Protein AF-0000000085029827 (afdb_homodimer)

Sequence (530 aa):
MQKSWRNATLLAYSLAILAFLYLPLLILSLYSFNDSRINAVWTGFTLKWYVSLLQNDRVLEALENSLLIASITTAVTTVMGTLAALALHRYQYKCKILINSLLYLPILIPEIVMGLSLLVLFSQTGVPLGKTTLIIAHITFCISFVIITVGARLEGCRQDLEEAASDLYATPWQAFRYVTFPMILPGVVAGALMAFTLSIDDFVISFFVAGPNSTTLPLYIYAMVKRGISPQINALSTCMMLVTVSLVVISQLLQKKGYHSSRKDMQKSWRNATLLAYSLAILAFLYLPLLILSLYSFNDSRINAVWTGFTLKWYVSLLQNDRVLEALENSLLIASITTAVTTVMGTLAALALHRYQYKCKILINSLLYLPILIPEIVMGLSLLVLFSQTGVPLGKTTLIIAHITFCISFVIITVGARLEGCRQDLEEAASDLYATPWQAFRYVTFPMILPGVVAGALMAFTLSIDDFVISFFVAGPNSTTLPLYIYAMVKRGISPQINALSTCMMLVTVSLVVISQLLQKKGYHSSRKD

InterPro domains:
  IPR000515 ABC transporter type 1, transmembrane domain MetI-like [PF00528] (79-256)
  IPR000515 ABC transporter type 1, transmembrane domain MetI-like [PS50928] (63-251)
  IPR000515 ABC transporter type 1, transmembrane domain MetI-like [cd06261] (65-250)
  IPR035906 MetI-like superfamily [G3DSA:1.10.3720.10] (14-263)
  IPR035906 MetI-like superfamily [SSF161098] (2-261)
  IPR051789 Bacterial Polyamine Transport Permease [PTHR43848] (9-260)

Foldseek 3Di:
DVVVVVVVVVVVVVVVVVCVVCVVVVLLQVLLQAPDFASPDRDDGHCVLVVVCVVDPVNVLQAVLLQVLLVLLLVVLLVVLLVVLVVLLPDDDPCSVVVLVVLQCLQVDPLLVLLVVLLVVCVVVVNAFASVSLSVSLNVNLNSLLNVLLNVQCVLCVVVLVVLVPPPPDDPVRSCVPGVCVLSVLSSVLSSLSSSLCSLQDDNNCVRRHDPSNNHNNNVLVVVVVVPDGSSSSNSVSVNVVVSVVSNVVSVVSSVVSSVVVPPD/DVVVVVVVVVVVVVVVVVCVVCVVVVLLQVLLQAPDFASPDRDDGHCVLVVVCVVDPVNVLQAVLLQVLLVLLLVVLLVVLLVVLCVLLPDDDPCSVVVLVVLQCLQVDPLLVLLVVLLVVCVVVVNAFASVSLSVSLNVNLNSLLNVLLNVQCVLCVVVLVVLVPPPPDDPVRSCVPPVCVLSVLSSVLSSLSSSLCSLQDDNNCVRRHDPSNNHNNNVLVVVVVVPDGSSSSNSVSVNVVVSVVSNVVSVVSSVVSSVVVPPD

Organism: Acidaminococcus fermentans (strain ATCC 25085 / DSM 20731 / CCUG 9996 / CIP 106432 / VR4) (NCBI:txid591001)

Secondary structure (DSSP, 8-state):
-HHHHHHHHHHHHHHHHHHHHHHHHHHHHHHTTBS-SSTTS---B--HHHHHHHH-HHHHHHHHHHHHHHHHHHHHHHHHHHHHHHHHHH---TTHHHHHHHHHGGGGS-HHHHHHHHHHHHHHHTPPPSHHHHHHHHHHHHHHHHHHHHHHHHHHTHHHHHHHHT-TTS-HHHHIIIIIHHHHHHHHHHHHHHHHHHHHT--HHHHHH--TT---HHHHHHHHHHT---HHHHHHHHHHHHHHHHHHHHHHHHHHHHHHHHHH-/-HHHHHHHHHHHHHHHHHHHHHHHHHHHHHHTTBS-SSTTS---B--HHHHHHHH-HHHHHHHHHHHHHHHHHHHHHHHHHHHHHHHHHH---TTHHHHHHHHHGGGGS-HHHHHHHHHHHHHHHTPPPSHHHHHHHHHHHHHHHHHHHHHHHHHHTHHHHHHHHT-TTS-HHHHIIIIIHHHHHHHHHHHHHHHHHHHHT--HHHHHH--TT---HHHHHHHHHHT---HHHHHHHHHHHHHHHHHHHHHHHHHHHHHHHHHH-

Structure (mmCIF, N/CA/C/O backbone):
data_AF-0000000085029827-model_v1
#
loop_
_entity.id
_entity.type
_entity.pdbx_description
1 polymer 'Binding-protein-dependent transport systems inner membrane component'
#
loop_
_atom_site.group_PDB
_atom_site.id
_atom_site.type_symbol
_atom_site.label_atom_id
_atom_site.label_alt_id
_atom_site.label_comp_id
_atom_site.label_asym_id
_atom_site.label_entity_id
_atom_site.label_seq_id
_atom_site.pdbx_PDB_ins_code
_atom_site.Cartn_x
_atom_site.Cartn_y
_atom_site.Cartn_z
_atom_site.occupancy
_atom_site.B_iso_or_equiv
_atom_site.auth_seq_id
_atom_site.auth_comp_id
_atom_site.auth_asym_id
_atom_site.auth_atom_id
_atom_site.pdbx_PDB_model_num
ATOM 1 N N . MET A 1 1 ? 33.156 28.969 -3.199 1 40.72 1 MET A N 1
ATOM 2 C CA . MET A 1 1 ? 33.594 27.844 -4.027 1 40.72 1 MET A CA 1
ATOM 3 C C . MET A 1 1 ? 33.156 26.516 -3.422 1 40.72 1 MET A C 1
ATOM 5 O O . MET A 1 1 ? 32.938 25.531 -4.141 1 40.72 1 MET A O 1
ATOM 9 N N . GLN A 1 2 ? 33.219 26.344 -1.981 1 50 2 GLN A N 1
ATOM 10 C CA . GLN A 1 2 ? 32.969 25.188 -1.129 1 50 2 GLN A CA 1
ATOM 11 C C . GLN A 1 2 ? 31.5 24.797 -1.151 1 50 2 GLN A C 1
ATOM 13 O O . GLN A 1 2 ? 31.172 23.609 -1.123 1 50 2 GLN A O 1
ATOM 18 N N . LYS A 1 3 ? 30.734 25.875 -1.303 1 60.69 3 LYS A N 1
ATOM 19 C CA . LYS A 1 3 ? 29.281 25.734 -1.335 1 60.69 3 LYS A CA 1
ATOM 20 C C . LYS A 1 3 ? 28.828 25.047 -2.615 1 60.69 3 LYS A C 1
ATOM 22 O O . LYS A 1 3 ? 27.922 24.219 -2.588 1 60.69 3 LYS A O 1
ATOM 27 N N . SER A 1 4 ? 29.781 25.266 -3.621 1 64.31 4 SER A N 1
ATOM 28 C CA . SER A 1 4 ? 29.391 24.797 -4.945 1 64.31 4 SER A CA 1
ATOM 29 C C . SER A 1 4 ? 29.547 23.281 -5.066 1 64.31 4 SER A C 1
ATOM 31 O O . SER A 1 4 ? 28.672 22.594 -5.59 1 64.31 4 SER A O 1
ATOM 33 N N . TRP A 1 5 ? 30.703 22.797 -4.406 1 69.31 5 TRP A N 1
ATOM 34 C CA . TRP A 1 5 ? 30.953 21.359 -4.543 1 69.31 5 TRP A CA 1
ATOM 35 C C . TRP A 1 5 ? 29.953 20.562 -3.723 1 69.31 5 TRP A C 1
ATOM 37 O O . TRP A 1 5 ? 29.531 19.484 -4.145 1 69.31 5 TRP A O 1
ATOM 47 N N . ARG A 1 6 ? 29.641 21.125 -2.635 1 70.81 6 ARG A N 1
ATOM 48 C CA . ARG A 1 6 ? 28.672 20.469 -1.776 1 70.81 6 ARG A CA 1
ATOM 49 C C . ARG A 1 6 ? 27.312 20.375 -2.461 1 70.81 6 ARG A C 1
ATOM 51 O O . ARG A 1 6 ? 26.641 19.344 -2.387 1 70.81 6 ARG A O 1
ATOM 58 N N . ASN A 1 7 ? 27.078 21.422 -3.188 1 74.19 7 ASN A N 1
ATOM 59 C CA . ASN A 1 7 ? 25.812 21.438 -3.92 1 74.19 7 ASN A CA 1
ATOM 60 C C . ASN A 1 7 ? 25.828 20.438 -5.074 1 74.19 7 ASN A C 1
ATOM 62 O O . ASN A 1 7 ? 24.812 19.766 -5.332 1 74.19 7 ASN A O 1
ATOM 66 N N . ALA A 1 8 ? 27 20.375 -5.621 1 78.19 8 ALA A N 1
ATOM 67 C CA . ALA A 1 8 ? 27.109 19.438 -6.738 1 78.19 8 ALA A CA 1
ATOM 68 C C . ALA A 1 8 ? 27.016 17.984 -6.262 1 78.19 8 ALA A C 1
ATOM 70 O O . ALA A 1 8 ? 26.406 17.156 -6.918 1 78.19 8 ALA A O 1
ATOM 71 N N . THR A 1 9 ? 27.641 17.734 -5.164 1 80.75 9 THR A N 1
ATOM 72 C CA . THR A 1 9 ? 27.625 16.375 -4.617 1 80.75 9 THR A CA 1
ATOM 73 C C . THR A 1 9 ? 26.203 16 -4.176 1 80.75 9 THR A C 1
ATOM 75 O O . THR A 1 9 ? 25.781 14.859 -4.367 1 80.75 9 THR A O 1
ATOM 78 N N . LEU A 1 10 ? 25.547 16.922 -3.732 1 77.75 10 LEU A N 1
ATOM 79 C CA . LEU A 1 10 ? 24.188 16.672 -3.277 1 77.75 10 LEU A CA 1
ATOM 80 C C . LEU A 1 10 ? 23.25 16.453 -4.461 1 77.75 10 LEU A C 1
ATOM 82 O O . LEU A 1 10 ? 22.359 15.602 -4.402 1 77.75 10 LEU A O 1
ATOM 86 N N . LEU A 1 11 ? 23.5 17.281 -5.387 1 77.94 11 LEU A N 1
ATOM 87 C CA . LEU A 1 11 ? 22.719 17.078 -6.602 1 77.94 11 LEU A CA 1
ATOM 88 C C . LEU A 1 11 ? 22.984 15.719 -7.219 1 77.94 11 LEU A C 1
ATOM 90 O O . LEU A 1 11 ? 22.062 15.023 -7.641 1 77.94 11 LEU A O 1
ATOM 94 N N . ALA A 1 12 ? 24.203 15.383 -7.215 1 83.5 12 ALA A N 1
ATOM 95 C CA . ALA A 1 12 ? 24.578 14.086 -7.754 1 83.5 12 ALA A CA 1
ATOM 96 C C . ALA A 1 12 ? 23.969 12.953 -6.945 1 83.5 12 ALA A C 1
ATOM 98 O O . ALA A 1 12 ? 23.5 11.953 -7.508 1 83.5 12 ALA A O 1
ATOM 99 N N . TYR A 1 13 ? 23.922 13.18 -5.707 1 84.38 13 TYR A N 1
ATOM 100 C CA . TYR A 1 13 ? 23.328 12.195 -4.812 1 84.38 13 TYR A CA 1
ATOM 101 C C . TYR A 1 13 ? 21.828 12.039 -5.07 1 84.38 13 TYR A C 1
ATOM 103 O O . TYR A 1 13 ? 21.328 10.922 -5.203 1 84.38 13 TYR A O 1
ATOM 111 N N . SER A 1 14 ? 21.172 13.102 -5.168 1 82.06 14 SER A N 1
ATOM 112 C CA . SER A 1 14 ? 19.734 13.078 -5.414 1 82.06 14 SER A CA 1
ATOM 113 C C . SER A 1 14 ? 19.422 12.453 -6.77 1 82.06 14 SER A C 1
ATOM 115 O O . SER A 1 14 ? 18.469 11.68 -6.898 1 82.06 14 SER A O 1
ATOM 117 N N . LEU A 1 15 ? 20.25 12.781 -7.727 1 83.62 15 LEU A N 1
ATOM 118 C CA . LEU A 1 15 ? 20.047 12.227 -9.062 1 83.62 15 LEU A CA 1
ATOM 119 C C . LEU A 1 15 ? 20.312 10.719 -9.07 1 83.62 15 LEU A C 1
ATOM 121 O O . LEU A 1 15 ? 19.656 9.977 -9.797 1 83.62 15 LEU A O 1
ATOM 125 N N . ALA A 1 16 ? 21.219 10.32 -8.273 1 87.69 16 ALA A N 1
ATOM 126 C CA . ALA A 1 16 ? 21.516 8.891 -8.172 1 87.69 16 ALA A CA 1
ATOM 127 C C . ALA A 1 16 ? 20.344 8.125 -7.566 1 87.69 16 ALA A C 1
ATOM 129 O O . ALA A 1 16 ? 20 7.039 -8.031 1 87.69 16 ALA A O 1
ATOM 130 N N . ILE A 1 17 ? 19.734 8.742 -6.637 1 86.94 17 ILE A N 1
ATOM 131 C CA . ILE A 1 17 ? 18.594 8.117 -5.996 1 86.94 17 ILE A CA 1
ATOM 132 C C . ILE A 1 17 ? 17.422 8.039 -6.988 1 86.94 17 ILE A C 1
ATOM 134 O O . ILE A 1 17 ? 16.766 7.012 -7.09 1 86.94 17 ILE A O 1
ATOM 138 N N . LEU A 1 18 ? 17.266 9.117 -7.688 1 85.75 18 LEU A N 1
ATOM 139 C CA . LEU A 1 18 ? 16.203 9.156 -8.68 1 85.75 18 LEU A CA 1
ATOM 140 C C . LEU A 1 18 ? 16.438 8.117 -9.773 1 85.75 18 LEU A C 1
ATOM 142 O O . LEU A 1 18 ? 15.5 7.43 -10.188 1 85.75 18 LEU A O 1
ATOM 146 N N . ALA A 1 19 ? 17.656 8.07 -10.156 1 86.81 19 ALA A N 1
ATOM 147 C CA . ALA A 1 19 ? 18 7.066 -11.164 1 86.81 19 ALA A CA 1
ATOM 148 C C . ALA A 1 19 ? 17.719 5.656 -10.656 1 86.81 19 ALA A C 1
ATOM 150 O O . ALA A 1 19 ? 17.172 4.828 -11.383 1 86.81 19 ALA A O 1
ATOM 151 N N . PHE A 1 20 ? 18.062 5.48 -9.492 1 85.44 20 PHE A N 1
ATOM 152 C CA . PHE A 1 20 ? 17.844 4.18 -8.875 1 85.44 20 PHE A CA 1
ATOM 153 C C . PHE A 1 20 ? 16.359 3.863 -8.789 1 85.44 20 PHE A C 1
ATOM 155 O O . PHE A 1 20 ? 15.945 2.725 -9.023 1 85.44 20 PHE A O 1
ATOM 162 N N . LEU A 1 21 ? 15.547 4.84 -8.516 1 85.69 21 LEU A N 1
ATOM 163 C CA . LEU A 1 21 ? 14.109 4.672 -8.312 1 85.69 21 LEU A CA 1
ATOM 164 C C . LEU A 1 21 ? 13.398 4.461 -9.648 1 85.69 21 LEU A C 1
ATOM 166 O O . LEU A 1 21 ? 12.477 3.648 -9.742 1 85.69 21 LEU A O 1
ATOM 170 N N . TYR A 1 22 ? 13.867 5.164 -10.711 1 90.5 22 TYR A N 1
ATOM 171 C CA . TYR A 1 22 ? 13.086 5.195 -11.945 1 90.5 22 TYR A CA 1
ATOM 172 C C . TYR A 1 22 ? 13.727 4.328 -13.023 1 90.5 22 TYR A C 1
ATOM 174 O O . TYR A 1 22 ? 13.102 4.023 -14.039 1 90.5 22 TYR A O 1
ATOM 182 N N . LEU A 1 23 ? 14.906 3.859 -12.828 1 90.62 23 LEU A N 1
ATOM 183 C CA . LEU A 1 23 ? 15.617 3.059 -13.812 1 90.62 23 LEU A CA 1
ATOM 184 C C . LEU A 1 23 ? 14.82 1.812 -14.18 1 90.62 23 LEU A C 1
ATOM 186 O O . LEU A 1 23 ? 14.617 1.528 -15.367 1 90.62 23 LEU A O 1
ATOM 190 N N . PRO A 1 24 ? 14.352 1.084 -13.164 1 91 24 PRO A N 1
ATOM 191 C CA . PRO A 1 24 ? 13.578 -0.108 -13.523 1 91 24 PRO A CA 1
ATOM 192 C C . PRO A 1 24 ? 12.336 0.222 -14.344 1 91 24 PRO A C 1
ATOM 194 O O . PRO A 1 24 ? 12 -0.501 -15.281 1 91 24 PRO A O 1
ATOM 197 N N . LEU A 1 25 ? 11.719 1.243 -13.984 1 91.75 25 LEU A N 1
ATOM 198 C CA . LEU A 1 25 ? 10.492 1.644 -14.672 1 91.75 25 LEU A CA 1
ATOM 199 C C . LEU A 1 25 ? 10.797 2.092 -16.094 1 91.75 25 LEU A C 1
ATOM 201 O O . LEU A 1 25 ? 10.031 1.807 -17.016 1 91.75 25 LEU A O 1
ATOM 205 N N . LEU A 1 26 ? 11.891 2.793 -16.234 1 90.75 26 LEU A N 1
ATOM 206 C CA . LEU A 1 26 ? 12.305 3.25 -17.547 1 90.75 26 LEU A CA 1
ATOM 207 C C . LEU A 1 26 ? 12.664 2.068 -18.453 1 90.75 26 LEU A C 1
ATOM 209 O O . LEU A 1 26 ? 12.297 2.047 -19.625 1 90.75 26 LEU A O 1
ATOM 213 N N . ILE A 1 27 ? 13.312 1.138 -17.906 1 88.62 27 ILE A N 1
ATOM 214 C CA . ILE A 1 27 ? 13.695 -0.047 -18.672 1 88.62 27 ILE A CA 1
ATOM 215 C C . ILE A 1 27 ? 12.445 -0.814 -19.094 1 88.62 27 ILE A C 1
ATOM 217 O O . ILE A 1 27 ? 12.336 -1.241 -20.25 1 88.62 27 ILE A O 1
ATOM 221 N N . LEU A 1 28 ? 11.539 -0.947 -18.141 1 89.62 28 LEU A N 1
ATOM 222 C CA . LEU A 1 28 ? 10.281 -1.61 -18.453 1 89.62 28 LEU A CA 1
ATOM 223 C C . LEU A 1 28 ? 9.547 -0.883 -19.578 1 89.62 28 LEU A C 1
ATOM 225 O O . LEU A 1 28 ? 9.078 -1.513 -20.531 1 89.62 28 LEU A O 1
ATOM 229 N N . SER A 1 29 ? 9.508 0.411 -19.5 1 90.31 29 SER A N 1
ATOM 230 C CA . SER A 1 29 ? 8.828 1.227 -20.5 1 90.31 29 SER A CA 1
ATOM 231 C C . SER A 1 29 ? 9.539 1.169 -21.844 1 90.31 29 SER A C 1
ATOM 233 O O . SER A 1 29 ? 8.891 1.104 -22.891 1 90.31 29 SER A O 1
ATOM 235 N N . LEU A 1 30 ? 10.82 1.229 -21.828 1 87.44 30 LEU A N 1
ATOM 236 C CA . LEU A 1 30 ? 11.602 1.17 -23.047 1 87.44 30 LEU A CA 1
ATOM 237 C C . LEU A 1 30 ? 11.398 -0.164 -23.766 1 87.44 30 LEU A C 1
ATOM 239 O O . LEU A 1 30 ? 11.266 -0.204 -24.984 1 87.44 30 LEU A O 1
ATOM 243 N N . TYR A 1 31 ? 11.305 -1.203 -23.031 1 86.25 31 TYR A N 1
ATOM 244 C CA . TYR A 1 31 ? 11.164 -2.529 -23.625 1 86.25 31 TYR A CA 1
ATOM 245 C C . TYR A 1 31 ? 9.734 -2.771 -24.094 1 86.25 31 TYR A C 1
ATOM 247 O O . TYR A 1 31 ? 9.453 -3.76 -24.781 1 86.25 31 TYR A O 1
ATOM 255 N N . SER A 1 32 ? 8.859 -1.921 -23.672 1 87.62 32 SER A N 1
ATOM 256 C CA . SER A 1 32 ? 7.492 -2.006 -24.172 1 87.62 32 SER A CA 1
ATOM 257 C C . SER A 1 32 ? 7.418 -1.606 -25.641 1 87.62 32 SER A C 1
ATOM 259 O O . SER A 1 32 ? 6.434 -1.903 -26.312 1 87.62 32 SER A O 1
ATOM 261 N N . PHE A 1 33 ? 8.516 -0.974 -26.125 1 87.38 33 PHE A N 1
ATOM 262 C CA . PHE A 1 33 ? 8.562 -0.54 -27.516 1 87.38 33 PHE A CA 1
ATOM 263 C C . PHE A 1 33 ? 9.461 -1.451 -28.328 1 87.38 33 PHE A C 1
ATOM 265 O O . PHE A 1 33 ? 9.758 -1.158 -29.5 1 87.38 33 PHE A O 1
ATOM 272 N N . ASN A 1 34 ? 9.914 -2.479 -27.703 1 82.56 34 ASN A N 1
ATOM 273 C CA . ASN A 1 34 ? 10.852 -3.377 -28.359 1 82.56 34 ASN A CA 1
ATOM 274 C C . ASN A 1 34 ? 10.148 -4.293 -29.359 1 82.56 34 ASN A C 1
ATOM 276 O O . ASN A 1 34 ? 9.156 -4.945 -29.016 1 82.56 34 ASN A O 1
ATOM 280 N N . ASP A 1 35 ? 10.695 -4.27 -30.562 1 80.81 35 ASP A N 1
ATOM 281 C CA . ASP A 1 35 ? 10.117 -5.078 -31.641 1 80.81 35 ASP A CA 1
ATOM 282 C C . ASP A 1 35 ? 10.609 -6.52 -31.562 1 80.81 35 ASP A C 1
ATOM 284 O O . ASP A 1 35 ? 11.234 -7.012 -32.5 1 80.81 35 ASP A O 1
ATOM 288 N N . SER A 1 36 ? 10.797 -7.055 -30.391 1 75.62 36 SER A N 1
ATOM 289 C CA . SER A 1 36 ? 11.156 -8.453 -30.203 1 75.62 36 SER A CA 1
ATOM 290 C C . SER A 1 36 ? 10.242 -9.117 -29.172 1 75.62 36 SER A C 1
ATOM 292 O O . SER A 1 36 ? 9.82 -8.477 -28.203 1 75.62 36 SER A O 1
ATOM 294 N N . ARG A 1 37 ? 9.961 -10.266 -29.484 1 69.12 37 ARG A N 1
ATOM 295 C CA . ARG A 1 37 ? 9.109 -11.008 -28.562 1 69.12 37 ARG A CA 1
ATOM 296 C C . ARG A 1 37 ? 9.875 -11.398 -27.312 1 69.12 37 ARG A C 1
ATOM 298 O O . ARG A 1 37 ? 9.281 -11.625 -26.25 1 69.12 37 ARG A O 1
ATOM 305 N N . ILE A 1 38 ? 11.141 -11.445 -27.578 1 63.72 38 ILE A N 1
ATOM 306 C CA . ILE A 1 38 ? 11.977 -11.844 -26.453 1 63.72 38 ILE A CA 1
ATOM 307 C C . ILE A 1 38 ? 12.57 -10.602 -25.797 1 63.72 38 ILE A C 1
ATOM 309 O O . ILE A 1 38 ? 13.156 -9.75 -26.469 1 63.72 38 ILE A O 1
ATOM 313 N N . ASN A 1 39 ? 12.367 -10.297 -24.516 1 63.09 39 ASN A N 1
ATOM 314 C CA . ASN A 1 39 ? 12.758 -9.102 -23.781 1 63.09 39 ASN A CA 1
ATOM 315 C C . ASN A 1 39 ? 14.273 -9 -23.656 1 63.09 39 ASN A C 1
ATOM 317 O O . ASN A 1 39 ? 14.781 -8.125 -22.953 1 63.09 39 ASN A O 1
ATOM 321 N N . ALA A 1 40 ? 15.039 -9.688 -24.422 1 63.12 40 ALA A N 1
ATOM 322 C CA . ALA A 1 40 ? 16.469 -9.688 -24.141 1 63.12 40 ALA A CA 1
ATOM 323 C C . ALA A 1 40 ? 17.234 -8.992 -25.266 1 63.12 40 ALA A C 1
ATOM 325 O O . ALA A 1 40 ? 18.359 -8.531 -25.062 1 63.12 40 ALA A O 1
ATOM 326 N N . VAL A 1 41 ? 16.516 -8.953 -26.328 1 69 41 VAL A N 1
ATOM 327 C CA . VAL A 1 41 ? 17.281 -8.391 -27.438 1 69 41 VAL A CA 1
ATOM 328 C C . VAL A 1 41 ? 16.516 -7.234 -28.062 1 69 41 VAL A C 1
ATOM 330 O O . VAL A 1 41 ? 15.336 -7.371 -28.391 1 69 41 VAL A O 1
ATOM 333 N N . TRP A 1 42 ? 17.141 -6.121 -28.078 1 75 42 TRP A N 1
ATOM 334 C CA . TRP A 1 42 ? 16.547 -4.961 -28.734 1 75 42 TRP A CA 1
ATOM 335 C C . TRP A 1 42 ? 16.594 -5.102 -30.25 1 75 42 TRP A C 1
ATOM 337 O O . TRP A 1 42 ? 17.672 -5.238 -30.828 1 75 42 TRP A O 1
ATOM 347 N N . THR A 1 43 ? 15.5 -5.211 -30.859 1 76.81 43 THR A N 1
ATOM 348 C CA . THR A 1 43 ? 15.5 -5.402 -32.312 1 76.81 43 THR A CA 1
ATOM 349 C C . THR A 1 43 ? 14.992 -4.156 -33.031 1 76.81 43 THR A C 1
ATOM 351 O O . THR A 1 43 ? 15.297 -3.939 -34.188 1 76.81 43 THR A O 1
ATOM 354 N N . GLY A 1 44 ? 14.172 -3.258 -32.312 1 80.06 44 GLY A N 1
ATOM 355 C CA . GLY A 1 44 ? 13.625 -2.072 -32.969 1 80.06 44 GLY A CA 1
ATOM 356 C C . GLY A 1 44 ? 12.453 -1.475 -32.219 1 80.06 44 GLY A C 1
ATOM 357 O O . GLY A 1 44 ? 11.93 -2.086 -31.281 1 80.06 44 GLY A O 1
ATOM 358 N N . PHE A 1 45 ? 12.188 -0.303 -32.656 1 86.06 45 PHE A N 1
ATOM 359 C CA . PHE A 1 45 ? 11.078 0.43 -32.031 1 86.06 45 PHE A CA 1
ATOM 360 C C . PHE A 1 45 ? 9.75 0.033 -32.688 1 86.06 45 PHE A C 1
ATOM 362 O O . PHE A 1 45 ? 9.664 -0.108 -33.906 1 86.06 45 PHE A O 1
ATOM 369 N N . THR A 1 46 ? 8.742 -0.343 -31.891 1 85.62 46 THR A N 1
ATOM 370 C CA . THR A 1 46 ? 7.43 -0.698 -32.406 1 85.62 46 THR A CA 1
ATOM 371 C C . THR A 1 46 ? 6.328 -0.271 -31.438 1 85.62 46 THR A C 1
ATOM 373 O O . THR A 1 46 ? 6.578 -0.102 -30.234 1 85.62 46 THR A O 1
ATOM 376 N N . LEU A 1 47 ? 5.211 0.053 -31.969 1 88.5 47 LEU A N 1
ATOM 377 C CA . LEU A 1 47 ? 4.027 0.336 -31.172 1 88.5 47 LEU A CA 1
ATOM 378 C C . LEU A 1 47 ? 3.014 -0.799 -31.281 1 88.5 47 LEU A C 1
ATOM 380 O O . LEU A 1 47 ? 1.889 -0.682 -30.781 1 88.5 47 LEU A O 1
ATOM 384 N N . LYS A 1 48 ? 3.402 -1.873 -31.859 1 88.31 48 LYS A N 1
ATOM 385 C CA . LYS A 1 48 ? 2.498 -2.979 -32.156 1 88.31 48 LYS A CA 1
ATOM 386 C C . LYS A 1 48 ? 1.939 -3.592 -30.875 1 88.31 48 LYS A C 1
ATOM 388 O O . LYS A 1 48 ? 0.803 -4.07 -30.844 1 88.31 48 LYS A O 1
ATOM 393 N N . TRP A 1 49 ? 2.707 -3.547 -29.828 1 89.06 49 TRP A N 1
ATOM 394 C CA . TRP A 1 49 ? 2.275 -4.168 -28.578 1 89.06 49 TRP A CA 1
ATOM 395 C C . TRP A 1 49 ? 1.139 -3.379 -27.938 1 89.06 49 TRP A C 1
ATOM 397 O O . TRP A 1 49 ? 0.252 -3.957 -27.312 1 89.06 49 TRP A O 1
ATOM 407 N N . TYR A 1 50 ? 1.163 -2.135 -28.188 1 90.19 50 TYR A N 1
ATOM 408 C CA . TYR A 1 50 ? 0.085 -1.295 -27.672 1 90.19 50 TYR A CA 1
ATOM 409 C C . TYR A 1 50 ? -1.201 -1.521 -28.453 1 90.19 50 TYR A C 1
ATOM 411 O O . TYR A 1 50 ? -2.289 -1.561 -27.875 1 90.19 50 TYR A O 1
ATOM 419 N N . VAL A 1 51 ? -1.06 -1.717 -29.703 1 89.19 51 VAL A N 1
ATOM 420 C CA . VAL A 1 51 ? -2.211 -2 -30.547 1 89.19 51 VAL A CA 1
ATOM 421 C C . VAL A 1 51 ? -2.766 -3.385 -30.219 1 89.19 51 VAL A C 1
ATOM 423 O O . VAL A 1 51 ? -3.984 -3.576 -30.172 1 89.19 51 VAL A O 1
ATOM 426 N N . SER A 1 52 ? -1.896 -4.277 -30 1 89.31 52 SER A N 1
ATOM 427 C CA . SER A 1 52 ? -2.301 -5.648 -29.688 1 89.31 52 SER A CA 1
ATOM 428 C C . SER A 1 52 ? -3.078 -5.715 -28.375 1 89.31 52 SER A C 1
ATOM 430 O O . SER A 1 52 ? -3.932 -6.586 -28.203 1 89.31 52 SER A O 1
ATOM 432 N N . LEU A 1 53 ? -2.758 -4.855 -27.453 1 89 53 LEU A N 1
ATOM 433 C CA . LEU A 1 53 ? -3.469 -4.812 -26.188 1 89 53 LEU A CA 1
ATOM 434 C C . LEU A 1 53 ? -4.945 -4.5 -26.391 1 89 53 LEU A C 1
ATOM 436 O O . LEU A 1 53 ? -5.809 -5.07 -25.719 1 89 53 LEU A O 1
ATOM 440 N N . LEU A 1 54 ? -5.211 -3.625 -27.406 1 88.56 54 LEU A N 1
ATOM 441 C CA . LEU A 1 54 ? -6.574 -3.178 -27.656 1 88.56 54 LEU A CA 1
ATOM 442 C C . LEU A 1 54 ? -7.367 -4.25 -28.406 1 88.56 54 LEU A C 1
ATOM 444 O O . LEU A 1 54 ? -8.602 -4.211 -28.438 1 88.56 54 LEU A O 1
ATOM 448 N N . GLN A 1 55 ? -6.641 -5.211 -28.969 1 89.81 55 GLN A N 1
ATOM 449 C CA . GLN A 1 55 ? -7.285 -6.25 -29.75 1 89.81 55 GLN A CA 1
ATOM 450 C C . GLN A 1 55 ? -7.363 -7.562 -28.969 1 89.81 55 GLN A C 1
ATOM 452 O O . GLN A 1 55 ? -7.945 -8.539 -29.453 1 89.81 55 GLN A O 1
ATOM 457 N N . ASN A 1 56 ? -6.812 -7.559 -27.828 1 92 56 ASN A N 1
ATOM 458 C CA . ASN A 1 56 ? -6.812 -8.758 -27 1 92 56 ASN A CA 1
ATOM 459 C C . ASN A 1 56 ? -8.039 -8.812 -26.078 1 92 56 ASN A C 1
ATOM 461 O O . ASN A 1 56 ? -8.156 -8.023 -25.141 1 92 56 ASN A O 1
ATOM 465 N N . ASP A 1 57 ? -8.875 -9.781 -26.328 1 92.94 57 ASP A N 1
ATOM 466 C CA . ASP A 1 57 ? -10.141 -9.898 -25.609 1 92.94 57 ASP A CA 1
ATOM 467 C C . ASP A 1 57 ? -9.906 -10.117 -24.109 1 92.94 57 ASP A C 1
ATOM 469 O O . ASP A 1 57 ? -10.672 -9.633 -23.281 1 92.94 57 ASP A O 1
ATOM 473 N N . ARG A 1 58 ? -8.922 -10.82 -23.766 1 93 58 ARG A N 1
ATOM 474 C CA . ARG A 1 58 ? -8.641 -11.109 -22.359 1 93 58 ARG A CA 1
ATOM 475 C C . ARG A 1 58 ? -8.188 -9.852 -21.625 1 93 58 ARG A C 1
ATOM 477 O O . ARG A 1 58 ? -8.539 -9.648 -20.453 1 93 58 ARG A O 1
ATOM 484 N N . VAL A 1 59 ? -7.41 -9.055 -22.344 1 93.19 59 VAL A N 1
ATOM 485 C CA . VAL A 1 59 ? -6.957 -7.793 -21.75 1 93.19 59 VAL A CA 1
ATOM 486 C C . VAL A 1 59 ? -8.148 -6.863 -21.547 1 93.19 59 VAL A C 1
ATOM 488 O O . VAL A 1 59 ? -8.281 -6.246 -20.484 1 93.19 59 VAL A O 1
ATOM 491 N N . LEU A 1 60 ? -9.008 -6.812 -22.5 1 94.06 60 LEU A N 1
ATOM 492 C CA . LEU A 1 60 ? -10.172 -5.941 -22.422 1 94.06 60 LEU A CA 1
ATOM 493 C C . LEU A 1 60 ? -11.133 -6.414 -21.344 1 94.06 60 LEU A C 1
ATOM 495 O O . LEU A 1 60 ? -11.75 -5.598 -20.656 1 94.06 60 LEU A O 1
ATOM 499 N N . GLU A 1 61 ? -11.242 -7.688 -21.234 1 95.44 61 GLU A N 1
ATOM 500 C CA . GLU A 1 61 ? -12.078 -8.242 -20.172 1 95.44 61 GLU A CA 1
ATOM 501 C C . GLU A 1 61 ? -11.523 -7.887 -18.797 1 95.44 61 GLU A C 1
ATOM 503 O O . GLU A 1 61 ? -12.273 -7.52 -17.891 1 95.44 61 GLU A O 1
ATOM 508 N N . ALA A 1 62 ? -10.242 -8.039 -18.609 1 95.88 62 ALA A N 1
ATOM 509 C CA . ALA A 1 62 ? -9.594 -7.688 -17.344 1 95.88 62 ALA A CA 1
ATOM 510 C C . ALA A 1 62 ? -9.758 -6.199 -17.047 1 95.88 62 ALA A C 1
ATOM 512 O O . ALA A 1 62 ? -9.977 -5.82 -15.891 1 95.88 62 ALA A O 1
ATOM 513 N N . LEU A 1 63 ? -9.672 -5.391 -18.125 1 94.62 63 LEU A N 1
ATOM 514 C CA . LEU A 1 63 ? -9.875 -3.953 -17.984 1 94.62 63 LEU A CA 1
ATOM 515 C C . LEU A 1 63 ? -11.305 -3.646 -17.547 1 94.62 63 LEU A C 1
ATOM 517 O O . LEU A 1 63 ? -11.523 -2.834 -16.656 1 94.62 63 LEU A O 1
ATOM 521 N N . GLU A 1 64 ? -12.188 -4.219 -18.188 1 96.19 64 GLU A N 1
ATOM 522 C CA . GLU A 1 64 ? -13.602 -4.031 -17.844 1 96.19 64 GLU A CA 1
ATOM 523 C C . GLU A 1 64 ? -13.883 -4.441 -16.406 1 96.19 64 GLU A C 1
ATOM 525 O O . GLU A 1 64 ? -14.602 -3.744 -15.68 1 96.19 64 GLU A O 1
ATOM 530 N N . ASN A 1 65 ? -13.359 -5.59 -16 1 97.19 65 ASN A N 1
ATOM 531 C CA . ASN A 1 65 ? -13.523 -6.043 -14.625 1 97.19 65 ASN A CA 1
ATOM 532 C C . ASN A 1 65 ? -12.938 -5.043 -13.633 1 97.19 65 ASN A C 1
ATOM 534 O O . ASN A 1 65 ? -13.578 -4.695 -12.641 1 97.19 65 ASN A O 1
ATOM 538 N N . SER A 1 66 ? -11.695 -4.605 -13.914 1 96.88 66 SER A N 1
ATOM 539 C CA . SER A 1 66 ? -11.031 -3.637 -13.047 1 96.88 66 SER A CA 1
ATOM 540 C C . SER A 1 66 ? -11.852 -2.355 -12.922 1 96.88 66 SER A C 1
ATOM 542 O O . SER A 1 66 ? -12.055 -1.845 -11.82 1 96.88 66 SER A O 1
ATOM 544 N N . LEU A 1 67 ? -12.375 -1.867 -14.055 1 96.81 67 LEU A N 1
ATOM 545 C CA . LEU A 1 67 ? -13.125 -0.617 -14.078 1 96.81 67 LEU A CA 1
ATOM 546 C C . LEU A 1 67 ? -14.461 -0.777 -13.359 1 96.81 67 LEU A C 1
ATOM 548 O O . LEU A 1 67 ? -14.883 0.107 -12.609 1 96.81 67 LEU A O 1
ATOM 552 N N . LEU A 1 68 ? -15.086 -1.85 -13.594 1 97.81 68 LEU A N 1
ATOM 553 C CA . LEU A 1 68 ? -16.375 -2.111 -12.961 1 97.81 68 LEU A CA 1
ATOM 554 C C . LEU A 1 68 ? -16.219 -2.219 -11.445 1 97.81 68 LEU A C 1
ATOM 556 O O . LEU A 1 68 ? -16.938 -1.55 -10.695 1 97.81 68 LEU A O 1
ATOM 560 N N . ILE A 1 69 ? -15.336 -3.02 -11.008 1 97.81 69 ILE A N 1
ATOM 561 C CA . ILE A 1 69 ? -15.109 -3.25 -9.586 1 97.81 69 ILE A CA 1
ATOM 562 C C . ILE A 1 69 ? -14.68 -1.946 -8.914 1 97.81 69 ILE A C 1
ATOM 564 O O . ILE A 1 69 ? -15.195 -1.587 -7.855 1 97.81 69 ILE A O 1
ATOM 568 N N . ALA A 1 70 ? -13.75 -1.257 -9.578 1 97.81 70 ALA A N 1
ATOM 569 C CA . ALA A 1 70 ? -13.25 -0.006 -9.008 1 97.81 70 ALA A CA 1
ATOM 570 C C . ALA A 1 70 ? -14.359 1.041 -8.938 1 97.81 70 ALA A C 1
ATOM 572 O O . ALA A 1 70 ? -14.453 1.781 -7.953 1 97.81 70 ALA A O 1
ATOM 573 N N . SER A 1 71 ? -15.203 1.11 -9.969 1 98.19 71 SER A N 1
ATOM 574 C CA . SER A 1 71 ? -16.266 2.105 -10 1 98.19 71 SER A CA 1
ATOM 575 C C . SER A 1 71 ? -17.312 1.842 -8.914 1 98.19 71 SER A C 1
ATOM 577 O O . SER A 1 71 ? -17.703 2.758 -8.188 1 98.19 71 SER A O 1
ATOM 579 N N . ILE A 1 72 ? -17.719 0.643 -8.781 1 98.38 72 ILE A N 1
ATOM 580 C CA . ILE A 1 72 ? -18.719 0.288 -7.773 1 98.38 72 ILE A CA 1
ATOM 581 C C . ILE A 1 72 ? -18.125 0.481 -6.379 1 98.38 72 ILE A C 1
ATOM 583 O O . ILE A 1 72 ? -18.766 1.062 -5.5 1 98.38 72 ILE A O 1
ATOM 587 N N . THR A 1 73 ? -16.875 -0.013 -6.184 1 98.06 73 THR A N 1
ATOM 588 C CA . THR A 1 73 ? -16.188 0.142 -4.906 1 98.06 73 THR A CA 1
ATOM 589 C C . THR A 1 73 ? -16.094 1.615 -4.523 1 98.06 73 THR A C 1
ATOM 591 O O . THR A 1 73 ? -16.375 1.986 -3.383 1 98.06 73 THR A O 1
ATOM 594 N N . THR A 1 74 ? -15.703 2.398 -5.508 1 97.94 74 THR A N 1
ATOM 595 C CA . THR A 1 74 ? -15.531 3.826 -5.254 1 97.94 74 THR A CA 1
ATOM 596 C C . THR A 1 74 ? -16.859 4.473 -4.867 1 97.94 74 THR A C 1
ATOM 598 O O . THR A 1 74 ? -16.922 5.219 -3.889 1 97.94 74 THR A O 1
ATOM 601 N N . ALA A 1 75 ? -17.922 4.176 -5.578 1 98.12 75 ALA A N 1
ATOM 602 C CA . ALA A 1 75 ? -19.234 4.758 -5.312 1 98.12 75 ALA A CA 1
ATOM 603 C C . ALA A 1 75 ? -19.719 4.387 -3.914 1 98.12 75 ALA A C 1
ATOM 605 O O . ALA A 1 75 ? -20.125 5.254 -3.139 1 98.12 75 ALA A O 1
ATOM 606 N N . VAL A 1 76 ? -19.625 3.158 -3.57 1 97.5 76 VAL A N 1
ATOM 607 C CA . VAL A 1 76 ? -20.141 2.664 -2.299 1 97.5 76 VAL A CA 1
ATOM 608 C C . VAL A 1 76 ? -19.266 3.16 -1.153 1 97.5 76 VAL A C 1
ATOM 610 O O . VAL A 1 76 ? -19.766 3.672 -0.152 1 97.5 76 VAL A O 1
ATOM 613 N N . THR A 1 77 ? -17.938 3.059 -1.281 1 96.81 77 THR A N 1
ATOM 614 C CA . THR A 1 77 ? -17.016 3.443 -0.222 1 96.81 77 THR A CA 1
ATOM 615 C C . THR A 1 77 ? -17.062 4.949 0.024 1 96.81 77 THR A C 1
ATOM 617 O O . THR A 1 77 ? -16.938 5.402 1.164 1 96.81 77 THR A O 1
ATOM 620 N N . THR A 1 78 ? -17.203 5.684 -1.079 1 97.12 78 THR A N 1
ATOM 621 C CA . THR A 1 78 ? -17.266 7.133 -0.932 1 97.12 78 THR A CA 1
ATOM 622 C C . THR A 1 78 ? -18.5 7.547 -0.13 1 97.12 78 THR A C 1
ATOM 624 O O . THR A 1 78 ? -18.406 8.367 0.783 1 97.12 78 THR A O 1
ATOM 627 N N . VAL A 1 79 ? -19.609 6.98 -0.432 1 95.69 79 VAL A N 1
ATOM 628 C CA . VAL A 1 79 ? -20.844 7.301 0.276 1 95.69 79 VAL A CA 1
ATOM 629 C C . VAL A 1 79 ? -20.75 6.824 1.724 1 95.69 79 VAL A C 1
ATOM 631 O O . VAL A 1 79 ? -20.969 7.602 2.656 1 95.69 79 VAL A O 1
ATOM 634 N N . MET A 1 80 ? -20.359 5.578 1.916 1 94.69 80 MET A N 1
ATOM 635 C CA . MET A 1 80 ? -20.281 5 3.254 1 94.69 80 MET A CA 1
ATOM 636 C C . MET A 1 80 ? -19.203 5.684 4.086 1 94.69 80 MET A C 1
ATOM 638 O O . MET A 1 80 ? -19.422 5.988 5.262 1 94.69 80 MET A O 1
ATOM 642 N N . GLY A 1 81 ? -18.078 5.871 3.486 1 93.88 81 GLY A N 1
ATOM 643 C CA . GLY A 1 81 ? -16.969 6.5 4.191 1 93.88 81 GLY A CA 1
ATOM 644 C C . GLY A 1 81 ? -17.25 7.941 4.566 1 93.88 81 GLY A C 1
ATOM 645 O O . GLY A 1 81 ? -16.891 8.383 5.664 1 93.88 81 GLY A O 1
ATOM 646 N N . THR A 1 82 ? -17.859 8.688 3.674 1 93.06 82 THR A N 1
ATOM 647 C CA . THR A 1 82 ? -18.188 10.086 3.941 1 93.06 82 THR A CA 1
ATOM 648 C C . THR A 1 82 ? -19.203 10.188 5.078 1 93.06 82 THR A C 1
ATOM 650 O O . THR A 1 82 ? -19.047 11.016 5.98 1 93.06 82 THR A O 1
ATOM 653 N N . LEU A 1 83 ? -20.234 9.367 5.031 1 89.81 83 LEU A N 1
ATOM 654 C CA . LEU A 1 83 ? -21.234 9.359 6.098 1 89.81 83 LEU A CA 1
ATOM 655 C C . LEU A 1 83 ? -20.578 9.008 7.438 1 89.81 83 LEU A C 1
ATOM 657 O O . LEU A 1 83 ? -20.922 9.602 8.461 1 89.81 83 LEU A O 1
ATOM 661 N N . ALA A 1 84 ? -19.656 8.094 7.406 1 89.5 84 ALA A N 1
ATOM 662 C CA . ALA A 1 84 ? -18.969 7.707 8.633 1 89.5 84 ALA A CA 1
ATOM 663 C C . ALA A 1 84 ? -18.094 8.844 9.156 1 89.5 84 ALA A C 1
ATOM 665 O O . ALA A 1 84 ? -18.078 9.117 10.359 1 89.5 84 ALA A O 1
ATOM 666 N N . ALA A 1 85 ? -17.375 9.477 8.266 1 89.31 85 ALA A N 1
ATOM 667 C CA . ALA A 1 85 ? -16.531 10.602 8.648 1 89.31 85 ALA A CA 1
ATOM 668 C C . ALA A 1 85 ? -17.375 11.727 9.258 1 89.31 85 ALA A C 1
ATOM 670 O O . ALA A 1 85 ? -16.969 12.336 10.258 1 89.31 85 ALA A O 1
ATOM 671 N N . LEU A 1 86 ? -18.531 12 8.703 1 85.56 86 LEU A N 1
ATOM 672 C CA . LEU A 1 86 ? -19.438 13.031 9.211 1 85.56 86 LEU A CA 1
ATOM 673 C C . LEU A 1 86 ? -19.969 12.664 10.586 1 85.56 86 LEU A C 1
ATOM 675 O O . LEU A 1 86 ? -20.062 13.516 11.477 1 85.56 86 LEU A O 1
ATOM 679 N N . ALA A 1 87 ? -20.328 11.422 10.664 1 82.62 87 ALA A N 1
ATOM 680 C CA . ALA A 1 87 ? -20.844 10.938 11.945 1 82.62 87 ALA A CA 1
ATOM 681 C C . ALA A 1 87 ? -19.797 11.07 13.039 1 82.62 87 ALA A C 1
ATOM 683 O O . ALA A 1 87 ? -20.094 11.484 14.156 1 82.62 87 ALA A O 1
ATOM 684 N N . LEU A 1 88 ? -18.625 10.805 12.766 1 81.38 88 LEU A N 1
ATOM 685 C CA . LEU A 1 88 ? -17.531 10.836 13.742 1 81.38 88 LEU A CA 1
ATOM 686 C C . LEU A 1 88 ? -17.172 12.273 14.109 1 81.38 88 LEU A C 1
ATOM 688 O O . LEU A 1 88 ? -16.766 12.547 15.234 1 81.38 88 LEU A O 1
ATOM 692 N N . HIS A 1 89 ? -17.297 13.102 13.18 1 78.38 89 HIS A N 1
ATOM 693 C CA . HIS A 1 89 ? -16.938 14.492 13.406 1 78.38 89 HIS A CA 1
ATOM 694 C C . HIS A 1 89 ? -18.031 15.219 14.188 1 78.38 89 HIS A C 1
ATOM 696 O O . HIS A 1 89 ? -17.734 16.125 14.969 1 78.38 89 HIS A O 1
ATOM 702 N N . ARG A 1 90 ? -19.172 14.961 13.891 1 72.75 90 ARG A N 1
ATOM 703 C CA . ARG A 1 90 ? -20.297 15.711 14.453 1 72.75 90 ARG A CA 1
ATOM 704 C C . ARG A 1 90 ? -20.562 15.297 15.898 1 72.75 90 ARG A C 1
ATOM 706 O O . ARG A 1 90 ? -20.953 16.125 16.719 1 72.75 90 ARG A O 1
ATOM 713 N N . TYR A 1 91 ? -20.297 13.961 16.141 1 67.31 91 TYR A N 1
ATOM 714 C CA . TYR A 1 91 ? -20.828 13.539 17.438 1 67.31 91 TYR A CA 1
ATOM 715 C C . TYR A 1 91 ? -19.703 13.164 18.391 1 67.31 91 TYR A C 1
ATOM 717 O O . TYR A 1 91 ? -18.688 12.625 17.969 1 67.31 91 TYR A O 1
ATOM 725 N N . GLN A 1 92 ? -19.734 13.773 19.547 1 65.56 92 GLN A N 1
ATOM 726 C CA . GLN A 1 92 ? -18.797 13.492 20.641 1 65.56 92 GLN A CA 1
ATOM 727 C C . GLN A 1 92 ? -19.234 12.258 21.422 1 65.56 92 GLN A C 1
ATOM 729 O O . GLN A 1 92 ? -20.328 12.227 21.984 1 65.56 92 GLN A O 1
ATOM 734 N N . TYR A 1 93 ? -18.734 11.133 21 1 63.56 93 TYR A N 1
ATOM 735 C CA . TYR A 1 93 ? -19.031 9.938 21.781 1 63.56 93 TYR A CA 1
ATOM 736 C C . TYR A 1 93 ? -17.969 9.688 22.828 1 63.56 93 TYR A C 1
ATOM 738 O O . TYR A 1 93 ? -16.859 10.242 22.75 1 63.56 93 TYR A O 1
ATOM 746 N N . LYS A 1 94 ? -18.391 9.008 23.922 1 66.25 94 LYS A N 1
ATOM 747 C CA . LYS A 1 94 ? -17.469 8.656 25 1 66.25 94 LYS A CA 1
ATOM 748 C C . LYS A 1 94 ? -16.297 7.828 24.469 1 66.25 94 LYS A C 1
ATOM 750 O O . LYS A 1 94 ? -15.18 7.945 24.969 1 66.25 94 LYS A O 1
ATOM 755 N N . CYS A 1 95 ? -16.625 7.066 23.406 1 75.12 95 CYS A N 1
ATOM 756 C CA . CYS A 1 95 ? -15.578 6.188 22.906 1 75.12 95 CYS A CA 1
ATOM 757 C C . CYS A 1 95 ? -15.062 6.672 21.547 1 75.12 95 CYS A C 1
ATOM 759 O O . CYS A 1 95 ? -14.664 5.867 20.719 1 75.12 95 CYS A O 1
ATOM 761 N N . LYS A 1 96 ? -15.094 7.906 21.422 1 76.94 96 LYS A N 1
ATOM 762 C CA . LYS A 1 96 ? -14.727 8.508 20.141 1 76.94 96 LYS A CA 1
ATOM 763 C C . LYS A 1 96 ? -13.281 8.18 19.766 1 76.94 96 LYS A C 1
ATOM 765 O O . LYS A 1 96 ? -12.992 7.824 18.625 1 76.94 96 LYS A O 1
ATOM 770 N N . ILE A 1 97 ? -12.477 8.195 20.734 1 75.81 97 ILE A N 1
ATOM 771 C CA . ILE A 1 97 ? -11.062 7.965 20.5 1 75.81 97 ILE A CA 1
ATOM 772 C C . ILE A 1 97 ? -10.836 6.52 20.062 1 75.81 97 ILE A C 1
ATOM 774 O O . ILE A 1 97 ? -10.078 6.258 19.125 1 75.81 97 ILE A O 1
ATOM 778 N N . LEU A 1 98 ? -11.547 5.668 20.688 1 79 98 LEU A N 1
ATOM 779 C CA . LEU A 1 98 ? -11.406 4.25 20.375 1 79 98 LEU A CA 1
ATOM 780 C C . LEU A 1 98 ? -11.953 3.945 18.984 1 79 98 LEU A C 1
ATOM 782 O O . LEU A 1 98 ? -11.305 3.25 18.203 1 79 98 LEU A O 1
ATOM 786 N N . ILE A 1 99 ? -13.07 4.539 18.719 1 79.88 99 ILE A N 1
ATOM 787 C CA . ILE A 1 99 ? -13.719 4.273 17.438 1 79.88 99 ILE A CA 1
ATOM 788 C C . ILE A 1 99 ? -12.883 4.859 16.312 1 79.88 99 ILE A C 1
ATOM 790 O O . ILE A 1 99 ? -12.664 4.207 15.289 1 79.88 99 ILE A O 1
ATOM 794 N N . ASN A 1 100 ? -12.328 6.02 16.531 1 77.06 100 ASN A N 1
ATOM 795 C CA . ASN A 1 100 ? -11.477 6.66 15.539 1 77.06 100 ASN A CA 1
ATOM 796 C C . ASN A 1 100 ? -10.211 5.848 15.273 1 77.06 100 ASN A C 1
ATOM 798 O O . ASN A 1 100 ? -9.836 5.633 14.117 1 77.06 100 ASN A O 1
ATOM 802 N N . SER A 1 101 ? -9.695 5.367 16.344 1 79 101 SER A N 1
ATOM 803 C CA . SER A 1 101 ? -8.469 4.586 16.219 1 79 101 SER A CA 1
ATOM 804 C C . SER A 1 101 ? -8.734 3.27 15.492 1 79 101 SER A C 1
ATOM 806 O O . SER A 1 101 ? -7.926 2.84 14.664 1 79 101 SER A O 1
ATOM 808 N N . LEU A 1 102 ? -9.867 2.713 15.758 1 83.06 102 LEU A N 1
ATOM 809 C CA . LEU A 1 102 ? -10.203 1.425 15.156 1 83.06 102 LEU A CA 1
ATOM 810 C C . LEU A 1 102 ? -10.508 1.575 13.672 1 83.06 102 LEU A C 1
ATOM 812 O O . LEU A 1 102 ? -10.281 0.65 12.891 1 83.06 102 LEU A O 1
ATOM 816 N N . LEU A 1 103 ? -10.953 2.738 13.336 1 81.5 103 LEU A N 1
ATOM 817 C CA . LEU A 1 103 ? -11.289 2.963 11.938 1 81.5 103 LEU A CA 1
ATOM 818 C C . LEU A 1 103 ? -10.031 3.221 11.109 1 81.5 103 LEU A C 1
ATOM 820 O O . LEU A 1 103 ? -10.023 3.008 9.898 1 81.5 103 LEU A O 1
ATOM 824 N N . TYR A 1 104 ? -8.906 3.549 11.789 1 77.5 104 TYR A N 1
ATOM 825 C CA . TYR A 1 104 ? -7.652 3.854 11.109 1 77.5 104 TYR A CA 1
ATOM 826 C C . TYR A 1 104 ? -6.746 2.629 11.07 1 77.5 104 TYR A C 1
ATOM 828 O O . TYR A 1 104 ? -5.918 2.492 10.164 1 77.5 104 TYR A O 1
ATOM 836 N N . LEU A 1 105 ? -6.984 1.689 11.852 1 78.12 105 LEU A N 1
ATOM 837 C CA . LEU A 1 105 ? -6.086 0.561 12.078 1 78.12 105 LEU A CA 1
ATOM 838 C C . LEU A 1 105 ? -6.051 -0.357 10.859 1 78.12 105 LEU A C 1
ATOM 840 O O . LEU A 1 105 ? -5.008 -0.938 10.547 1 78.12 105 LEU A O 1
ATOM 844 N N . PRO A 1 106 ? -7.125 -0.469 10.141 1 78.19 106 PRO A N 1
ATOM 845 C CA . PRO A 1 106 ? -7.113 -1.391 9 1 78.19 106 PRO A CA 1
ATOM 846 C C . PRO A 1 106 ? -6.043 -1.04 7.969 1 78.19 106 PRO A C 1
ATOM 848 O O . PRO A 1 106 ? -5.574 -1.917 7.238 1 78.19 106 PRO A O 1
ATOM 851 N N . ILE A 1 107 ? -5.719 0.218 7.926 1 78.5 107 ILE A N 1
ATOM 852 C CA . ILE A 1 107 ? -4.711 0.635 6.957 1 78.5 107 ILE A CA 1
ATOM 853 C C . ILE A 1 107 ? -3.363 0.014 7.316 1 78.5 107 ILE A C 1
ATOM 855 O O . ILE A 1 107 ? -2.486 -0.124 6.457 1 78.5 107 ILE A O 1
ATOM 859 N N . LEU A 1 108 ? -3.275 -0.411 8.578 1 81.19 108 LEU A N 1
ATOM 860 C CA . LEU A 1 108 ? -2.004 -0.91 9.094 1 81.19 108 LEU A CA 1
ATOM 861 C C . LEU A 1 108 ? -1.923 -2.428 8.961 1 81.19 108 LEU A C 1
ATOM 863 O O . LEU A 1 108 ? -0.859 -3.016 9.172 1 81.19 108 LEU A O 1
ATOM 867 N N . ILE A 1 109 ? -3.01 -2.984 8.57 1 87.44 109 ILE A N 1
ATOM 868 C CA . ILE A 1 109 ? -3.051 -4.438 8.438 1 87.44 109 ILE A CA 1
ATOM 869 C C . ILE A 1 109 ? -2.311 -4.859 7.172 1 87.44 109 ILE A C 1
ATOM 871 O O . ILE A 1 109 ? -2.506 -4.273 6.102 1 87.44 109 ILE A O 1
ATOM 875 N N . PRO A 1 110 ? -1.459 -5.879 7.312 1 89.31 110 PRO A N 1
ATOM 876 C CA . PRO A 1 110 ? -0.847 -6.414 6.094 1 89.31 110 PRO A CA 1
ATOM 877 C C . PRO A 1 110 ? -1.879 -6.867 5.062 1 89.31 110 PRO A C 1
ATOM 879 O O . PRO A 1 110 ? -2.859 -7.527 5.418 1 89.31 110 PRO A O 1
ATOM 882 N N . GLU A 1 111 ? -1.621 -6.441 3.926 1 90.88 111 GLU A N 1
ATOM 883 C CA . GLU A 1 111 ? -2.604 -6.688 2.875 1 90.88 111 GLU A CA 1
ATOM 884 C C . GLU A 1 111 ? -2.822 -8.18 2.666 1 90.88 111 GLU A C 1
ATOM 886 O O . GLU A 1 111 ? -3.939 -8.617 2.379 1 90.88 111 GLU A O 1
ATOM 891 N N . ILE A 1 112 ? -1.774 -8.953 2.818 1 92.06 112 ILE A N 1
ATOM 892 C CA . ILE A 1 112 ? -1.881 -10.391 2.609 1 92.06 112 ILE A CA 1
ATOM 893 C C . ILE A 1 112 ? -2.793 -11 3.67 1 92.06 112 ILE A C 1
ATOM 895 O O . ILE A 1 112 ? -3.559 -11.922 3.385 1 92.06 112 ILE A O 1
ATOM 899 N N . VAL A 1 113 ? -2.674 -10.523 4.852 1 92.19 113 VAL A N 1
ATOM 900 C CA . VAL A 1 113 ? -3.512 -11.016 5.941 1 92.19 113 VAL A CA 1
ATOM 901 C C . VAL A 1 113 ? -4.969 -10.633 5.684 1 92.19 113 VAL A C 1
ATOM 903 O O . VAL A 1 113 ? -5.875 -11.43 5.918 1 92.19 113 VAL A O 1
ATOM 906 N N . MET A 1 114 ? -5.129 -9.43 5.203 1 92.19 114 MET A N 1
ATOM 907 C CA . MET A 1 114 ? -6.477 -8.984 4.859 1 92.19 114 MET A CA 1
ATOM 908 C C . MET A 1 114 ? -7.078 -9.859 3.77 1 92.19 114 MET A C 1
ATOM 910 O O . MET A 1 114 ? -8.219 -10.312 3.887 1 92.19 114 MET A O 1
ATOM 914 N N . GLY A 1 115 ? -6.352 -10.109 2.742 1 93.81 115 GLY A N 1
ATOM 915 C CA . GLY A 1 115 ? -6.812 -10.977 1.676 1 93.81 115 GLY A CA 1
ATOM 916 C C . GLY A 1 115 ? -7.16 -12.375 2.154 1 93.81 115 GLY A C 1
ATOM 917 O O . GLY A 1 115 ? -8.227 -12.906 1.824 1 93.81 115 GLY A O 1
ATOM 918 N N . LEU A 1 116 ? -6.312 -12.891 2.928 1 93.31 116 LEU A N 1
ATOM 919 C CA . LEU A 1 116 ? -6.523 -14.242 3.449 1 93.31 116 LEU A CA 1
ATOM 920 C C . LEU A 1 116 ? -7.727 -14.281 4.383 1 93.31 116 LEU A C 1
ATOM 922 O O . LEU A 1 116 ? -8.508 -15.234 4.355 1 93.31 116 LEU A O 1
ATOM 926 N N . SER A 1 117 ? -7.812 -13.312 5.207 1 93.5 117 SER A N 1
ATOM 927 C CA . SER A 1 117 ? -8.938 -13.266 6.141 1 93.5 117 SER A CA 1
ATOM 928 C C . SER A 1 117 ? -10.266 -13.234 5.402 1 93.5 117 SER A C 1
ATOM 930 O O . SER A 1 117 ? -11.234 -13.875 5.82 1 93.5 117 SER A O 1
ATOM 932 N N . LEU A 1 118 ? -10.344 -12.508 4.359 1 95.25 118 LEU A N 1
ATOM 933 C CA . LEU A 1 118 ? -11.562 -12.43 3.564 1 95.25 118 LEU A CA 1
ATOM 934 C C . LEU A 1 118 ? -11.828 -13.75 2.848 1 95.25 118 LEU A C 1
ATOM 936 O O . LEU A 1 118 ? -12.977 -14.188 2.738 1 95.25 118 LEU A O 1
ATOM 940 N N . LEU A 1 119 ? -10.742 -14.359 2.336 1 94.38 119 LEU A N 1
ATOM 941 C CA . LEU A 1 119 ? -10.883 -15.672 1.714 1 94.38 119 LEU A CA 1
ATOM 942 C C . LEU A 1 119 ? -11.477 -16.672 2.695 1 94.38 119 LEU A C 1
ATOM 944 O O . LEU A 1 119 ? -12.406 -17.406 2.35 1 94.38 119 LEU A O 1
ATOM 948 N N . VAL A 1 120 ? -10.93 -16.688 3.891 1 90.81 120 VAL A N 1
ATOM 949 C CA . VAL A 1 120 ? -11.406 -17.594 4.926 1 90.81 120 VAL A CA 1
ATOM 950 C C . VAL A 1 120 ? -12.867 -17.297 5.246 1 90.81 120 VAL A C 1
ATOM 952 O O . VAL A 1 120 ? -13.688 -18.219 5.371 1 90.81 120 VAL A O 1
ATOM 955 N N . LEU A 1 121 ? -13.188 -16.047 5.34 1 91.94 121 LEU A N 1
ATOM 956 C CA . LEU A 1 121 ? -14.562 -15.648 5.621 1 91.94 121 LEU A CA 1
ATOM 957 C C . LEU A 1 121 ? -15.508 -16.125 4.523 1 91.94 121 LEU A C 1
ATOM 959 O O . LEU A 1 121 ? -16.547 -16.719 4.812 1 91.94 121 LEU A O 1
ATOM 963 N N . PHE A 1 122 ? -15.164 -15.906 3.27 1 94.06 122 PHE A N 1
ATOM 964 C CA . PHE A 1 122 ? -16.031 -16.297 2.154 1 94.06 122 PHE A CA 1
ATOM 965 C C . PHE A 1 122 ? -16.125 -17.812 2.051 1 94.06 122 PHE A C 1
ATOM 967 O O . PHE A 1 122 ? -17.188 -18.344 1.709 1 94.06 122 PHE A O 1
ATOM 974 N N . SER A 1 123 ? -14.992 -18.438 2.281 1 89.56 123 SER A N 1
ATOM 975 C CA . SER A 1 123 ? -14.992 -19.891 2.27 1 89.56 123 SER A CA 1
ATOM 976 C C . SER A 1 123 ? -15.906 -20.453 3.352 1 89.56 123 SER A C 1
ATOM 978 O O . SER A 1 123 ? -16.703 -21.359 3.092 1 89.56 123 SER A O 1
ATOM 980 N N . GLN A 1 124 ? -15.891 -19.922 4.539 1 86.31 124 GLN A N 1
ATOM 981 C CA . GLN A 1 124 ? -16.672 -20.406 5.668 1 86.31 124 GLN A CA 1
ATOM 982 C C . GLN A 1 124 ? -18.156 -20.094 5.477 1 86.31 124 GLN A C 1
ATOM 984 O O . GLN A 1 124 ? -19.016 -20.844 5.941 1 86.31 124 GLN A O 1
ATOM 989 N N . THR A 1 125 ? -18.484 -19.047 4.812 1 91.19 125 THR A N 1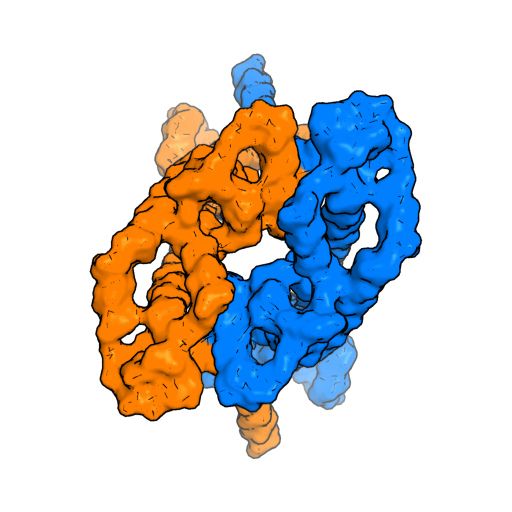
ATOM 990 C CA . THR A 1 125 ? -19.875 -18.656 4.613 1 91.19 125 THR A CA 1
ATOM 991 C C . THR A 1 125 ? -20.406 -19.234 3.309 1 91.19 125 THR A C 1
ATOM 993 O O . THR A 1 125 ? -21.578 -19.047 2.984 1 91.19 125 THR A O 1
ATOM 996 N N . GLY A 1 126 ? -19.562 -19.891 2.51 1 92.44 126 GLY A N 1
ATOM 997 C CA . GLY A 1 126 ? -19.969 -20.547 1.283 1 92.44 126 GLY A CA 1
ATOM 998 C C . GLY A 1 126 ? -20.25 -19.594 0.145 1 92.44 126 GLY A C 1
ATOM 999 O O . GLY A 1 126 ? -21.047 -19.875 -0.741 1 92.44 126 GLY A O 1
ATOM 1000 N N . VAL A 1 127 ? -19.703 -18.438 0.207 1 94.06 127 VAL A N 1
ATOM 1001 C CA . VAL A 1 127 ? -19.859 -17.469 -0.865 1 94.06 127 VAL A CA 1
ATOM 1002 C C . VAL A 1 127 ? -18.875 -17.75 -1.986 1 94.06 127 VAL A C 1
ATOM 1004 O O . VAL A 1 127 ? -17.656 -17.734 -1.766 1 94.06 127 VAL A O 1
ATOM 1007 N N . PRO A 1 128 ? -19.375 -18.031 -3.146 1 95.5 128 PRO A N 1
ATOM 1008 C CA . PRO A 1 128 ? -18.453 -18.312 -4.246 1 95.5 128 PRO A CA 1
ATOM 1009 C C . PRO A 1 128 ? -17.641 -17.078 -4.637 1 95.5 128 PRO A C 1
ATOM 1011 O O . PRO A 1 128 ? -18.156 -15.953 -4.629 1 95.5 128 PRO A O 1
ATOM 1014 N N . LEU A 1 129 ? -16.422 -17.328 -4.957 1 95.94 129 LEU A N 1
ATOM 1015 C CA . LEU A 1 129 ? -15.523 -16.25 -5.344 1 95.94 129 LEU A CA 1
ATOM 1016 C C . LEU A 1 129 ? -15.883 -15.703 -6.719 1 95.94 129 LEU A C 1
ATOM 1018 O O . LEU A 1 129 ? -16.266 -16.469 -7.613 1 95.94 129 LEU A O 1
ATOM 1022 N N . GLY A 1 130 ? -15.836 -14.375 -6.852 1 97.06 130 GLY A N 1
ATOM 1023 C CA . GLY A 1 130 ? -16.156 -13.688 -8.094 1 97.06 130 GLY A CA 1
ATOM 1024 C C . GLY A 1 130 ? -16.125 -12.172 -7.969 1 97.06 130 GLY A C 1
ATOM 1025 O O . GLY A 1 130 ? -15.375 -11.633 -7.152 1 97.06 130 GLY A O 1
ATOM 1026 N N . LYS A 1 131 ? -16.859 -11.531 -8.797 1 97.12 131 LYS A N 1
ATOM 1027 C CA . LYS A 1 131 ? -16.875 -10.07 -8.82 1 97.12 131 LYS A CA 1
ATOM 1028 C C . LYS A 1 131 ? -17.438 -9.508 -7.516 1 97.12 131 LYS A C 1
ATOM 1030 O O . LYS A 1 131 ? -16.953 -8.5 -7.008 1 97.12 131 LYS A O 1
ATOM 1035 N N . THR A 1 132 ? -18.375 -10.195 -6.992 1 96.88 132 THR A N 1
ATOM 1036 C CA . THR A 1 132 ? -19.031 -9.727 -5.773 1 96.88 132 THR A CA 1
ATOM 1037 C C . THR A 1 132 ? -18.047 -9.742 -4.598 1 96.88 132 THR A C 1
ATOM 1039 O O . THR A 1 132 ? -17.969 -8.773 -3.834 1 96.88 132 THR A O 1
ATOM 1042 N N . THR A 1 133 ? -17.312 -10.836 -4.422 1 97.31 133 THR A N 1
ATOM 1043 C CA . THR A 1 133 ? -16.359 -10.93 -3.326 1 97.31 133 THR A CA 1
ATOM 1044 C C . THR A 1 133 ? -15.234 -9.906 -3.504 1 97.31 133 THR A C 1
ATOM 1046 O O . THR A 1 133 ? -14.742 -9.344 -2.523 1 97.31 133 THR A O 1
ATOM 1049 N N . LEU A 1 134 ? -14.891 -9.641 -4.766 1 97.94 134 LEU A N 1
ATOM 1050 C CA . LEU A 1 134 ? -13.883 -8.625 -5.055 1 97.94 134 LEU A CA 1
ATOM 1051 C C . LEU A 1 134 ? -14.375 -7.242 -4.633 1 97.94 134 LEU A C 1
ATOM 1053 O O . LEU A 1 134 ? -13.633 -6.48 -4.008 1 97.94 134 LEU A O 1
ATOM 1057 N N . ILE A 1 135 ? -15.602 -6.969 -4.945 1 97.75 135 ILE A N 1
ATOM 1058 C CA . ILE A 1 135 ? -16.172 -5.668 -4.625 1 97.75 135 ILE A CA 1
ATOM 1059 C C . ILE A 1 135 ? -16.25 -5.496 -3.107 1 97.75 135 ILE A C 1
ATOM 1061 O O . ILE A 1 135 ? -15.836 -4.461 -2.574 1 97.75 135 ILE A O 1
ATOM 1065 N N . ILE A 1 136 ? -16.672 -6.48 -2.441 1 96.44 136 ILE A N 1
ATOM 1066 C CA . ILE A 1 136 ? -16.781 -6.438 -0.988 1 96.44 136 ILE A CA 1
ATOM 1067 C C . ILE A 1 136 ? -15.398 -6.246 -0.37 1 96.44 136 ILE A C 1
ATOM 1069 O O . ILE A 1 136 ? -15.234 -5.441 0.547 1 96.44 136 ILE A O 1
ATOM 1073 N N . ALA A 1 137 ? -14.477 -7.012 -0.859 1 96.31 137 ALA A N 1
ATOM 1074 C CA . ALA A 1 137 ? -13.109 -6.93 -0.343 1 96.31 137 ALA A CA 1
ATOM 1075 C C . ALA A 1 137 ? -12.531 -5.535 -0.553 1 96.31 137 ALA A C 1
ATOM 1077 O O . ALA A 1 137 ? -11.922 -4.965 0.356 1 96.31 137 ALA A O 1
ATOM 1078 N N . HIS A 1 138 ? -12.742 -4.988 -1.725 1 96.88 138 HIS A N 1
ATOM 1079 C CA . HIS A 1 138 ? -12.227 -3.66 -2.031 1 96.88 138 HIS A CA 1
ATOM 1080 C C . HIS A 1 138 ? -12.922 -2.59 -1.196 1 96.88 138 HIS A C 1
ATOM 1082 O O . HIS A 1 138 ? -12.289 -1.628 -0.758 1 96.88 138 HIS A O 1
ATOM 1088 N N . ILE A 1 139 ? -14.156 -2.764 -0.949 1 96.06 139 ILE A N 1
ATOM 1089 C CA . ILE A 1 139 ? -14.867 -1.832 -0.084 1 96.06 139 ILE A CA 1
ATOM 1090 C C . ILE A 1 139 ? -14.266 -1.863 1.318 1 96.06 139 ILE A C 1
ATOM 1092 O O . ILE A 1 139 ? -14.008 -0.815 1.916 1 96.06 139 ILE A O 1
ATOM 1096 N N . THR A 1 140 ? -14.023 -3.053 1.767 1 91.69 140 THR A N 1
ATOM 1097 C CA . THR A 1 140 ? -13.484 -3.246 3.107 1 91.69 140 THR A CA 1
ATOM 1098 C C . THR A 1 140 ? -12.141 -2.535 3.258 1 91.69 140 THR A C 1
ATOM 1100 O O . THR A 1 140 ? -11.898 -1.856 4.258 1 91.69 140 THR A O 1
ATOM 1103 N N . PHE A 1 141 ? -11.398 -2.639 2.303 1 89.25 141 PHE A N 1
ATOM 1104 C CA . PHE A 1 141 ? -10.055 -2.094 2.402 1 89.25 141 PHE A CA 1
ATOM 1105 C C . PHE A 1 141 ? -10.047 -0.6 2.098 1 89.25 141 PHE A C 1
ATOM 1107 O O . PHE A 1 141 ? -9.266 0.154 2.678 1 89.25 141 PHE A O 1
ATOM 1114 N N . CYS A 1 142 ? -10.891 -0.074 1.255 1 93.56 142 CYS A N 1
ATOM 1115 C CA . CYS A 1 142 ? -10.844 1.304 0.777 1 93.56 142 CYS A CA 1
ATOM 1116 C C . CYS A 1 142 ? -11.602 2.232 1.719 1 93.56 142 CYS A C 1
ATOM 1118 O O . CYS A 1 142 ? -11.344 3.436 1.752 1 93.56 142 CYS A O 1
ATOM 1120 N N . ILE A 1 143 ? -12.508 1.703 2.475 1 93.44 143 ILE A N 1
ATOM 1121 C CA . ILE A 1 143 ? -13.398 2.543 3.262 1 93.44 143 ILE A CA 1
ATOM 1122 C C . ILE A 1 143 ? -12.586 3.357 4.27 1 93.44 143 ILE A C 1
ATOM 1124 O O . ILE A 1 143 ? -12.867 4.539 4.488 1 93.44 143 ILE A O 1
ATOM 1128 N N . SER A 1 144 ? -11.633 2.766 4.906 1 90.25 144 SER A N 1
ATOM 1129 C CA . SER A 1 144 ? -10.82 3.465 5.895 1 90.25 144 SER A CA 1
ATOM 1130 C C . SER A 1 144 ? -10.102 4.656 5.27 1 90.25 144 SER A C 1
ATOM 1132 O O . SER A 1 144 ? -9.961 5.703 5.906 1 90.25 144 SER A O 1
ATOM 1134 N N . PHE A 1 145 ? -9.734 4.504 4.035 1 90.19 145 PHE A N 1
ATOM 1135 C CA . PHE A 1 145 ? -9.016 5.582 3.354 1 90.19 145 PHE A CA 1
ATOM 1136 C C . PHE A 1 145 ? -9.945 6.766 3.098 1 90.19 145 PHE A C 1
ATOM 1138 O O . PHE A 1 145 ? -9.539 7.918 3.252 1 90.19 145 PHE A O 1
ATOM 1145 N N . VAL A 1 146 ? -11.102 6.484 2.752 1 93.44 146 VAL A N 1
ATOM 1146 C CA . VAL A 1 146 ? -12.07 7.547 2.508 1 93.44 146 VAL A CA 1
ATOM 1147 C C . VAL A 1 146 ? -12.406 8.25 3.818 1 93.44 146 VAL A C 1
ATOM 1149 O O . VAL A 1 146 ? -12.469 9.484 3.869 1 93.44 146 VAL A O 1
ATOM 1152 N N . ILE A 1 147 ? -12.586 7.52 4.867 1 91.56 147 ILE A N 1
ATOM 1153 C CA . ILE A 1 147 ? -12.914 8.078 6.176 1 91.56 147 ILE A CA 1
ATOM 1154 C C . ILE A 1 147 ? -11.805 9.031 6.621 1 91.56 147 ILE A C 1
ATOM 1156 O O . ILE A 1 147 ? -12.086 10.148 7.062 1 91.56 147 ILE A O 1
ATOM 1160 N N . ILE A 1 148 ? -10.633 8.602 6.414 1 86.94 148 ILE A N 1
ATOM 1161 C CA . ILE A 1 148 ? -9.492 9.391 6.859 1 86.94 148 ILE A CA 1
ATOM 1162 C C . ILE A 1 148 ? -9.367 10.648 6 1 86.94 148 ILE A C 1
ATOM 1164 O O . ILE A 1 148 ? -9.148 11.742 6.52 1 86.94 148 ILE A O 1
ATOM 1168 N N . THR A 1 149 ? -9.492 10.508 4.738 1 88.19 149 THR A N 1
ATOM 1169 C CA . THR A 1 149 ? -9.32 11.625 3.816 1 88.19 149 THR A CA 1
ATOM 1170 C C . THR A 1 149 ? -10.414 12.672 4.027 1 88.19 149 THR A C 1
ATOM 1172 O O . THR A 1 149 ? -10.117 13.859 4.129 1 88.19 149 THR A O 1
ATOM 1175 N N . VAL A 1 150 ? -11.609 12.273 4.125 1 90.44 150 VAL A N 1
ATOM 1176 C CA . VAL A 1 150 ? -12.727 13.188 4.359 1 90.44 150 VAL A CA 1
ATOM 1177 C C . VAL A 1 150 ? -12.641 13.758 5.773 1 90.44 150 VAL A C 1
ATOM 1179 O O . VAL A 1 150 ? -12.906 14.938 5.988 1 90.44 150 VAL A O 1
ATOM 1182 N N . GLY A 1 151 ? -12.297 12.922 6.742 1 88.5 151 GLY A N 1
ATOM 1183 C CA . GLY A 1 151 ? -12.125 13.375 8.117 1 88.5 151 GLY A CA 1
ATOM 1184 C C . GLY A 1 151 ? -11.086 14.477 8.258 1 88.5 151 GLY A C 1
ATOM 1185 O O . GLY A 1 151 ? -11.273 15.422 9.023 1 88.5 151 GLY A O 1
ATOM 1186 N N . ALA A 1 152 ? -10.016 14.305 7.562 1 82.69 152 ALA A N 1
ATOM 1187 C CA . ALA A 1 152 ? -8.969 15.32 7.59 1 82.69 152 ALA A CA 1
ATOM 1188 C C . ALA A 1 152 ? -9.5 16.656 7.086 1 82.69 152 ALA A C 1
ATOM 1190 O O . ALA A 1 152 ? -9.156 17.719 7.633 1 82.69 152 ALA A O 1
ATOM 1191 N N . ARG A 1 153 ? -10.273 16.578 6.09 1 84.62 153 ARG A N 1
ATOM 1192 C CA . ARG A 1 153 ? -10.859 17.797 5.555 1 84.62 153 ARG A CA 1
ATOM 1193 C C . ARG A 1 153 ? -11.852 18.406 6.539 1 84.62 153 ARG A C 1
ATOM 1195 O O . ARG A 1 153 ? -11.922 19.625 6.688 1 84.62 153 ARG A O 1
ATOM 1202 N N . LEU A 1 154 ? -12.617 17.641 7.16 1 86.25 154 LEU A N 1
ATOM 1203 C CA . LEU A 1 154 ? -13.586 18.094 8.148 1 86.25 154 LEU A CA 1
ATOM 1204 C C . LEU A 1 154 ? -12.891 18.766 9.32 1 86.25 154 LEU A C 1
ATOM 1206 O O . LEU A 1 154 ? -13.375 19.781 9.836 1 86.25 154 LEU A O 1
ATOM 1210 N N . GLU A 1 155 ? -11.789 18.188 9.688 1 82.94 155 GLU A N 1
ATOM 1211 C CA . GLU A 1 155 ? -11.031 18.766 10.781 1 82.94 155 GLU A CA 1
ATOM 1212 C C . GLU A 1 155 ? -10.469 20.125 10.406 1 82.94 155 GLU A C 1
ATOM 1214 O O . GLU A 1 155 ? -10.398 21.031 11.242 1 82.94 155 GLU A O 1
ATOM 1219 N N . GLY A 1 156 ? -10.117 20.25 9.219 1 79.5 156 GLY A N 1
ATOM 1220 C CA . GLY A 1 156 ? -9.602 21.516 8.75 1 79.5 156 GLY A CA 1
ATOM 1221 C C . GLY A 1 156 ? -10.664 22.609 8.648 1 79.5 156 GLY A C 1
ATOM 1222 O O . GLY A 1 156 ? -10.344 23.797 8.695 1 79.5 156 GLY A O 1
ATOM 1223 N N . CYS A 1 157 ? -11.906 22.156 8.562 1 77.12 157 CYS A N 1
ATOM 1224 C CA . CYS A 1 157 ? -13.008 23.094 8.398 1 77.12 157 CYS A CA 1
ATOM 1225 C C . CYS A 1 157 ? -13.82 23.203 9.68 1 77.12 157 CYS A C 1
ATOM 1227 O O . CYS A 1 157 ? -14.977 23.656 9.656 1 77.12 157 CYS A O 1
ATOM 1229 N N . ARG A 1 158 ? -13.328 22.75 10.711 1 72.62 158 ARG A N 1
ATOM 1230 C CA . ARG A 1 158 ? -14.094 22.625 11.945 1 72.62 158 ARG A CA 1
ATOM 1231 C C . ARG A 1 158 ? -14.719 23.969 12.328 1 72.62 158 ARG A C 1
ATOM 1233 O O . ARG A 1 158 ? -15.898 24.016 12.688 1 72.62 158 ARG A O 1
ATOM 1240 N N . GLN A 1 159 ? -13.992 24.922 12.258 1 69.25 159 GLN A N 1
ATOM 1241 C CA . GLN A 1 159 ? -14.477 26.234 12.672 1 69.25 159 GLN A CA 1
ATOM 1242 C C . GLN A 1 159 ? -15.609 26.719 11.758 1 69.25 159 GLN A C 1
ATOM 1244 O O . GLN A 1 159 ? -16.625 27.219 12.234 1 69.25 159 GLN A O 1
ATOM 1249 N N . ASP A 1 160 ? -15.453 26.5 10.492 1 68.81 160 ASP A N 1
ATOM 1250 C CA . ASP A 1 160 ? -16.438 26.953 9.516 1 68.81 160 ASP A CA 1
ATOM 1251 C C . ASP A 1 160 ? -17.75 26.172 9.664 1 68.81 160 ASP A C 1
ATOM 1253 O O . ASP A 1 160 ? -18.828 26.75 9.516 1 68.81 160 ASP A O 1
ATOM 1257 N N . LEU A 1 161 ? -17.625 25 9.969 1 67.88 161 LEU A N 1
ATOM 1258 C CA . LEU A 1 161 ? -18.797 24.156 10.102 1 67.88 161 LEU A CA 1
ATOM 1259 C C . LEU A 1 161 ? -19.578 24.5 11.367 1 67.88 161 LEU A C 1
ATOM 1261 O O . LEU A 1 161 ? -20.812 24.5 11.359 1 67.88 161 LEU A O 1
ATOM 1265 N N . GLU A 1 162 ? -18.875 24.766 12.344 1 65.94 162 GLU A N 1
ATOM 1266 C CA . GLU A 1 162 ? -19.516 25.188 13.586 1 65.94 162 GLU A CA 1
ATOM 1267 C C . GLU A 1 162 ? -20.25 26.516 13.422 1 65.94 162 GLU A C 1
ATOM 1269 O O . GLU A 1 162 ? -21.344 26.703 13.953 1 65.94 162 GLU A O 1
ATOM 1274 N N . GLU A 1 163 ? -19.609 27.328 12.75 1 65.62 163 GLU A N 1
ATOM 1275 C CA . GLU A 1 163 ? -20.219 28.641 12.516 1 65.62 163 GLU A CA 1
ATOM 1276 C C . GLU A 1 163 ? -21.469 28.516 11.664 1 65.62 163 GLU A C 1
ATOM 1278 O O . GLU A 1 163 ? -22.469 29.219 11.914 1 65.62 163 GLU A O 1
ATOM 1283 N N . ALA A 1 164 ? -21.375 27.688 10.727 1 64.69 164 ALA A N 1
ATOM 1284 C CA . ALA A 1 164 ? -22.516 27.469 9.852 1 64.69 164 ALA A CA 1
ATOM 1285 C C . ALA A 1 164 ? -23.672 26.828 10.609 1 64.69 164 ALA A C 1
ATOM 1287 O O . ALA A 1 164 ? -24.844 27.156 10.383 1 64.69 164 ALA A O 1
ATOM 1288 N N . ALA A 1 165 ? -23.328 25.953 11.469 1 63.41 165 ALA A N 1
ATOM 1289 C CA . ALA A 1 165 ? -24.344 25.2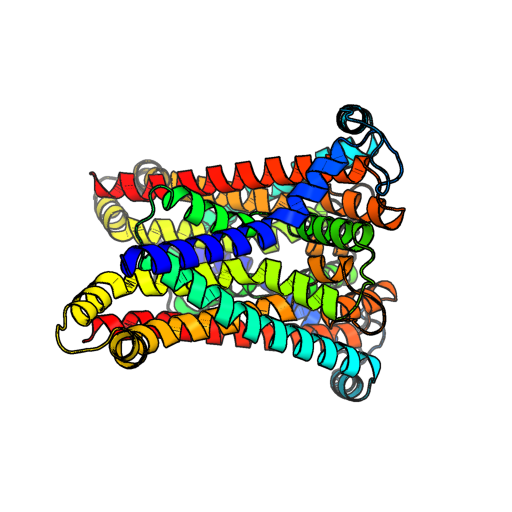66 12.281 1 63.41 165 ALA A CA 1
ATOM 1290 C C . ALA A 1 165 ? -25.016 26.25 13.234 1 63.41 165 ALA A C 1
ATOM 1292 O O . ALA A 1 165 ? -26.188 26.062 13.594 1 63.41 165 ALA A O 1
ATOM 1293 N N . SER A 1 166 ? -24.172 27.125 13.617 1 62.09 166 SER A N 1
ATOM 1294 C CA . SER A 1 166 ? -24.719 28.109 14.555 1 62.09 166 SER A CA 1
ATOM 1295 C C . SER A 1 166 ? -25.641 29.094 13.852 1 62.09 166 SER A C 1
ATOM 1297 O O . SER A 1 166 ? -26.375 29.844 14.508 1 62.09 166 SER A O 1
ATOM 1299 N N . ASP A 1 167 ? -25.516 28.969 12.531 1 60.03 167 ASP A N 1
ATOM 1300 C CA . ASP A 1 167 ? -26.438 29.875 11.844 1 60.03 167 ASP A CA 1
ATOM 1301 C C . ASP A 1 167 ? -27.875 29.391 11.961 1 60.03 167 ASP A C 1
ATOM 1303 O O . ASP A 1 167 ? -28.203 28.281 11.516 1 60.03 167 ASP A O 1
ATOM 1307 N N . LEU A 1 168 ? -28.609 29.875 13.039 1 57.09 168 LEU A N 1
ATOM 1308 C CA . LEU A 1 168 ? -29.891 29.609 13.68 1 57.09 168 LEU A CA 1
ATOM 1309 C C . LEU A 1 168 ? -30.969 29.328 12.633 1 57.09 168 LEU A C 1
ATOM 1311 O O . LEU A 1 168 ? -31.922 28.594 12.898 1 57.09 168 LEU A O 1
ATOM 1315 N N . TYR A 1 169 ? -31 29.828 11.414 1 66.94 169 TYR A N 1
ATOM 1316 C CA . TYR A 1 169 ? -32.219 29.75 10.609 1 66.94 169 TYR A CA 1
ATOM 1317 C C . TYR A 1 169 ? -32.156 28.578 9.648 1 66.94 169 TYR A C 1
ATOM 1319 O O . TYR A 1 169 ? -33.156 28.266 8.984 1 66.94 169 TYR A O 1
ATOM 1327 N N . ALA A 1 170 ? -31.047 27.859 9.617 1 66.94 170 ALA A N 1
ATOM 1328 C CA . ALA A 1 170 ? -30.969 26.812 8.602 1 66.94 170 ALA A CA 1
ATOM 1329 C C . ALA A 1 170 ? -31.25 25.438 9.203 1 66.94 170 ALA A C 1
ATOM 1331 O O . ALA A 1 170 ? -30.906 25.188 10.367 1 66.94 170 ALA A O 1
ATOM 1332 N N . THR A 1 171 ? -32.156 24.641 8.5 1 77.19 171 THR A N 1
ATOM 1333 C CA . THR A 1 171 ? -32.375 23.25 8.898 1 77.19 171 THR A CA 1
ATOM 1334 C C . THR A 1 171 ? -31.094 22.438 8.766 1 77.19 171 THR A C 1
ATOM 1336 O O . THR A 1 171 ? -30.188 22.828 8.008 1 77.19 171 THR A O 1
ATOM 1339 N N . PRO A 1 172 ? -31 21.453 9.523 1 74.12 172 PRO A N 1
ATOM 1340 C CA . PRO A 1 172 ? -29.797 20.625 9.461 1 74.12 172 PRO A CA 1
ATOM 1341 C C . PRO A 1 172 ? -29.5 20.125 8.047 1 74.12 172 PRO A C 1
ATOM 1343 O O . PRO A 1 172 ? -28.328 20.078 7.641 1 74.12 172 PRO A O 1
ATOM 1346 N N . TRP A 1 173 ? -30.516 19.812 7.344 1 80.06 173 TRP A N 1
ATOM 1347 C CA . TRP A 1 173 ? -30.312 19.328 5.98 1 80.06 173 TRP A CA 1
ATOM 1348 C C . TRP A 1 173 ? -29.844 20.453 5.07 1 80.06 173 TRP A C 1
ATOM 1350 O O . TRP A 1 173 ? -29 20.25 4.203 1 80.06 173 TRP A O 1
ATOM 1360 N N . GLN A 1 174 ? -30.359 21.625 5.305 1 78.75 174 GLN A N 1
ATOM 1361 C CA . GLN A 1 174 ? -29.953 22.781 4.523 1 78.75 174 GLN A CA 1
ATOM 1362 C C . GLN A 1 174 ? -28.5 23.156 4.828 1 78.75 174 GLN A C 1
ATOM 1364 O O . GLN A 1 174 ? -27.734 23.469 3.92 1 78.75 174 GLN A O 1
ATOM 1369 N N . ALA A 1 175 ? -28.219 23.078 6.09 1 76.31 175 ALA A N 1
ATOM 1370 C CA . ALA A 1 175 ? -26.859 23.375 6.5 1 76.31 175 ALA A CA 1
ATOM 1371 C C . ALA A 1 175 ? -25.859 22.375 5.91 1 76.31 175 ALA A C 1
ATOM 1373 O O . ALA A 1 175 ? -24.781 22.75 5.469 1 76.31 175 ALA A O 1
ATOM 1374 N N . PHE A 1 176 ? -26.328 21.156 5.824 1 79.5 176 PHE A N 1
ATOM 1375 C CA . PHE A 1 176 ? -25.484 20.109 5.262 1 79.5 176 PHE A CA 1
ATOM 1376 C C . PHE A 1 176 ? -25.297 20.312 3.764 1 79.5 176 PHE A C 1
ATOM 1378 O O . PHE A 1 176 ? -24.156 20.312 3.268 1 79.5 176 PHE A O 1
ATOM 1385 N N . ARG A 1 177 ? -26.281 20.516 3.109 1 82.75 177 ARG A N 1
ATOM 1386 C CA . ARG A 1 177 ? -26.281 20.562 1.651 1 82.75 177 ARG A CA 1
AT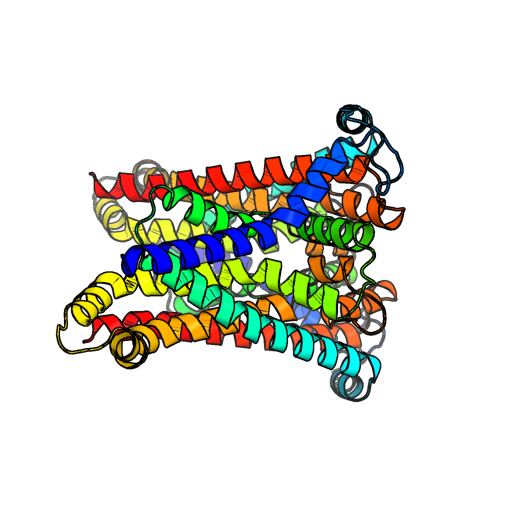OM 1387 C C . ARG A 1 177 ? -25.594 21.828 1.146 1 82.75 177 ARG A C 1
ATOM 1389 O O . ARG A 1 177 ? -24.875 21.797 0.138 1 82.75 177 ARG A O 1
ATOM 1396 N N . TYR A 1 178 ? -25.734 22.969 1.933 1 81.5 178 TYR A N 1
ATOM 1397 C CA . TYR A 1 178 ? -25.281 24.234 1.376 1 81.5 178 TYR A CA 1
ATOM 1398 C C . TYR A 1 178 ? -23.969 24.672 2.008 1 81.5 178 TYR A C 1
ATOM 1400 O O . TYR A 1 178 ? -23.266 25.516 1.456 1 81.5 178 TYR A O 1
ATOM 1408 N N . VAL A 1 179 ? -23.656 24.094 3.072 1 80.31 179 VAL A N 1
ATOM 1409 C CA . VAL A 1 179 ? -22.453 24.578 3.74 1 80.31 179 VAL A CA 1
ATOM 1410 C C . VAL A 1 179 ? -21.453 23.438 3.924 1 80.31 179 VAL A C 1
ATOM 1412 O O . VAL A 1 179 ? -20.391 23.438 3.309 1 80.31 179 VAL A O 1
ATOM 1415 N N . THR A 1 180 ? -21.922 22.422 4.621 1 81.19 180 THR A N 1
ATOM 1416 C CA . THR A 1 180 ? -21.016 21.344 5.008 1 81.19 180 THR A CA 1
ATOM 1417 C C . THR A 1 180 ? -20.547 20.562 3.777 1 81.19 180 THR A C 1
ATOM 1419 O O . THR A 1 180 ? -19.344 20.375 3.576 1 81.19 180 THR A O 1
ATOM 1422 N N . PHE A 1 181 ? -21.484 20.25 2.943 1 86.12 181 PHE A N 1
ATOM 1423 C CA . PHE A 1 181 ? -21.188 19.375 1.816 1 86.12 181 PHE A CA 1
ATOM 1424 C C . PHE A 1 181 ? -20.25 20.078 0.83 1 86.12 181 PHE A C 1
ATOM 1426 O O . PHE A 1 181 ? -19.234 19.5 0.432 1 86.12 181 PHE A O 1
ATOM 1433 N N . PRO A 1 182 ? -20.578 21.297 0.482 1 86.38 182 PRO A N 1
ATOM 1434 C CA . PRO A 1 182 ? -19.656 22 -0.421 1 86.38 182 PRO A CA 1
ATOM 1435 C C . PRO A 1 182 ? -18.266 22.172 0.18 1 86.38 182 PRO A C 1
ATOM 1437 O O . PRO A 1 182 ? -17.266 22.156 -0.546 1 86.38 182 PRO A O 1
ATOM 1440 N N . MET A 1 183 ? -18.203 22.312 1.41 1 83.62 183 MET A N 1
ATOM 1441 C CA . MET A 1 183 ? -16.922 22.531 2.084 1 83.62 183 MET A CA 1
ATOM 1442 C C . MET A 1 183 ? -16.094 21.25 2.105 1 83.62 183 MET A C 1
ATOM 1444 O O . MET A 1 183 ? -14.867 21.312 2.021 1 83.62 183 MET A O 1
ATOM 1448 N N . ILE A 1 184 ? -16.75 20.141 2.129 1 88.38 184 ILE A N 1
ATOM 1449 C CA . ILE A 1 184 ? -15.992 18.891 2.26 1 88.38 184 ILE A CA 1
ATOM 1450 C C . ILE A 1 184 ? -15.867 18.219 0.898 1 88.38 184 ILE A C 1
ATOM 1452 O O . ILE A 1 184 ? -15.164 17.219 0.757 1 88.38 184 ILE A O 1
ATOM 1456 N N . LEU A 1 185 ? -16.5 18.781 -0.135 1 91 185 LEU A N 1
ATOM 1457 C CA . LEU A 1 185 ? -16.578 18.172 -1.461 1 91 185 LEU A CA 1
ATOM 1458 C C . LEU A 1 185 ? -15.172 17.891 -2.004 1 91 185 LEU A C 1
ATOM 1460 O O . LEU A 1 185 ? -14.93 16.797 -2.541 1 91 185 LEU A O 1
ATOM 1464 N N . PRO A 1 186 ? -14.219 18.797 -1.896 1 88.81 186 PRO A N 1
ATOM 1465 C CA . PRO A 1 186 ? -12.875 18.453 -2.377 1 88.81 186 PRO A CA 1
ATOM 1466 C C . PRO A 1 186 ? -12.289 17.234 -1.688 1 88.81 186 PRO A C 1
ATOM 1468 O O . PRO A 1 186 ? -11.609 16.422 -2.328 1 88.81 186 PRO A O 1
ATOM 1471 N N . GLY A 1 187 ? -12.562 17.188 -0.382 1 90.12 187 GLY A N 1
ATOM 1472 C CA . GLY A 1 187 ? -12.125 16 0.349 1 90.12 187 GLY A CA 1
ATOM 1473 C C . GLY A 1 187 ? -12.82 14.734 -0.096 1 90.12 187 GLY A C 1
ATOM 1474 O O . GLY A 1 187 ? -12.195 13.68 -0.193 1 90.12 187 GLY A O 1
ATOM 1475 N N . VAL A 1 188 ? -14.086 14.844 -0.419 1 94.38 188 VAL A N 1
ATOM 1476 C CA . VAL A 1 188 ? -14.875 13.703 -0.867 1 94.38 188 VAL A CA 1
ATOM 1477 C C . VAL A 1 188 ? -14.375 13.227 -2.23 1 94.38 188 VAL A C 1
ATOM 1479 O O . VAL A 1 188 ? -14.188 12.031 -2.451 1 94.38 188 VAL A O 1
ATOM 1482 N N . VAL A 1 189 ? -14.125 14.18 -3.102 1 94.38 189 VAL A N 1
ATOM 1483 C CA . VAL A 1 189 ? -13.641 13.852 -4.438 1 94.38 189 VAL A CA 1
ATOM 1484 C C . VAL A 1 189 ? -12.25 13.227 -4.34 1 94.38 189 VAL A C 1
ATOM 1486 O O . VAL A 1 189 ? -11.961 12.234 -5.016 1 94.38 189 VAL A O 1
ATOM 1489 N N . ALA A 1 190 ? -11.438 13.781 -3.484 1 91 190 ALA A N 1
ATOM 1490 C CA . ALA A 1 190 ? -10.102 13.219 -3.279 1 91 190 ALA A CA 1
ATOM 1491 C C . ALA A 1 190 ? -10.18 11.805 -2.727 1 91 190 ALA A C 1
ATOM 1493 O O . ALA A 1 190 ? -9.445 10.914 -3.17 1 91 190 ALA A O 1
ATOM 1494 N N . GLY A 1 191 ? -11.07 11.656 -1.732 1 92.75 191 GLY A N 1
ATOM 1495 C CA . GLY A 1 191 ? -11.273 10.328 -1.178 1 92.75 191 GLY A CA 1
ATOM 1496 C C . GLY A 1 191 ? -11.781 9.328 -2.195 1 92.75 191 GLY A C 1
ATOM 1497 O O . GLY A 1 191 ? -11.344 8.172 -2.217 1 92.75 191 GLY A O 1
ATOM 1498 N N . ALA A 1 192 ? -12.633 9.789 -3.07 1 96.19 192 ALA A N 1
ATOM 1499 C CA . ALA A 1 192 ? -13.18 8.938 -4.125 1 96.19 192 ALA A CA 1
ATOM 1500 C C . ALA A 1 192 ? -12.094 8.523 -5.113 1 96.19 192 ALA A C 1
ATOM 1502 O O . ALA A 1 192 ? -12.023 7.355 -5.512 1 96.19 192 ALA A O 1
ATOM 1503 N N . LEU A 1 193 ? -11.32 9.438 -5.508 1 93.44 193 LEU A N 1
ATOM 1504 C CA . LEU A 1 193 ? -10.242 9.156 -6.457 1 93.44 193 LEU A CA 1
ATOM 1505 C C . LEU A 1 193 ? -9.227 8.203 -5.852 1 93.44 193 LEU A C 1
ATOM 1507 O O . LEU A 1 193 ? -8.703 7.324 -6.547 1 93.44 193 LEU A O 1
ATOM 1511 N N . MET A 1 194 ? -8.977 8.398 -4.574 1 89.81 194 MET A N 1
ATOM 1512 C CA . MET A 1 194 ? -8.047 7.504 -3.893 1 89.81 194 MET A CA 1
ATOM 1513 C C . MET A 1 194 ? -8.602 6.082 -3.846 1 89.81 194 MET A C 1
ATOM 1515 O O . MET A 1 194 ? -7.867 5.121 -4.098 1 89.81 194 MET A O 1
ATOM 1519 N N . ALA A 1 195 ? -9.859 5.984 -3.523 1 95.19 195 ALA A N 1
ATOM 1520 C CA . ALA A 1 195 ? -10.492 4.672 -3.488 1 95.19 195 ALA A CA 1
ATOM 1521 C C . ALA A 1 195 ? -10.453 4.004 -4.859 1 95.19 195 ALA A C 1
ATOM 1523 O O . ALA A 1 195 ? -10.172 2.807 -4.965 1 95.19 195 ALA A O 1
ATOM 1524 N N . PHE A 1 196 ? -10.688 4.777 -5.879 1 96.06 196 PHE A N 1
ATOM 1525 C CA . PHE A 1 196 ? -10.648 4.27 -7.246 1 96.06 196 PHE A CA 1
ATOM 1526 C C . PHE A 1 196 ? -9.258 3.76 -7.594 1 96.06 196 PHE A C 1
ATOM 1528 O O . PHE A 1 196 ? -9.109 2.66 -8.133 1 96.06 196 PHE A O 1
ATOM 1535 N N . THR A 1 197 ? -8.273 4.488 -7.27 1 92.19 197 THR A N 1
ATOM 1536 C CA . THR A 1 197 ? -6.895 4.145 -7.586 1 92.19 197 THR A CA 1
ATOM 1537 C C . THR A 1 197 ? -6.461 2.898 -6.82 1 92.19 197 THR A C 1
ATOM 1539 O O . THR A 1 197 ? -5.809 2.014 -7.379 1 92.19 197 THR A O 1
ATOM 1542 N N . LEU A 1 198 ? -6.848 2.834 -5.566 1 91.62 198 LEU A N 1
ATOM 1543 C CA . LEU A 1 198 ? -6.477 1.694 -4.738 1 91.62 198 LEU A CA 1
ATOM 1544 C C . LEU A 1 198 ? -7.129 0.414 -5.246 1 91.62 198 LEU A C 1
ATOM 1546 O O . LEU A 1 198 ? -6.516 -0.655 -5.215 1 91.62 198 LEU A O 1
ATOM 1550 N N . SER A 1 199 ? -8.297 0.575 -5.688 1 95.94 199 SER A N 1
ATOM 1551 C CA . SER A 1 199 ? -9.023 -0.583 -6.199 1 95.94 199 SER A CA 1
ATOM 1552 C C . SER A 1 199 ? -8.461 -1.041 -7.539 1 95.94 199 SER A C 1
ATOM 1554 O O . SER A 1 199 ? -8.25 -2.236 -7.754 1 95.94 199 SER A O 1
ATOM 1556 N N . ILE A 1 200 ? -8.188 -0.129 -8.406 1 93.81 200 ILE A N 1
ATOM 1557 C CA . ILE A 1 200 ? -7.734 -0.472 -9.75 1 93.81 200 ILE A CA 1
ATOM 1558 C C . ILE A 1 200 ? -6.367 -1.146 -9.672 1 93.81 200 ILE A C 1
ATOM 1560 O O . ILE A 1 200 ? -6.062 -2.039 -10.469 1 93.81 200 ILE A O 1
ATOM 1564 N N . ASP A 1 201 ? -5.578 -0.782 -8.781 1 92.06 201 ASP A N 1
ATOM 1565 C CA . ASP A 1 201 ? -4.203 -1.264 -8.797 1 92.06 201 ASP A CA 1
ATOM 1566 C C . ASP A 1 201 ? -3.994 -2.373 -7.77 1 92.06 201 ASP A C 1
ATOM 1568 O O . ASP A 1 201 ? -2.883 -2.883 -7.613 1 92.06 201 ASP A O 1
ATOM 1572 N N . ASP A 1 202 ? -5.02 -2.754 -7.098 1 94.94 202 ASP A N 1
ATOM 1573 C CA . ASP A 1 202 ? -4.863 -3.773 -6.066 1 94.94 202 ASP A CA 1
ATOM 1574 C C . ASP A 1 202 ? -4.551 -5.137 -6.684 1 94.94 202 ASP A C 1
ATOM 1576 O O . ASP A 1 202 ? -5.23 -5.57 -7.617 1 94.94 202 ASP A O 1
ATOM 1580 N N . PHE A 1 203 ? -3.602 -5.777 -6.168 1 95.44 203 PHE A N 1
ATOM 1581 C CA . PHE A 1 203 ? -3.207 -7.113 -6.602 1 95.44 203 PHE A CA 1
ATOM 1582 C C . PHE A 1 203 ? -3.391 -8.125 -5.473 1 95.44 203 PHE A C 1
ATOM 1584 O O . PHE A 1 203 ? -4.004 -9.172 -5.668 1 95.44 203 PHE A O 1
ATOM 1591 N N . VAL A 1 204 ? -2.998 -7.793 -4.273 1 94.44 204 VAL A N 1
ATOM 1592 C CA . VAL A 1 204 ? -2.855 -8.75 -3.184 1 94.44 204 VAL A CA 1
ATOM 1593 C C . VAL A 1 204 ? -4.23 -9.258 -2.758 1 94.44 204 VAL A C 1
ATOM 1595 O O . VAL A 1 204 ? -4.5 -10.461 -2.801 1 94.44 204 VAL A O 1
ATOM 1598 N N . ILE A 1 205 ? -5.09 -8.344 -2.447 1 94.81 205 ILE A N 1
ATOM 1599 C CA . ILE A 1 205 ? -6.41 -8.742 -1.978 1 94.81 205 ILE A CA 1
ATOM 1600 C C . ILE A 1 205 ? -7.18 -9.414 -3.111 1 94.81 205 ILE A C 1
ATOM 1602 O O . ILE A 1 205 ? -7.809 -10.461 -2.908 1 94.81 205 ILE A O 1
ATOM 1606 N N . SER A 1 206 ? -7.055 -8.859 -4.289 1 96.38 206 SER A N 1
ATOM 1607 C CA . SER A 1 206 ? -7.727 -9.414 -5.461 1 96.38 206 SER A CA 1
ATOM 1608 C C . SER A 1 206 ? -7.27 -10.844 -5.73 1 96.38 206 SER A C 1
ATOM 1610 O O . SER A 1 206 ? -8.07 -11.688 -6.145 1 96.38 206 SER A O 1
ATOM 1612 N N . PHE A 1 207 ? -6.094 -11.078 -5.508 1 94.25 207 PHE A N 1
ATOM 1613 C CA . PHE A 1 207 ? -5.52 -12.391 -5.785 1 94.25 207 PHE A CA 1
ATOM 1614 C C . PHE A 1 207 ? -6.195 -13.461 -4.941 1 94.25 207 PHE A C 1
ATOM 1616 O O . PHE A 1 207 ? -6.371 -14.594 -5.398 1 94.25 207 PHE A O 1
ATOM 1623 N N . PHE A 1 208 ? -6.578 -13.141 -3.775 1 93.75 208 PHE A N 1
ATOM 1624 C CA . PHE A 1 208 ? -7.125 -14.125 -2.85 1 93.75 208 PHE A CA 1
ATOM 1625 C C . PHE A 1 208 ? -8.625 -14.297 -3.066 1 93.75 208 PHE A C 1
ATOM 1627 O O . PHE A 1 208 ? -9.172 -15.367 -2.811 1 93.75 208 PHE A O 1
ATOM 1634 N N . VAL A 1 209 ? -9.25 -13.289 -3.547 1 95.88 209 VAL A N 1
ATOM 1635 C CA . VAL A 1 209 ? -10.711 -13.344 -3.475 1 95.88 209 VAL A CA 1
ATOM 1636 C C . VAL A 1 209 ? -11.297 -13.289 -4.883 1 95.88 209 VAL A C 1
ATOM 1638 O O . VAL A 1 209 ? -12.516 -13.25 -5.047 1 95.88 209 VAL A O 1
ATOM 1641 N N . ALA A 1 210 ? -10.406 -13.289 -5.867 1 95.94 210 ALA A N 1
ATOM 1642 C CA . ALA A 1 210 ? -10.898 -13.328 -7.242 1 95.94 210 ALA A CA 1
ATOM 1643 C C . ALA A 1 210 ? -11.398 -14.719 -7.609 1 95.94 210 ALA A C 1
ATOM 1645 O O . ALA A 1 210 ? -10.953 -15.719 -7.035 1 95.94 210 ALA A O 1
ATOM 1646 N N . GLY A 1 211 ? -12.375 -14.844 -8.453 1 94.19 211 GLY A N 1
ATOM 1647 C CA . GLY A 1 211 ? -12.922 -16.078 -8.977 1 94.19 211 GLY A CA 1
ATOM 1648 C C . GLY A 1 211 ? -13.086 -16.078 -10.484 1 94.19 211 GLY A C 1
ATOM 1649 O O . GLY A 1 211 ? -12.406 -15.32 -11.18 1 94.19 211 GLY A O 1
ATOM 1650 N N . PRO A 1 212 ? -13.867 -17 -10.938 1 92.38 212 PRO A N 1
ATOM 1651 C CA . PRO A 1 212 ? -14.086 -17.078 -12.383 1 92.38 212 PRO A CA 1
ATOM 1652 C C . PRO A 1 212 ? -14.625 -15.781 -12.969 1 92.38 212 PRO A C 1
ATOM 1654 O O . PRO A 1 212 ? -15.469 -15.125 -12.344 1 92.38 212 PRO A O 1
ATOM 1657 N N . ASN A 1 213 ? -14.156 -15.336 -14.023 1 91.12 213 ASN A N 1
ATOM 1658 C CA . ASN A 1 213 ? -14.609 -14.188 -14.805 1 91.12 213 ASN A CA 1
ATOM 1659 C C . ASN A 1 213 ? -14.438 -12.883 -14.031 1 91.12 213 ASN A C 1
ATOM 1661 O O . ASN A 1 213 ? -15.227 -11.953 -14.195 1 91.12 213 ASN A O 1
ATOM 1665 N N . SER A 1 214 ? -13.539 -12.875 -13.102 1 95.56 214 SER A N 1
ATOM 1666 C CA . SER A 1 214 ? -13.352 -11.664 -12.305 1 95.56 214 SER A CA 1
ATOM 1667 C C . SER A 1 214 ? -11.875 -11.266 -12.258 1 95.56 214 SER A C 1
ATOM 1669 O O . SER A 1 214 ? -11.43 -10.648 -11.289 1 95.56 214 SER A O 1
ATOM 1671 N N . THR A 1 215 ? -11.18 -11.617 -13.305 1 96.44 215 THR A N 1
ATOM 1672 C CA . THR A 1 215 ? -9.758 -11.297 -13.375 1 96.44 215 THR A CA 1
ATOM 1673 C C . THR A 1 215 ? -9.547 -9.805 -13.609 1 96.44 215 THR A C 1
ATOM 1675 O O . THR A 1 215 ? -10.039 -9.258 -14.594 1 96.44 215 THR A O 1
ATOM 1678 N N . THR A 1 216 ? -8.812 -9.148 -12.664 1 96.94 216 THR A N 1
ATOM 1679 C CA . THR A 1 216 ? -8.492 -7.73 -12.812 1 96.94 216 THR A CA 1
ATOM 1680 C C . THR A 1 216 ? -7.195 -7.547 -13.586 1 96.94 216 THR A C 1
ATOM 1682 O O . THR A 1 216 ? -6.48 -8.516 -13.852 1 96.94 216 THR A O 1
ATOM 1685 N N . LEU A 1 217 ? -6.926 -6.348 -13.953 1 95.44 217 LEU A N 1
ATOM 1686 C CA . LEU A 1 217 ? -5.746 -6.043 -14.758 1 95.44 217 LEU A CA 1
ATOM 1687 C C . LEU A 1 217 ? -4.473 -6.492 -14.047 1 95.44 217 LEU A C 1
ATOM 1689 O O . LEU A 1 217 ? -3.631 -7.168 -14.641 1 95.44 217 LEU A O 1
ATOM 1693 N N . PRO A 1 218 ? -4.316 -6.191 -12.719 1 95.81 218 PRO A N 1
ATOM 1694 C CA . PRO A 1 218 ? -3.107 -6.652 -12.031 1 95.81 218 PRO A CA 1
ATOM 1695 C C . PRO A 1 218 ? -2.99 -8.172 -12 1 95.81 218 PRO A C 1
ATOM 1697 O O . PRO A 1 218 ? -1.895 -8.711 -12.172 1 95.81 218 PRO A O 1
ATOM 1700 N N . LEU A 1 219 ? -4.102 -8.852 -11.844 1 95.56 219 LEU A N 1
ATOM 1701 C CA . LEU A 1 219 ? -4.09 -10.312 -11.852 1 95.56 219 LEU A CA 1
ATOM 1702 C C . LEU A 1 219 ? -3.736 -10.852 -13.234 1 95.56 219 LEU A C 1
ATOM 1704 O O . LEU A 1 219 ? -3.061 -11.875 -13.352 1 95.56 219 LEU A O 1
ATOM 1708 N N . TYR A 1 220 ? -4.25 -10.164 -14.234 1 95.12 220 TYR A N 1
ATOM 1709 C CA . TYR A 1 220 ? -3.936 -10.555 -15.602 1 95.12 220 TYR A CA 1
ATOM 1710 C C . TYR A 1 220 ? -2.447 -10.398 -15.891 1 95.12 220 TYR A C 1
ATOM 1712 O O . TYR A 1 220 ? -1.827 -11.281 -16.484 1 95.12 220 TYR A O 1
ATOM 1720 N N . ILE A 1 221 ? -1.875 -9.305 -15.477 1 92.56 221 ILE A N 1
ATOM 1721 C CA . ILE A 1 221 ? -0.442 -9.07 -15.625 1 92.56 221 ILE A CA 1
ATOM 1722 C C . ILE A 1 221 ? 0.337 -10.18 -14.93 1 92.56 221 ILE A C 1
ATOM 1724 O O . ILE A 1 221 ? 1.284 -10.734 -15.492 1 92.56 221 ILE A O 1
ATOM 1728 N N . TYR A 1 222 ? -0.127 -10.523 -13.789 1 91.31 222 TYR A N 1
ATOM 1729 C CA . TYR A 1 222 ? 0.496 -11.594 -13.016 1 91.31 222 TYR A CA 1
ATOM 1730 C C . TYR A 1 222 ? 0.438 -12.914 -13.781 1 91.31 222 TYR A C 1
ATOM 1732 O O . TYR A 1 222 ? 1.44 -13.625 -13.875 1 91.31 222 TYR A O 1
ATOM 1740 N N . ALA A 1 223 ? -0.685 -13.242 -14.289 1 91.25 223 ALA A N 1
ATOM 1741 C CA . ALA A 1 223 ? -0.875 -14.5 -15.016 1 91.25 223 ALA A CA 1
ATOM 1742 C C . ALA A 1 223 ? 0.014 -14.547 -16.25 1 91.25 223 ALA A C 1
ATOM 1744 O O . ALA A 1 223 ? 0.549 -15.609 -16.594 1 91.25 223 ALA A O 1
ATOM 1745 N N . MET A 1 224 ? 0.225 -13.445 -16.891 1 89.62 224 MET A N 1
ATOM 1746 C CA . MET A 1 224 ? 1.042 -13.383 -18.109 1 89.62 224 MET A CA 1
ATOM 1747 C C . MET A 1 224 ? 2.521 -13.539 -17.766 1 89.62 224 MET A C 1
ATOM 1749 O O . MET A 1 224 ? 3.264 -14.18 -18.516 1 89.62 224 MET A O 1
ATOM 1753 N N . VAL A 1 225 ? 2.906 -12.984 -16.688 1 87.38 225 VAL A N 1
ATOM 1754 C CA . VAL A 1 225 ? 4.309 -13.055 -16.297 1 87.38 225 VAL A CA 1
ATOM 1755 C C . VAL A 1 225 ? 4.684 -14.5 -15.969 1 87.38 225 VAL A C 1
ATOM 1757 O O . VAL A 1 225 ? 5.812 -14.93 -16.234 1 87.38 225 VAL A O 1
ATOM 1760 N N . LYS A 1 226 ? 3.803 -15.211 -15.352 1 86.06 226 LYS A N 1
ATOM 1761 C CA . LYS A 1 226 ? 4.043 -16.609 -15.023 1 86.06 226 LYS A CA 1
ATOM 1762 C C . LYS A 1 226 ? 4.309 -17.438 -16.281 1 86.06 226 LYS A C 1
ATOM 1764 O O . LYS A 1 226 ? 4.969 -18.469 -16.219 1 86.06 226 LYS A O 1
ATOM 1769 N N . ARG A 1 227 ? 3.836 -16.906 -17.391 1 86.44 227 ARG A N 1
ATOM 1770 C CA . ARG A 1 227 ? 4.051 -17.594 -18.672 1 86.44 227 ARG A CA 1
ATOM 1771 C C . ARG A 1 227 ? 5.312 -17.078 -19.359 1 86.44 227 ARG A C 1
ATOM 1773 O O . ARG A 1 227 ? 5.73 -17.625 -20.375 1 86.44 227 ARG A O 1
ATOM 1780 N N . GLY A 1 228 ? 5.84 -16.062 -18.875 1 84.69 228 GLY A N 1
ATOM 1781 C CA . GLY A 1 228 ? 7.047 -15.477 -19.422 1 84.69 228 GLY A CA 1
ATOM 1782 C C . GLY A 1 228 ? 6.926 -13.984 -19.641 1 84.69 228 GLY A C 1
ATOM 1783 O O . GLY A 1 228 ? 5.828 -13.469 -19.891 1 84.69 228 GLY A O 1
ATOM 1784 N N . ILE A 1 229 ? 8.023 -13.391 -19.578 1 81 229 ILE A N 1
ATOM 1785 C CA . ILE A 1 229 ? 8.055 -11.945 -19.766 1 81 229 ILE A CA 1
ATOM 1786 C C . ILE A 1 229 ? 7.996 -11.609 -21.25 1 81 229 ILE A C 1
ATOM 1788 O O . ILE A 1 229 ? 8.789 -12.133 -22.047 1 81 229 ILE A O 1
ATOM 1792 N N . SER A 1 230 ? 6.957 -10.859 -21.672 1 85.5 230 SER A N 1
ATOM 1793 C CA . SER A 1 230 ? 6.785 -10.438 -23.047 1 85.5 230 SER A CA 1
ATOM 1794 C C . SER A 1 230 ? 6.66 -8.914 -23.156 1 85.5 230 SER A C 1
ATOM 1796 O O . SER A 1 230 ? 6.32 -8.25 -22.172 1 85.5 230 SER A O 1
ATOM 1798 N N . PRO A 1 231 ? 6.918 -8.383 -24.297 1 86.69 231 PRO A N 1
ATOM 1799 C CA . PRO A 1 231 ? 6.766 -6.934 -24.469 1 86.69 231 PRO A CA 1
ATOM 1800 C C . PRO A 1 231 ? 5.324 -6.469 -24.297 1 86.69 231 PRO A C 1
ATOM 1802 O O . PRO A 1 231 ? 5.086 -5.316 -23.938 1 86.69 231 PRO A O 1
ATOM 1805 N N . GLN A 1 232 ? 4.434 -7.359 -24.531 1 87.56 232 GLN A N 1
ATOM 1806 C CA . GLN A 1 232 ? 3.031 -7.023 -24.328 1 87.56 232 GLN A CA 1
ATOM 1807 C C . GLN A 1 232 ? 2.748 -6.727 -22.859 1 87.56 232 GLN A C 1
ATOM 1809 O O . GLN A 1 232 ? 1.996 -5.801 -22.547 1 87.56 232 GLN A O 1
ATOM 1814 N N . ILE A 1 233 ? 3.375 -7.465 -22.031 1 88.81 233 ILE A N 1
ATOM 1815 C CA . ILE A 1 233 ? 3.234 -7.254 -20.594 1 88.81 233 ILE A CA 1
ATOM 1816 C C . ILE A 1 233 ? 3.85 -5.914 -20.203 1 88.81 233 ILE A C 1
ATOM 1818 O O . ILE A 1 233 ? 3.287 -5.176 -19.391 1 88.81 233 ILE A O 1
ATOM 1822 N N . ASN A 1 234 ? 4.98 -5.637 -20.891 1 89.94 234 ASN A N 1
ATOM 1823 C CA . ASN A 1 234 ? 5.637 -4.359 -20.625 1 89.94 234 ASN A CA 1
ATOM 1824 C C . ASN A 1 234 ? 4.77 -3.184 -21.062 1 89.94 234 ASN A C 1
ATOM 1826 O O . ASN A 1 234 ? 4.676 -2.178 -20.359 1 89.94 234 ASN A O 1
ATOM 1830 N N . ALA A 1 235 ? 4.172 -3.365 -22.156 1 91.25 235 ALA A N 1
ATOM 1831 C CA . ALA A 1 235 ? 3.287 -2.322 -22.672 1 91.25 235 ALA A CA 1
ATOM 1832 C C . ALA A 1 235 ? 2.084 -2.123 -21.75 1 91.25 235 ALA A C 1
ATOM 1834 O O . ALA A 1 235 ? 1.731 -0.988 -21.422 1 91.25 235 ALA A O 1
ATOM 1835 N N . LEU A 1 236 ? 1.48 -3.199 -21.375 1 92.06 236 LEU A N 1
ATOM 1836 C CA . LEU A 1 236 ? 0.323 -3.148 -20.484 1 92.06 236 LEU A CA 1
ATOM 1837 C C . LEU A 1 236 ? 0.69 -2.506 -19.156 1 92.06 236 LEU A C 1
ATOM 1839 O O . LEU A 1 236 ? -0.052 -1.668 -18.641 1 92.06 236 LEU A O 1
ATOM 1843 N N . SER A 1 237 ? 1.791 -2.867 -18.578 1 92.81 237 SER A N 1
ATOM 1844 C CA . SER A 1 237 ? 2.264 -2.324 -17.312 1 92.81 237 SER A CA 1
ATOM 1845 C C . SER A 1 237 ? 2.553 -0.831 -17.422 1 92.81 237 SER A C 1
ATOM 1847 O O . SER A 1 237 ? 2.246 -0.064 -16.516 1 92.81 237 SER A O 1
ATOM 1849 N N . THR A 1 238 ? 3.133 -0.462 -18.547 1 92.38 238 THR A N 1
ATOM 1850 C CA . THR A 1 238 ? 3.42 0.95 -18.766 1 92.38 238 THR A CA 1
ATOM 1851 C C . THR A 1 238 ? 2.129 1.762 -18.828 1 92.38 238 THR A C 1
ATOM 1853 O O . THR A 1 238 ? 2.029 2.826 -18.219 1 92.38 238 THR A O 1
ATOM 1856 N N . CYS A 1 239 ? 1.185 1.218 -19.5 1 92.19 239 CYS A N 1
ATOM 1857 C CA . CYS A 1 239 ? -0.113 1.879 -19.578 1 92.19 239 CYS A CA 1
ATOM 1858 C C . CYS A 1 239 ? -0.751 1.999 -18.203 1 92.19 239 CYS A C 1
ATOM 1860 O O . CYS A 1 239 ? -1.251 3.064 -17.828 1 92.19 239 CYS A O 1
ATOM 1862 N N . MET A 1 240 ? -0.71 0.921 -17.484 1 90.38 240 MET A N 1
ATOM 1863 C CA . MET A 1 240 ? -1.288 0.906 -16.141 1 90.38 240 MET A CA 1
ATOM 1864 C C . MET A 1 240 ? -0.587 1.914 -15.242 1 90.38 240 MET A C 1
ATOM 1866 O O . MET A 1 240 ? -1.238 2.613 -14.461 1 90.38 240 MET A O 1
ATOM 1870 N N . MET A 1 241 ? 0.682 1.962 -15.281 1 91.06 241 MET A N 1
ATOM 1871 C CA . MET A 1 241 ? 1.471 2.896 -14.484 1 91.06 241 MET A CA 1
ATOM 1872 C C . MET A 1 241 ? 1.094 4.34 -14.805 1 91.06 241 MET A C 1
ATOM 1874 O O . MET A 1 241 ? 0.841 5.137 -13.898 1 91.06 241 MET A O 1
ATOM 1878 N N . LEU A 1 242 ? 1.016 4.691 -16.078 1 90.81 242 LEU A N 1
ATOM 1879 C CA . LEU A 1 242 ? 0.717 6.055 -16.5 1 90.81 242 LEU A CA 1
ATOM 1880 C C . LEU A 1 242 ? -0.683 6.465 -16.047 1 90.81 242 LEU A C 1
ATOM 1882 O O . LEU A 1 242 ? -0.881 7.578 -15.555 1 90.81 242 LEU A O 1
ATOM 1886 N N . VAL A 1 243 ? -1.575 5.547 -16.172 1 88.69 243 VAL A N 1
ATOM 1887 C CA . VAL A 1 243 ? -2.953 5.836 -15.789 1 88.69 243 VAL A CA 1
ATOM 1888 C C . VAL A 1 243 ? -3.049 6.02 -14.273 1 88.69 243 VAL A C 1
ATOM 1890 O O . VAL A 1 243 ? -3.635 6.992 -13.797 1 88.69 243 VAL A O 1
ATOM 1893 N N . THR A 1 244 ? -2.469 5.152 -13.562 1 88.31 244 THR A N 1
ATOM 1894 C CA . THR A 1 244 ? -2.57 5.195 -12.109 1 88.31 244 THR A CA 1
ATOM 1895 C C . THR A 1 244 ? -1.857 6.426 -11.555 1 88.31 244 THR A C 1
ATOM 1897 O O . THR A 1 244 ? -2.398 7.133 -10.703 1 88.31 244 THR A O 1
ATOM 1900 N N . VAL A 1 245 ? -0.657 6.684 -12.047 1 87.69 245 VAL A N 1
ATOM 1901 C CA . VAL A 1 245 ? 0.107 7.84 -11.586 1 87.69 245 VAL A CA 1
ATOM 1902 C C . VAL A 1 245 ? -0.665 9.125 -11.883 1 87.69 245 VAL A C 1
ATOM 1904 O O . VAL A 1 245 ? -0.741 10.016 -11.047 1 87.69 245 VAL A O 1
ATOM 1907 N N . SER A 1 246 ? -1.25 9.25 -13.039 1 89.5 246 SER A N 1
ATOM 1908 C CA . SER A 1 246 ? -2.029 10.422 -13.414 1 89.5 246 SER A CA 1
ATOM 1909 C C . SER A 1 246 ? -3.223 10.617 -12.484 1 89.5 246 SER A C 1
ATOM 1911 O O . SER A 1 246 ? -3.49 11.727 -12.031 1 89.5 246 SER A O 1
ATOM 1913 N N . LEU A 1 247 ? -3.887 9.555 -12.164 1 85.12 247 LEU A N 1
ATOM 1914 C CA . LEU A 1 247 ? -5.059 9.617 -11.297 1 85.12 247 LEU A CA 1
ATOM 1915 C C . LEU A 1 247 ? -4.668 10.062 -9.891 1 85.12 247 LEU A C 1
ATOM 1917 O O . LEU A 1 247 ? -5.363 10.883 -9.281 1 85.12 247 LEU A O 1
ATOM 1921 N N . VAL A 1 248 ? -3.615 9.562 -9.406 1 82.62 248 VAL A N 1
ATOM 1922 C CA . VAL A 1 248 ? -3.188 9.898 -8.055 1 82.62 248 VAL A CA 1
ATOM 1923 C C . VAL A 1 248 ? -2.73 11.352 -8 1 82.62 248 VAL A C 1
ATOM 1925 O O . VAL A 1 248 ? -3.043 12.078 -7.051 1 82.62 248 VAL A O 1
ATOM 1928 N N . VAL A 1 249 ? -2.014 11.828 -9.031 1 84.19 249 VAL A N 1
ATOM 1929 C CA . VAL A 1 249 ? -1.543 13.211 -9.086 1 84.19 249 VAL A CA 1
ATOM 1930 C C . VAL A 1 249 ? -2.736 14.156 -9.125 1 84.19 249 VAL A C 1
ATOM 1932 O O . VAL A 1 249 ? -2.754 15.172 -8.422 1 84.19 249 VAL A O 1
ATOM 1935 N N . ILE A 1 250 ? -3.693 13.797 -9.883 1 84.94 250 ILE A N 1
ATOM 1936 C CA . ILE A 1 250 ? -4.898 14.609 -9.969 1 84.94 250 ILE A CA 1
ATOM 1937 C C . ILE A 1 250 ? -5.594 14.648 -8.609 1 84.94 250 ILE A C 1
ATOM 1939 O O . ILE A 1 250 ? -6.023 15.711 -8.156 1 84.94 250 ILE A O 1
ATOM 1943 N N . SER A 1 251 ? -5.664 13.523 -7.941 1 80.31 251 SER A N 1
ATOM 1944 C CA . SER A 1 251 ? -6.285 13.43 -6.625 1 80.31 251 SER A CA 1
ATOM 1945 C C . SER A 1 251 ? -5.547 14.297 -5.609 1 80.31 251 SER A C 1
ATOM 1947 O O . SER A 1 251 ? -6.176 15 -4.816 1 80.31 251 SER A O 1
ATOM 1949 N N . GLN A 1 252 ? -4.27 14.328 -5.641 1 76.62 252 GLN A N 1
ATOM 1950 C CA . GLN A 1 252 ? -3.461 15.102 -4.703 1 76.62 252 GLN A CA 1
ATOM 1951 C C . GLN A 1 252 ? -3.6 16.594 -4.965 1 76.62 252 GLN A C 1
ATOM 1953 O O . GLN A 1 252 ? -3.607 17.391 -4.023 1 76.62 252 GLN A O 1
ATOM 1958 N N . LEU A 1 253 ? -3.672 16.984 -6.23 1 80.19 253 LEU A N 1
ATOM 1959 C CA . LEU A 1 253 ? -3.824 18.391 -6.582 1 80.19 253 LEU A CA 1
ATOM 1960 C C . LEU A 1 253 ? -5.176 18.922 -6.121 1 80.19 253 LEU A C 1
ATOM 1962 O O . LEU A 1 253 ? -5.281 20.062 -5.68 1 80.19 253 LEU A O 1
ATOM 1966 N N . LEU A 1 254 ? -6.094 18.078 -6.172 1 77.25 254 LEU A N 1
ATOM 1967 C CA . LEU A 1 254 ? -7.43 18.469 -5.742 1 77.25 254 LEU A CA 1
ATOM 1968 C C . LEU A 1 254 ? -7.492 18.625 -4.223 1 77.25 254 LEU A C 1
ATOM 1970 O O . LEU A 1 254 ? -8.203 19.484 -3.709 1 77.25 254 LEU A O 1
ATOM 1974 N N . GLN A 1 255 ? -6.785 17.766 -3.576 1 73.19 255 GLN A N 1
ATOM 1975 C CA . GLN A 1 255 ? -6.742 17.844 -2.121 1 73.19 255 GLN A CA 1
ATOM 1976 C C . GLN A 1 255 ? -6.039 19.125 -1.658 1 73.19 255 GLN A C 1
ATOM 1978 O O . GLN A 1 255 ? -6.449 19.734 -0.674 1 73.19 255 GLN A O 1
ATOM 1983 N N . LYS A 1 256 ? -4.988 19.516 -2.299 1 69.62 256 LYS A N 1
ATOM 1984 C CA . LYS A 1 256 ? -4.223 20.719 -1.943 1 69.62 256 LYS A CA 1
ATOM 1985 C C . LYS A 1 256 ? -5.023 21.984 -2.229 1 69.62 256 LYS A C 1
ATOM 1987 O O . LYS A 1 256 ? -4.957 22.953 -1.467 1 69.62 256 LYS A O 1
ATOM 1992 N N . LYS A 1 257 ? -5.672 22 -3.344 1 62.62 257 LYS A N 1
ATOM 1993 C CA . LYS A 1 257 ? -6.453 23.172 -3.701 1 62.62 257 LYS A CA 1
ATOM 1994 C C . LYS A 1 257 ? -7.57 23.422 -2.691 1 62.62 257 LYS A C 1
ATOM 1996 O O . LYS A 1 257 ? -7.906 24.578 -2.4 1 62.62 257 LYS A O 1
ATOM 2001 N N . GLY A 1 258 ? -8.086 22.391 -2.211 1 57.53 258 GLY A N 1
ATOM 2002 C CA . GLY A 1 258 ? -9.141 22.562 -1.221 1 57.53 258 GLY A CA 1
ATOM 2003 C C . GLY A 1 258 ? -8.648 23.203 0.063 1 57.53 258 GLY A C 1
ATOM 2004 O O . GLY A 1 258 ? -9.383 23.953 0.71 1 57.53 258 GLY A O 1
ATOM 2005 N N . TYR A 1 259 ? -7.395 22.938 0.347 1 54.59 259 TYR A N 1
ATOM 2006 C CA . TYR A 1 259 ? -6.844 23.547 1.555 1 54.59 259 TYR A CA 1
ATOM 2007 C C . TYR A 1 259 ? -6.621 25.031 1.363 1 54.59 259 TYR A C 1
ATOM 2009 O O . TYR A 1 259 ? -6.816 25.828 2.293 1 54.59 259 TYR A O 1
ATOM 2017 N N . HIS A 1 260 ? -6.199 25.453 0.178 1 51.38 260 HIS A N 1
ATOM 2018 C CA . HIS A 1 260 ? -5.898 26.859 -0.057 1 51.38 260 HIS A CA 1
ATOM 2019 C C . HIS A 1 260 ? -7.176 27.672 -0.221 1 51.38 260 HIS A C 1
ATOM 2021 O O . HIS A 1 260 ? -7.211 28.859 0.126 1 51.38 260 HIS A O 1
ATOM 2027 N N . SER A 1 261 ? -8.086 27.062 -0.791 1 49 261 SER A N 1
ATOM 2028 C CA . SER A 1 261 ? -9.289 27.875 -0.99 1 49 261 SER A CA 1
ATOM 2029 C C . SER A 1 261 ? -9.961 28.203 0.339 1 49 261 SER A C 1
ATOM 2031 O O . SER A 1 261 ? -10.711 29.172 0.433 1 49 261 SER A O 1
ATOM 2033 N N . SER A 1 262 ? -9.758 27.391 1.325 1 47.09 262 SER A N 1
ATOM 2034 C CA . SER A 1 262 ? -10.391 27.703 2.602 1 47.09 262 SER A CA 1
ATOM 2035 C C . SER A 1 262 ? -9.656 28.828 3.32 1 47.09 262 SER A C 1
ATOM 2037 O O . SER A 1 262 ? -10.172 29.375 4.297 1 47.09 262 SER A O 1
ATOM 2039 N N . ARG A 1 263 ? -8.336 29.094 3.115 1 44.91 263 ARG A N 1
ATOM 2040 C CA . ARG A 1 263 ? -7.629 30.188 3.775 1 44.91 263 ARG A CA 1
ATOM 2041 C C . ARG A 1 263 ? -7.973 31.531 3.141 1 44.91 263 ARG A C 1
ATOM 2043 O O . ARG A 1 263 ? -7.73 32.594 3.732 1 44.91 263 ARG A O 1
ATOM 2050 N N . LYS A 1 264 ? -8.195 31.719 1.896 1 44.16 264 LYS A N 1
ATOM 2051 C CA . LYS A 1 264 ? -8.375 33.062 1.334 1 44.16 264 LYS A CA 1
ATOM 2052 C C . LYS A 1 264 ? -9.734 33.625 1.72 1 44.16 264 LYS A C 1
ATOM 2054 O O . LYS A 1 264 ? -9.969 34.812 1.546 1 44.16 264 LYS A O 1
ATOM 2059 N N . ASP A 1 265 ? -10.633 32.875 2.027 1 36.38 265 ASP A N 1
ATOM 2060 C CA . ASP A 1 265 ? -11.773 33.688 2.418 1 36.38 265 ASP A CA 1
ATOM 2061 C C . ASP A 1 265 ? -11.781 33.938 3.926 1 36.38 265 ASP A C 1
ATOM 2063 O O . ASP A 1 265 ? -11.477 33.031 4.711 1 36.38 265 ASP A O 1
ATOM 2067 N N . MET B 1 1 ? -34.469 14.414 22.969 1 41.09 1 MET B N 1
ATOM 2068 C CA . MET B 1 1 ? -34.812 13.031 22.672 1 41.09 1 MET B CA 1
ATOM 2069 C C . MET B 1 1 ? -34.312 12.641 21.281 1 41.09 1 MET B C 1
ATOM 2071 O O . MET B 1 1 ? -34.031 11.461 21.031 1 41.09 1 MET B O 1
ATOM 2075 N N . GLN B 1 2 ? -34.375 13.617 20.188 1 50.06 2 GLN B N 1
ATOM 2076 C CA . GLN B 1 2 ? -34.094 13.516 18.766 1 50.06 2 GLN B CA 1
ATOM 2077 C C . GLN B 1 2 ? -32.594 13.32 18.516 1 50.06 2 GLN B C 1
ATOM 2079 O O . GLN B 1 2 ? -32.188 12.586 17.609 1 50.06 2 GLN B O 1
ATOM 2084 N N . LYS B 1 3 ? -31.922 13.945 19.453 1 60.31 3 LYS B N 1
ATOM 2085 C CA . LYS B 1 3 ? -30.453 13.914 19.406 1 60.31 3 LYS B CA 1
ATOM 2086 C C . LYS B 1 3 ? -29.938 12.516 19.734 1 60.31 3 LYS B C 1
ATOM 2088 O O . LYS B 1 3 ? -28.984 12.047 19.125 1 60.31 3 LYS B O 1
ATOM 2093 N N . SER B 1 4 ? -30.859 11.852 20.547 1 64.75 4 SER B N 1
ATOM 2094 C CA . SER B 1 4 ? -30.406 10.57 21.078 1 64.75 4 SER B CA 1
ATOM 2095 C C . SER B 1 4 ? -30.469 9.477 20.016 1 64.75 4 SER B C 1
ATOM 2097 O O . SER B 1 4 ? -29.531 8.688 19.875 1 64.75 4 SER B O 1
ATOM 2099 N N . TRP B 1 5 ? -31.609 9.586 19.172 1 68.88 5 TRP B N 1
ATOM 2100 C CA . TRP B 1 5 ? -31.766 8.539 18.172 1 68.88 5 TRP B CA 1
ATOM 2101 C C . TRP B 1 5 ? -30.734 8.688 17.062 1 68.88 5 TRP B C 1
ATOM 2103 O O . TRP B 1 5 ? -30.219 7.699 16.547 1 68.88 5 TRP B O 1
ATOM 2113 N N . ARG B 1 6 ? -30.5 9.891 16.781 1 70.5 6 ARG B N 1
ATOM 2114 C CA . ARG B 1 6 ? -29.5 10.172 15.75 1 70.5 6 ARG B CA 1
ATOM 2115 C C . ARG B 1 6 ? -28.125 9.688 16.172 1 70.5 6 ARG B C 1
ATOM 2117 O O . ARG B 1 6 ? -27.375 9.117 15.367 1 70.5 6 ARG B O 1
ATOM 2124 N N . ASN B 1 7 ? -27.938 9.836 17.453 1 74 7 ASN B N 1
ATOM 2125 C CA . ASN B 1 7 ? -26.656 9.375 18 1 74 7 ASN B CA 1
ATOM 2126 C C . ASN B 1 7 ? -26.562 7.852 18 1 74 7 ASN B C 1
ATOM 2128 O O . ASN B 1 7 ? -25.516 7.289 17.703 1 74 7 ASN B O 1
ATOM 2132 N N . ALA B 1 8 ? -27.719 7.324 18.266 1 78.06 8 ALA B N 1
ATOM 2133 C CA . ALA B 1 8 ? -27.75 5.867 18.297 1 78.06 8 ALA B CA 1
ATOM 2134 C C . ALA B 1 8 ? -27.562 5.285 16.891 1 78.06 8 ALA B C 1
ATOM 2136 O O . ALA B 1 8 ? -26.875 4.277 16.719 1 78.06 8 ALA B O 1
ATOM 2137 N N . THR B 1 9 ? -28.203 5.895 15.961 1 80.69 9 THR B N 1
ATOM 2138 C CA . THR B 1 9 ? -28.094 5.426 14.578 1 80.69 9 THR B CA 1
ATOM 2139 C C . THR B 1 9 ? -26.688 5.598 14.047 1 80.69 9 THR B C 1
ATOM 2141 O O . THR B 1 9 ? -26.172 4.734 13.328 1 80.69 9 THR B O 1
ATOM 2144 N N . LEU B 1 10 ? -26.094 6.574 14.477 1 77.69 10 LEU B N 1
ATOM 2145 C CA . LEU B 1 10 ? -24.734 6.844 14.039 1 77.69 10 LEU B CA 1
ATOM 2146 C C . LEU B 1 10 ? -23.75 5.863 14.68 1 77.69 10 LEU B C 1
ATOM 2148 O O . LEU B 1 10 ? -22.812 5.406 14.031 1 77.69 10 LEU B O 1
ATOM 2152 N N . LEU B 1 11 ? -24.031 5.695 15.891 1 77.81 11 LEU B N 1
ATOM 2153 C CA . LEU B 1 11 ? -23.203 4.711 16.578 1 77.81 11 LEU B CA 1
ATOM 2154 C C . LEU B 1 11 ? -23.359 3.332 15.945 1 77.81 11 LEU B C 1
ATOM 2156 O O . LEU B 1 11 ? -22.375 2.621 15.734 1 77.81 11 LEU B O 1
ATOM 2160 N N . ALA B 1 12 ? -24.547 3.037 15.648 1 83.5 12 ALA B N 1
ATOM 2161 C CA . ALA B 1 12 ? -24.828 1.752 15.008 1 83.5 12 ALA B CA 1
ATOM 2162 C C . ALA B 1 12 ? -24.156 1.659 13.648 1 83.5 12 ALA B C 1
ATOM 2164 O O . ALA B 1 12 ? -23.625 0.61 13.281 1 83.5 12 ALA B O 1
ATOM 2165 N N . TYR B 1 13 ? -24.156 2.748 13.008 1 84.19 13 TYR B N 1
ATOM 2166 C CA . TYR B 1 13 ? -23.531 2.811 11.695 1 84.19 13 TYR B CA 1
ATOM 2167 C C . TYR B 1 13 ? -22.016 2.617 11.805 1 84.19 13 TYR B C 1
ATOM 2169 O O . TYR B 1 13 ? -21.438 1.817 11.062 1 84.19 13 TYR B O 1
ATOM 2177 N N . SER B 1 14 ? -21.438 3.283 12.703 1 81.88 14 SER B N 1
ATOM 2178 C CA . SER B 1 14 ? -19.984 3.178 12.898 1 81.88 14 SER B CA 1
ATOM 2179 C C . SER B 1 14 ? -19.594 1.77 13.328 1 81.88 14 SER B C 1
ATOM 2181 O O . SER B 1 14 ? -18.594 1.233 12.859 1 81.88 14 SER B O 1
ATOM 2183 N N . LEU B 1 15 ? -20.422 1.204 14.164 1 83.5 15 LEU B N 1
ATOM 2184 C CA . LEU B 1 15 ? -20.141 -0.15 14.633 1 83.5 15 LEU B CA 1
ATOM 2185 C C . LEU B 1 15 ? -20.297 -1.158 13.5 1 83.5 15 LEU B C 1
ATOM 2187 O O . LEU B 1 15 ? -19.562 -2.146 13.438 1 83.5 15 LEU B O 1
ATOM 2191 N N . ALA B 1 16 ? -21.203 -0.882 12.648 1 87.5 16 ALA B N 1
ATOM 2192 C CA . ALA B 1 16 ? -21.406 -1.755 11.5 1 87.5 16 ALA B CA 1
ATOM 2193 C C . ALA B 1 16 ? -20.203 -1.724 10.562 1 87.5 16 ALA B C 1
ATOM 2195 O O . ALA B 1 16 ? -19.766 -2.764 10.062 1 87.5 16 ALA B O 1
ATOM 2196 N N . ILE B 1 17 ? -19.656 -0.576 10.422 1 86.75 17 ILE B N 1
ATOM 2197 C CA . ILE B 1 17 ? -18.484 -0.431 9.562 1 86.75 17 ILE B CA 1
ATOM 2198 C C . ILE B 1 17 ? -17.297 -1.144 10.203 1 86.75 17 ILE B C 1
ATOM 2200 O O . ILE B 1 17 ? -16.562 -1.85 9.516 1 86.75 17 ILE B O 1
ATOM 2204 N N . LEU B 1 18 ? -17.188 -0.963 11.477 1 85.69 18 LEU B N 1
ATOM 2205 C CA . LEU B 1 18 ? -16.094 -1.609 12.195 1 85.69 18 LEU B CA 1
ATOM 2206 C C . LEU B 1 18 ? -16.219 -3.127 12.125 1 85.69 18 LEU B C 1
ATOM 2208 O O . LEU B 1 18 ? -15.234 -3.83 11.922 1 85.69 18 LEU B O 1
ATOM 2212 N N . ALA B 1 19 ? -17.438 -3.531 12.305 1 86.62 19 ALA B N 1
ATOM 2213 C CA . ALA B 1 19 ? -17.688 -4.969 12.203 1 86.62 19 ALA B CA 1
ATOM 2214 C C . ALA B 1 19 ? -17.312 -5.492 10.82 1 86.62 19 ALA B C 1
ATOM 2216 O O . ALA B 1 19 ? -16.688 -6.551 10.695 1 86.62 19 ALA B O 1
ATOM 2217 N N . PHE B 1 20 ? -17.688 -4.758 9.906 1 85.19 20 PHE B N 1
ATOM 2218 C CA . PHE B 1 20 ? -17.391 -5.133 8.531 1 85.19 20 PHE B CA 1
ATOM 2219 C C . PHE B 1 20 ? -15.883 -5.172 8.289 1 85.19 20 PHE B C 1
ATOM 2221 O O . PHE B 1 20 ? -15.391 -6.062 7.594 1 85.19 20 PHE B O 1
ATOM 2228 N N . LEU B 1 21 ? -15.141 -4.277 8.867 1 85.62 21 LEU B N 1
ATOM 2229 C CA . LEU B 1 21 ? -13.703 -4.141 8.656 1 85.62 21 LEU B CA 1
ATOM 2230 C C . LEU B 1 21 ? -12.938 -5.227 9.406 1 85.62 21 LEU B C 1
ATOM 2232 O O . LEU B 1 21 ? -11.961 -5.77 8.891 1 85.62 21 LEU B O 1
ATOM 2236 N N . TYR B 1 22 ? -13.438 -5.594 10.617 1 90.44 22 TYR B N 1
ATOM 2237 C CA . TYR B 1 22 ? -12.625 -6.441 11.484 1 90.44 22 TYR B CA 1
ATOM 2238 C C . TYR B 1 22 ? -13.172 -7.863 11.523 1 90.44 22 TYR B C 1
ATOM 2240 O O . TYR B 1 22 ? -12.492 -8.781 11.992 1 90.44 22 TYR B O 1
ATOM 2248 N N . LEU B 1 23 ? -14.32 -8.102 11.023 1 90.62 23 LEU B N 1
ATOM 2249 C CA . LEU B 1 23 ? -14.945 -9.414 11.055 1 90.62 23 LEU B CA 1
ATOM 2250 C C . LEU B 1 23 ? -14.062 -10.461 10.391 1 90.62 23 LEU B C 1
ATOM 2252 O O . LEU B 1 23 ? -13.797 -11.523 10.961 1 90.62 23 LEU B O 1
ATOM 2256 N N . PRO B 1 24 ? -13.578 -10.141 9.18 1 90.94 24 PRO B N 1
ATOM 2257 C CA . PRO B 1 24 ? -12.719 -11.148 8.547 1 90.94 24 PRO B CA 1
ATOM 2258 C C . PRO B 1 24 ? -11.477 -11.461 9.375 1 90.94 24 PRO B C 1
ATOM 2260 O O . PRO B 1 24 ? -11.062 -12.617 9.469 1 90.94 24 PRO B O 1
ATOM 2263 N N . LEU B 1 25 ? -10.938 -10.469 9.922 1 91.75 25 LEU B N 1
ATOM 2264 C CA . LEU B 1 25 ? -9.727 -10.641 10.719 1 91.75 25 LEU B CA 1
ATOM 2265 C C . LEU B 1 25 ? -10.016 -11.43 11.984 1 91.75 25 LEU B C 1
ATOM 2267 O O . LEU B 1 25 ? -9.203 -12.258 12.406 1 91.75 25 LEU B O 1
ATOM 2271 N N . LEU B 1 26 ? -11.148 -11.148 12.562 1 90.69 26 LEU B N 1
ATOM 2272 C CA . LEU B 1 26 ? -11.555 -11.867 13.766 1 90.69 26 LEU B CA 1
ATOM 2273 C C . LEU B 1 26 ? -11.797 -13.344 13.469 1 90.69 26 LEU B C 1
ATOM 2275 O O . LEU B 1 26 ? -11.398 -14.211 14.242 1 90.69 26 LEU B O 1
ATOM 2279 N N . ILE B 1 27 ? -12.391 -13.586 12.398 1 88.44 27 ILE B N 1
ATOM 2280 C CA . ILE B 1 27 ? -12.672 -14.961 12 1 88.44 27 ILE B CA 1
ATOM 2281 C C . ILE B 1 27 ? -11.367 -15.703 11.75 1 88.44 27 ILE B C 1
ATOM 2283 O O . ILE B 1 27 ? -11.188 -16.844 12.195 1 88.44 27 ILE B O 1
ATOM 2287 N N . LEU B 1 28 ? -10.484 -15.023 11.047 1 89.44 28 LEU B N 1
ATOM 2288 C CA . LEU B 1 28 ? -9.172 -15.609 10.797 1 89.44 28 LEU B CA 1
ATOM 2289 C C . LEU B 1 28 ? -8.461 -15.922 12.102 1 89.44 28 LEU B C 1
ATOM 2291 O O . LEU B 1 28 ? -7.922 -17.016 12.281 1 89.44 28 LEU B O 1
ATOM 2295 N N . SER B 1 29 ? -8.508 -15.008 13.016 1 90.12 29 SER B N 1
ATOM 2296 C CA . SER B 1 29 ? -7.844 -15.172 14.312 1 90.12 29 SER B CA 1
ATOM 2297 C C . SER B 1 29 ? -8.508 -16.266 15.133 1 90.12 29 SER B C 1
ATOM 2299 O O . SER B 1 29 ? -7.828 -17.062 15.797 1 90.12 29 SER B O 1
ATOM 2301 N N . LEU B 1 30 ? -9.797 -16.297 15.117 1 87.06 30 LEU B N 1
ATOM 2302 C CA . LEU B 1 30 ? -10.539 -17.312 15.867 1 87.06 30 LEU B CA 1
ATOM 2303 C C . LEU B 1 30 ? -10.219 -18.719 15.344 1 87.06 30 LEU B C 1
ATOM 2305 O O . LEU B 1 30 ? -10.039 -19.641 16.125 1 87.06 30 LEU B O 1
ATOM 2309 N N . TYR B 1 31 ? -10.078 -18.844 14.086 1 85.81 31 TYR B N 1
ATOM 2310 C CA . TYR B 1 31 ? -9.828 -20.156 13.492 1 85.81 31 TYR B CA 1
ATOM 2311 C C . TYR B 1 31 ? -8.375 -20.562 13.656 1 85.81 31 TYR B C 1
ATOM 2313 O O . TYR B 1 31 ? -8.008 -21.719 13.383 1 85.81 31 TYR B O 1
ATOM 2321 N N . SER B 1 32 ? -7.578 -19.625 14.039 1 87.38 32 SER B N 1
ATOM 2322 C CA . SER B 1 32 ? -6.191 -19.969 14.352 1 87.38 32 SER B CA 1
ATOM 2323 C C . SER B 1 32 ? -6.098 -20.797 15.625 1 87.38 32 SER B C 1
ATOM 2325 O O . SER B 1 32 ? -5.074 -21.438 15.883 1 87.38 32 SER B O 1
ATOM 2327 N N . PHE B 1 33 ? -7.219 -20.812 16.391 1 87.06 33 PHE B N 1
ATOM 2328 C CA . PHE B 1 33 ? -7.25 -21.562 17.625 1 87.06 33 PHE B CA 1
ATOM 2329 C C . PHE B 1 33 ? -8.062 -22.844 17.469 1 87.06 33 PHE B C 1
ATOM 2331 O O . PHE B 1 33 ? -8.336 -23.547 18.438 1 87.06 33 PHE B O 1
ATOM 2338 N N . ASN B 1 34 ? -8.453 -23.078 16.266 1 82 34 ASN B N 1
ATOM 2339 C CA . ASN B 1 34 ? -9.305 -24.234 16 1 82 34 ASN B CA 1
ATOM 2340 C C . ASN B 1 34 ? -8.508 -25.531 15.992 1 82 34 ASN B C 1
ATOM 2342 O O . ASN B 1 34 ? -7.492 -25.641 15.305 1 82 34 ASN B O 1
ATOM 2346 N N . ASP B 1 35 ? -9.016 -26.484 16.781 1 80.38 35 ASP B N 1
ATOM 2347 C CA . ASP B 1 35 ? -8.344 -27.766 16.906 1 80.38 35 ASP B CA 1
ATOM 2348 C C . ASP B 1 35 ? -8.727 -28.703 15.758 1 80.38 35 ASP B C 1
ATOM 2350 O O . ASP B 1 35 ? -9.25 -29.797 15.984 1 80.38 35 ASP B O 1
ATOM 2354 N N . SER B 1 36 ? -8.977 -28.172 14.609 1 75.25 36 SER B N 1
ATOM 2355 C CA . SER B 1 36 ? -9.242 -28.969 13.414 1 75.25 36 SER B CA 1
ATOM 2356 C C . SER B 1 36 ? -8.32 -28.562 12.273 1 75.25 36 SER B C 1
ATOM 2358 O O . SER B 1 36 ? -7.973 -27.391 12.125 1 75.25 36 SER B O 1
ATOM 2360 N N . ARG B 1 37 ? -7.957 -29.547 11.633 1 69.12 37 ARG B N 1
ATOM 2361 C CA . ARG B 1 37 ? -7.086 -29.297 10.492 1 69.12 37 ARG B CA 1
ATOM 2362 C C . ARG B 1 37 ? -7.871 -28.656 9.344 1 69.12 37 ARG B C 1
ATOM 2364 O O . ARG B 1 37 ? -7.293 -27.984 8.484 1 69.12 37 ARG B O 1
ATOM 2371 N N . ILE B 1 38 ? -9.109 -28.984 9.453 1 63.72 38 ILE B N 1
ATOM 2372 C CA . ILE B 1 38 ? -9.953 -28.453 8.391 1 63.72 38 ILE B CA 1
ATOM 2373 C C . ILE B 1 38 ? -10.648 -27.172 8.867 1 63.72 38 ILE B C 1
ATOM 2375 O O . ILE B 1 38 ? -11.258 -27.156 9.938 1 63.72 38 ILE B O 1
ATOM 2379 N N . ASN B 1 39 ? -10.492 -26.016 8.25 1 63 39 ASN B N 1
ATOM 2380 C CA . ASN B 1 39 ? -10.977 -24.703 8.641 1 63 39 ASN B CA 1
ATOM 2381 C C . ASN B 1 39 ? -12.5 -24.625 8.594 1 63 39 ASN B C 1
ATOM 2383 O O . ASN B 1 39 ? -13.078 -23.547 8.727 1 63 39 ASN B O 1
ATOM 2387 N N . ALA B 1 40 ? -13.211 -25.703 8.578 1 62.75 40 ALA B N 1
ATOM 2388 C CA . ALA B 1 40 ? -14.656 -25.594 8.367 1 62.75 40 ALA B CA 1
ATOM 2389 C C . ALA B 1 40 ? -15.43 -26.031 9.609 1 62.75 40 ALA B C 1
ATOM 2391 O O . ALA B 1 40 ? -16.578 -25.641 9.797 1 62.75 40 ALA B O 1
ATOM 2392 N N . VAL B 1 41 ? -14.672 -26.781 10.336 1 69 41 VAL B N 1
ATOM 2393 C CA . VAL B 1 41 ? -15.438 -27.281 11.469 1 69 41 VAL B CA 1
ATOM 2394 C C . VAL B 1 41 ? -14.727 -26.953 12.773 1 69 41 VAL B C 1
ATOM 2396 O O . VAL B 1 41 ? -13.523 -27.203 12.922 1 69 41 VAL B O 1
ATOM 2399 N N . TRP B 1 42 ? -15.422 -26.25 13.609 1 74.56 42 TRP B N 1
ATOM 2400 C CA . TRP B 1 42 ? -14.875 -25.938 14.922 1 74.56 42 TRP B CA 1
ATOM 2401 C C . TRP B 1 42 ? -14.859 -27.172 15.82 1 74.56 42 TRP B C 1
ATOM 2403 O O . TRP B 1 42 ? -15.906 -27.766 16.078 1 74.56 42 TRP B O 1
ATOM 2413 N N . THR B 1 43 ? -13.742 -27.625 16.156 1 76.06 43 THR B N 1
ATOM 2414 C CA . THR B 1 43 ? -13.688 -28.844 16.969 1 76.06 43 THR B CA 1
ATOM 2415 C C . THR B 1 43 ? -13.227 -28.516 18.391 1 76.06 43 THR B C 1
ATOM 2417 O O . THR B 1 43 ? -13.484 -29.281 19.328 1 76.06 43 THR B O 1
ATOM 2420 N N . GLY B 1 44 ? -12.508 -27.328 18.641 1 79.25 44 GLY B N 1
ATOM 2421 C CA . GLY B 1 44 ? -12.023 -26.984 19.969 1 79.25 44 GLY B CA 1
ATOM 2422 C C . GLY B 1 44 ? -10.914 -25.953 19.953 1 79.25 44 GLY B C 1
ATOM 2423 O O . GLY B 1 44 ? -10.375 -25.625 18.891 1 79.25 44 GLY B O 1
ATOM 2424 N N . PHE B 1 45 ? -10.703 -25.5 21.125 1 85.56 45 PHE B N 1
ATOM 2425 C CA . PHE B 1 45 ? -9.672 -24.484 21.297 1 85.56 45 PHE B CA 1
ATOM 2426 C C . PHE B 1 45 ? -8.305 -25.125 21.453 1 85.56 45 PHE B C 1
ATOM 2428 O O . PHE B 1 45 ? -8.164 -26.141 22.156 1 85.56 45 PHE B O 1
ATOM 2435 N N . THR B 1 46 ? -7.305 -24.734 20.672 1 85 46 THR B N 1
ATOM 2436 C CA . THR B 1 46 ? -5.953 -25.266 20.781 1 85 46 THR B CA 1
ATOM 2437 C C . THR B 1 46 ? -4.918 -24.188 20.484 1 85 46 THR B C 1
ATOM 2439 O O . THR B 1 46 ? -5.215 -23.203 19.812 1 85 46 THR B O 1
ATOM 2442 N N . LEU B 1 47 ? -3.809 -24.297 21.125 1 88.12 47 LEU B N 1
ATOM 2443 C CA . LEU B 1 47 ? -2.672 -23.422 20.828 1 88.12 47 LEU B CA 1
ATOM 2444 C C . LEU B 1 47 ? -1.584 -24.188 20.078 1 88.12 47 LEU B C 1
ATOM 2446 O O . LEU B 1 47 ? -0.487 -23.656 19.875 1 88.12 47 LEU B O 1
ATOM 2450 N N . LYS B 1 48 ? -1.886 -25.344 19.656 1 87.94 48 LYS B N 1
ATOM 2451 C CA . LYS B 1 48 ? -0.9 -26.234 19.047 1 87.94 48 LYS B CA 1
ATOM 2452 C C . LYS B 1 48 ? -0.342 -25.641 17.75 1 87.94 48 LYS B C 1
ATOM 2454 O O . LYS B 1 48 ? 0.823 -25.875 17.422 1 87.94 48 LYS B O 1
ATOM 2459 N N . TRP B 1 49 ? -1.139 -24.891 17.078 1 88.75 49 TRP B N 1
ATOM 2460 C CA . TRP B 1 49 ? -0.706 -24.344 15.797 1 88.75 49 TRP B CA 1
ATOM 2461 C C . TRP B 1 49 ? 0.355 -23.266 15.992 1 88.75 49 TRP B C 1
ATOM 2463 O O . TRP B 1 49 ? 1.257 -23.109 15.172 1 88.75 49 TRP B O 1
ATOM 2473 N N . TYR B 1 50 ? 0.254 -22.625 17.094 1 89.94 50 TYR B N 1
ATOM 2474 C CA . TYR B 1 50 ? 1.255 -21.625 17.422 1 89.94 50 TYR B CA 1
ATOM 2475 C C . TYR B 1 50 ? 2.578 -22.266 17.812 1 89.94 50 TYR B C 1
ATOM 2477 O O . TYR B 1 50 ? 3.648 -21.781 17.438 1 89.94 50 TYR B O 1
ATOM 2485 N N . VAL B 1 51 ? 2.486 -23.344 18.469 1 88.75 51 VAL B N 1
ATOM 2486 C CA . VAL B 1 51 ? 3.68 -24.078 18.844 1 88.75 51 VAL B CA 1
ATOM 2487 C C . VAL B 1 51 ? 4.316 -24.719 17.609 1 88.75 51 VAL B C 1
ATOM 2489 O O . VAL B 1 51 ? 5.539 -24.719 17.469 1 88.75 51 VAL B O 1
ATOM 2492 N N . SER B 1 52 ? 3.508 -25.188 16.781 1 89.06 52 SER B N 1
ATOM 2493 C CA . SER B 1 52 ? 3.988 -25.844 15.562 1 89.06 52 SER B CA 1
ATOM 2494 C C . SER B 1 52 ? 4.73 -24.859 14.664 1 89.06 52 SER B C 1
ATOM 2496 O O . SER B 1 52 ? 5.633 -25.234 13.922 1 89.06 52 SER B O 1
ATOM 2498 N N . LEU B 1 53 ? 4.328 -23.609 14.695 1 88.81 53 LEU B N 1
ATOM 2499 C CA . LEU B 1 53 ? 4.992 -22.594 13.906 1 88.81 53 LEU B CA 1
ATOM 2500 C C . LEU B 1 53 ? 6.453 -22.438 14.32 1 88.81 53 LEU B C 1
ATOM 2502 O O . LEU B 1 53 ? 7.328 -22.25 13.477 1 88.81 53 LEU B O 1
ATOM 2506 N N . LEU B 1 54 ? 6.691 -22.594 15.641 1 88.38 54 LEU B N 1
ATOM 2507 C CA . LEU B 1 54 ? 8.031 -22.406 16.188 1 88.38 54 LEU B CA 1
ATOM 2508 C C . LEU B 1 54 ? 8.914 -23.625 15.906 1 88.38 54 LEU B C 1
ATOM 2510 O O . LEU B 1 54 ? 10.141 -23.531 15.984 1 88.38 54 LEU B O 1
ATOM 2514 N N . GLN B 1 55 ? 8.266 -24.719 15.539 1 89.62 55 GLN B N 1
ATOM 2515 C CA . GLN B 1 55 ? 9 -25.953 15.297 1 89.62 55 GLN B CA 1
ATOM 2516 C C . GLN B 1 55 ? 9.141 -26.2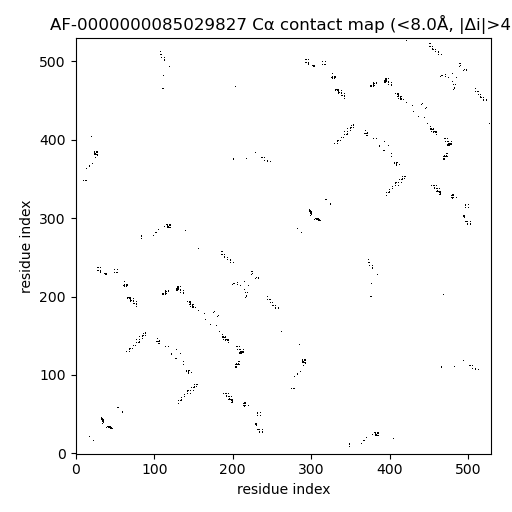34 13.805 1 89.62 55 GLN B C 1
ATOM 2518 O O . GLN B 1 55 ? 9.805 -27.188 13.398 1 89.62 55 GLN B O 1
ATOM 2523 N N . ASN B 1 56 ? 8.57 -25.406 13.023 1 91.94 56 ASN B N 1
ATOM 2524 C CA . ASN B 1 56 ? 8.625 -25.578 11.578 1 91.94 56 ASN B CA 1
ATOM 2525 C C . ASN B 1 56 ? 9.82 -24.844 10.977 1 91.94 56 ASN B C 1
ATOM 2527 O O . ASN B 1 56 ? 9.852 -23.609 10.953 1 91.94 56 ASN B O 1
ATOM 2531 N N . ASP B 1 57 ? 10.727 -25.594 10.43 1 92.94 57 ASP B N 1
ATOM 2532 C CA . ASP B 1 57 ? 11.969 -25.047 9.906 1 92.94 57 ASP B CA 1
ATOM 2533 C C . ASP B 1 57 ? 11.703 -24.094 8.75 1 92.94 57 ASP B C 1
ATOM 2535 O O . ASP B 1 57 ? 12.414 -23.094 8.586 1 92.94 57 ASP B O 1
ATOM 2539 N N . ARG B 1 58 ? 10.758 -24.359 7.973 1 92.94 58 ARG B N 1
ATOM 2540 C CA . ARG B 1 58 ? 10.453 -23.516 6.82 1 92.94 58 ARG B CA 1
ATOM 2541 C C . ARG B 1 58 ? 9.898 -22.156 7.262 1 92.94 58 ARG B C 1
ATOM 2543 O O . ARG B 1 58 ? 10.195 -21.125 6.652 1 92.94 58 ARG B O 1
ATOM 2550 N N . VAL B 1 59 ? 9.094 -22.234 8.32 1 93.06 59 VAL B N 1
ATOM 2551 C CA . VAL B 1 59 ? 8.531 -21 8.867 1 93.06 59 VAL B CA 1
ATOM 2552 C C . VAL B 1 59 ? 9.656 -20.141 9.461 1 93.06 59 VAL B C 1
ATOM 2554 O O . VAL B 1 59 ? 9.711 -18.938 9.227 1 93.06 59 VAL B O 1
ATOM 2557 N N . LEU B 1 60 ? 10.539 -20.766 10.148 1 94.06 60 LEU B N 1
ATOM 2558 C CA . LEU B 1 60 ? 11.641 -20.062 10.789 1 94.06 60 LEU B CA 1
ATOM 2559 C C . LEU B 1 60 ? 12.602 -19.484 9.75 1 94.06 60 LEU B C 1
ATOM 2561 O O . LEU B 1 60 ? 13.141 -18.391 9.922 1 94.06 60 LEU B O 1
ATOM 2565 N N . GLU B 1 61 ? 12.789 -20.234 8.719 1 95.44 61 GLU B N 1
ATOM 2566 C CA . GLU B 1 61 ? 13.625 -19.75 7.625 1 95.44 61 GLU B CA 1
ATOM 2567 C C . GLU B 1 61 ? 13.008 -18.516 6.961 1 95.44 61 GLU B C 1
ATOM 2569 O O . GLU B 1 61 ? 13.703 -17.547 6.656 1 95.44 61 GLU B O 1
ATOM 2574 N N . ALA B 1 62 ? 11.719 -18.578 6.691 1 95.88 62 ALA B N 1
ATOM 2575 C CA . ALA B 1 62 ? 11.016 -17.438 6.105 1 95.88 62 ALA B CA 1
ATOM 2576 C C . ALA B 1 62 ? 11.07 -16.219 7.02 1 95.88 62 ALA B C 1
ATOM 2578 O O . ALA B 1 62 ? 11.227 -15.094 6.547 1 95.88 62 ALA B O 1
ATOM 2579 N N . LEU B 1 63 ? 10.961 -16.5 8.344 1 94.62 63 LEU B N 1
ATOM 2580 C CA . LEU B 1 63 ? 11.062 -15.438 9.328 1 94.62 63 LEU B CA 1
ATOM 2581 C C . LEU B 1 63 ? 12.461 -14.82 9.32 1 94.62 63 LEU B C 1
ATOM 2583 O O . LEU B 1 63 ? 12.594 -13.594 9.344 1 94.62 63 LEU B O 1
ATOM 2587 N N . GLU B 1 64 ? 13.406 -15.609 9.328 1 96.19 64 GLU B N 1
ATOM 2588 C CA . GLU B 1 64 ? 14.789 -15.133 9.289 1 96.19 64 GLU B CA 1
ATOM 2589 C C . GLU B 1 64 ? 15.055 -14.305 8.039 1 96.19 64 GLU B C 1
ATOM 2591 O O . GLU B 1 64 ? 15.703 -13.258 8.109 1 96.19 64 GLU B O 1
ATOM 2596 N N . ASN B 1 65 ? 14.586 -14.789 6.898 1 97.19 65 ASN B N 1
ATOM 2597 C CA . ASN B 1 65 ? 14.734 -14.047 5.652 1 97.19 65 ASN B CA 1
ATOM 2598 C C . ASN B 1 65 ? 14.055 -12.688 5.727 1 97.19 65 ASN B C 1
ATOM 2600 O O . ASN B 1 65 ? 14.641 -11.672 5.355 1 97.19 65 ASN B O 1
ATOM 2604 N N . SER B 1 66 ? 12.797 -12.695 6.211 1 96.88 66 SER B N 1
ATOM 2605 C CA . SER B 1 66 ? 12.047 -11.453 6.34 1 96.88 66 SER B CA 1
ATOM 2606 C C . SER B 1 66 ? 12.773 -10.461 7.246 1 96.88 66 SER B C 1
ATOM 2608 O O . SER B 1 66 ? 12.914 -9.281 6.902 1 96.88 66 SER B O 1
ATOM 2610 N N . LEU B 1 67 ? 13.297 -10.953 8.375 1 96.88 67 LEU B N 1
ATOM 2611 C CA . LEU B 1 67 ? 13.969 -10.094 9.344 1 96.88 67 LEU B CA 1
ATOM 2612 C C . LEU B 1 67 ? 15.289 -9.57 8.797 1 96.88 67 LEU B C 1
ATOM 2614 O O . LEU B 1 67 ? 15.617 -8.398 8.969 1 96.88 67 LEU B O 1
ATOM 2618 N N . LEU B 1 68 ? 15.984 -10.414 8.156 1 97.88 68 LEU B N 1
ATOM 2619 C CA . LEU B 1 68 ? 17.266 -10.023 7.582 1 97.88 68 LEU B CA 1
ATOM 2620 C C . LEU B 1 68 ? 17.078 -8.969 6.496 1 97.88 68 LEU B C 1
ATOM 2622 O O . LEU B 1 68 ? 17.719 -7.918 6.523 1 97.88 68 LEU B O 1
ATOM 2626 N N . ILE B 1 69 ? 16.234 -9.227 5.582 1 97.88 69 ILE B N 1
ATOM 2627 C CA . ILE B 1 69 ? 15.977 -8.328 4.461 1 97.88 69 ILE B CA 1
ATOM 2628 C C . ILE B 1 69 ? 15.438 -6.996 4.98 1 97.88 69 ILE B C 1
ATOM 2630 O O . ILE B 1 69 ? 15.898 -5.93 4.562 1 97.88 69 ILE B O 1
ATOM 2634 N N . ALA B 1 70 ? 14.492 -7.102 5.906 1 97.81 70 ALA B N 1
ATOM 2635 C CA . ALA B 1 70 ? 13.891 -5.887 6.457 1 97.81 70 ALA B CA 1
ATOM 2636 C C . ALA B 1 70 ? 14.93 -5.062 7.223 1 97.81 70 ALA B C 1
ATOM 2638 O O . ALA B 1 70 ? 14.938 -3.834 7.129 1 97.81 70 ALA B O 1
ATOM 2639 N N . SER B 1 71 ? 15.789 -5.738 7.977 1 98.19 71 SER B N 1
ATOM 2640 C CA . SER B 1 71 ? 16.781 -5.039 8.781 1 98.19 71 SER B CA 1
ATOM 2641 C C . SER B 1 71 ? 17.812 -4.328 7.895 1 98.19 71 SER B C 1
ATOM 2643 O O . SER B 1 71 ? 18.109 -3.154 8.109 1 98.19 71 SER B O 1
ATOM 2645 N N . ILE B 1 72 ? 18.312 -4.984 6.922 1 98.38 72 ILE B N 1
ATOM 2646 C CA . ILE B 1 72 ? 19.281 -4.398 6.02 1 98.38 72 ILE B CA 1
ATOM 2647 C C . ILE B 1 72 ? 18.641 -3.268 5.219 1 98.38 72 ILE B C 1
ATOM 2649 O O . ILE B 1 72 ? 19.219 -2.184 5.09 1 98.38 72 ILE B O 1
ATOM 2653 N N . THR B 1 73 ? 17.422 -3.529 4.691 1 98.06 73 THR B N 1
ATOM 2654 C CA . THR B 1 73 ? 16.688 -2.518 3.941 1 98.06 73 THR B CA 1
ATOM 2655 C C . THR B 1 73 ? 16.484 -1.265 4.785 1 98.06 73 THR B C 1
ATOM 2657 O O . THR B 1 73 ? 16.719 -0.148 4.316 1 98.06 73 THR B O 1
ATOM 2660 N N . THR B 1 74 ? 16.078 -1.515 6.012 1 98 74 THR B N 1
ATOM 2661 C CA . THR B 1 74 ? 15.797 -0.398 6.906 1 98 74 THR B CA 1
ATOM 2662 C C . THR B 1 74 ? 17.062 0.408 7.176 1 98 74 THR B C 1
ATOM 2664 O O . THR B 1 74 ? 17.062 1.638 7.09 1 98 74 THR B O 1
ATOM 2667 N N . ALA B 1 75 ? 18.172 -0.245 7.461 1 98.12 75 ALA B N 1
ATOM 2668 C CA . ALA B 1 75 ? 19.422 0.427 7.762 1 98.12 75 ALA B CA 1
ATOM 2669 C C . ALA B 1 75 ? 19.891 1.261 6.57 1 98.12 75 ALA B C 1
ATOM 2671 O O . ALA B 1 75 ? 20.219 2.441 6.723 1 98.12 75 ALA B O 1
ATOM 2672 N N . VAL B 1 76 ? 19.875 0.694 5.43 1 97.5 76 VAL B N 1
ATOM 2673 C CA . VAL B 1 76 ? 20.391 1.354 4.23 1 97.5 76 VAL B CA 1
ATOM 2674 C C . VAL B 1 76 ? 19.438 2.48 3.818 1 97.5 76 VAL B C 1
ATOM 2676 O O . VAL B 1 76 ? 19.875 3.602 3.555 1 97.5 76 VAL B O 1
ATOM 2679 N N . THR B 1 77 ? 18.125 2.23 3.793 1 96.81 77 THR B N 1
ATOM 2680 C CA . THR B 1 77 ? 17.141 3.217 3.354 1 96.81 77 THR B CA 1
ATOM 2681 C C . THR B 1 77 ? 17.094 4.398 4.32 1 96.81 77 THR B C 1
ATOM 2683 O O . THR B 1 77 ? 16.906 5.539 3.9 1 96.81 77 THR B O 1
ATOM 2686 N N . THR B 1 78 ? 17.219 4.066 5.598 1 97.12 78 THR B N 1
ATOM 2687 C CA . THR B 1 78 ? 17.188 5.137 6.59 1 97.12 78 THR B CA 1
ATOM 2688 C C . THR B 1 78 ? 18.359 6.09 6.406 1 97.12 78 THR B C 1
ATOM 2690 O O . THR B 1 78 ? 18.188 7.309 6.418 1 97.12 78 THR B O 1
ATOM 2693 N N . VAL B 1 79 ? 19.516 5.562 6.223 1 95.75 79 VAL B N 1
ATOM 2694 C CA . VAL B 1 79 ? 20.703 6.387 6.031 1 95.75 79 VAL B CA 1
ATOM 2695 C C . VAL B 1 79 ? 20.609 7.152 4.715 1 95.75 79 VAL B C 1
ATOM 2697 O O . VAL B 1 79 ? 20.75 8.375 4.688 1 95.75 79 VAL B O 1
ATOM 2700 N N . MET B 1 80 ? 20.281 6.449 3.643 1 94.69 80 MET B N 1
ATOM 2701 C CA . MET B 1 80 ? 20.203 7.07 2.324 1 94.69 80 MET B CA 1
ATOM 2702 C C . MET B 1 80 ? 19.062 8.07 2.254 1 94.69 80 MET B C 1
ATOM 2704 O O . MET B 1 80 ? 19.219 9.172 1.715 1 94.69 80 MET B O 1
ATOM 2708 N N . GLY B 1 81 ? 17.938 7.664 2.758 1 93.94 81 GLY B N 1
ATOM 2709 C CA . GLY B 1 81 ? 16.766 8.531 2.729 1 93.94 81 GLY B CA 1
ATOM 2710 C C . GLY B 1 81 ? 16.938 9.781 3.572 1 93.94 81 GLY B C 1
ATOM 2711 O O . GLY B 1 81 ? 16.516 10.875 3.168 1 93.94 81 GLY B O 1
ATOM 2712 N N . THR B 1 82 ? 17.516 9.648 4.73 1 93.06 82 THR B N 1
ATOM 2713 C CA . THR B 1 82 ? 17.75 10.789 5.605 1 93.06 82 THR B CA 1
ATOM 2714 C C . THR B 1 82 ? 18.719 11.781 4.961 1 93.06 82 THR B C 1
ATOM 2716 O O . THR B 1 82 ? 18.484 12.992 4.98 1 93.06 82 THR B O 1
ATOM 2719 N N . LEU B 1 83 ? 19.812 11.266 4.414 1 89.81 83 LEU B N 1
ATOM 2720 C CA . LEU B 1 83 ? 20.766 12.125 3.732 1 89.81 83 LEU B CA 1
ATOM 2721 C C . LEU B 1 83 ? 20.109 12.859 2.568 1 89.81 83 LEU B C 1
ATOM 2723 O O . LEU B 1 83 ? 20.375 14.047 2.344 1 89.81 83 LEU B O 1
ATOM 2727 N N . ALA B 1 84 ? 19.25 12.18 1.879 1 89.56 84 ALA B N 1
ATOM 2728 C CA . ALA B 1 84 ? 18.547 12.797 0.758 1 89.56 84 ALA B CA 1
ATOM 2729 C C . ALA B 1 84 ? 17.578 13.883 1.243 1 89.56 84 ALA B C 1
ATOM 2731 O O . ALA B 1 84 ? 17.5 14.953 0.648 1 89.56 84 ALA B O 1
ATOM 2732 N N . ALA B 1 85 ? 16.844 13.57 2.271 1 89.44 85 ALA B N 1
ATOM 2733 C CA . ALA B 1 85 ? 15.922 14.547 2.836 1 89.44 85 ALA B CA 1
ATOM 2734 C C . ALA B 1 85 ? 16.656 15.797 3.299 1 89.44 85 ALA B C 1
ATOM 2736 O O . ALA B 1 85 ? 16.188 16.922 3.084 1 89.44 85 ALA B O 1
ATOM 2737 N N . LEU B 1 86 ? 17.828 15.641 3.906 1 85.62 86 LEU B N 1
ATOM 2738 C CA . LEU B 1 86 ? 18.641 16.766 4.375 1 85.62 86 LEU B CA 1
ATOM 2739 C C . LEU B 1 86 ? 19.156 17.578 3.201 1 85.62 86 LEU B C 1
ATOM 2741 O O . LEU B 1 86 ? 19.156 18.812 3.256 1 85.62 86 LEU B O 1
ATOM 2745 N N . ALA B 1 87 ? 19.594 16.844 2.232 1 82.69 87 ALA B N 1
ATOM 2746 C CA . ALA B 1 87 ? 20.109 17.531 1.042 1 82.69 87 ALA B CA 1
ATOM 2747 C C . ALA B 1 87 ? 19.016 18.359 0.38 1 82.69 87 ALA B C 1
ATOM 2749 O O . ALA B 1 87 ? 19.25 19.5 -0.042 1 82.69 87 ALA B O 1
ATOM 2750 N N . LEU B 1 88 ? 17.859 17.906 0.336 1 81.44 88 LEU B N 1
ATOM 2751 C CA . LEU B 1 88 ? 16.75 18.594 -0.315 1 81.44 88 LEU B CA 1
ATOM 2752 C C . LEU B 1 88 ? 16.281 19.781 0.509 1 81.44 88 LEU B C 1
ATOM 2754 O O . LEU B 1 88 ? 15.812 20.781 -0.045 1 81.44 88 LEU B O 1
ATOM 2758 N N . HIS B 1 89 ? 16.359 19.641 1.742 1 78.31 89 HIS B N 1
ATOM 2759 C CA . HIS B 1 89 ? 15.914 20.703 2.627 1 78.31 89 HIS B CA 1
ATOM 2760 C C . HIS B 1 89 ? 16.922 21.828 2.689 1 78.31 89 HIS B C 1
ATOM 2762 O O . HIS B 1 89 ? 16.547 23 2.838 1 78.31 89 HIS B O 1
ATOM 2768 N N . ARG B 1 90 ? 18.094 21.516 2.723 1 72.75 90 ARG B N 1
ATOM 2769 C CA . ARG B 1 90 ? 19.141 22.5 2.947 1 72.75 90 ARG B CA 1
ATOM 2770 C C . ARG B 1 90 ? 19.391 23.328 1.692 1 72.75 90 ARG B C 1
ATOM 2772 O O . ARG B 1 90 ? 19.719 24.516 1.777 1 72.75 90 ARG B O 1
ATOM 2779 N N . TYR B 1 91 ? 19.234 22.609 0.521 1 67.5 91 TYR B N 1
ATOM 2780 C CA . TYR B 1 91 ? 19.766 23.328 -0.634 1 67.5 91 TYR B CA 1
ATOM 2781 C C . TYR B 1 91 ? 18.641 23.719 -1.59 1 67.5 91 TYR B C 1
ATOM 2783 O O . TYR B 1 91 ? 17.672 22.984 -1.757 1 67.5 91 TYR B O 1
ATOM 2791 N N . GLN B 1 92 ? 18.594 24.984 -1.896 1 65.56 92 GLN B N 1
ATOM 2792 C CA . GLN B 1 92 ? 17.656 25.547 -2.863 1 65.56 92 GLN B CA 1
ATOM 2793 C C . GLN B 1 92 ? 18.156 25.344 -4.293 1 65.56 92 GLN B C 1
ATOM 2795 O O . GLN B 1 92 ? 19.25 25.781 -4.641 1 65.56 92 GLN B O 1
ATOM 2800 N N . TYR B 1 93 ? 17.719 24.281 -4.887 1 64.19 93 TYR B N 1
ATOM 2801 C CA . TYR B 1 93 ? 18.078 24.094 -6.289 1 64.19 93 TYR B CA 1
ATOM 2802 C C . TYR B 1 93 ? 17 24.641 -7.211 1 64.19 93 TYR B C 1
ATOM 2804 O O . TYR B 1 93 ? 15.867 24.891 -6.781 1 64.19 93 TYR B O 1
ATOM 2812 N N . LYS B 1 94 ? 17.453 25.047 -8.43 1 66.81 94 LYS B N 1
ATOM 2813 C CA . LYS B 1 94 ? 16.531 25.578 -9.438 1 66.81 94 LYS B CA 1
ATOM 2814 C C . LYS B 1 94 ? 15.43 24.562 -9.75 1 66.81 94 LYS B C 1
ATOM 2816 O O . LYS B 1 94 ? 14.289 24.953 -10.023 1 66.81 94 LYS B O 1
ATOM 2821 N N . CYS B 1 95 ? 15.82 23.281 -9.609 1 75.69 95 CYS B N 1
ATOM 2822 C CA . CYS B 1 95 ? 14.828 22.281 -9.961 1 75.69 95 CYS B CA 1
ATOM 2823 C C . CYS B 1 95 ? 14.328 21.547 -8.727 1 75.69 95 CYS B C 1
ATOM 2825 O O . CYS B 1 95 ? 14.008 20.359 -8.781 1 75.69 95 CYS B O 1
ATOM 2827 N N . LYS B 1 96 ? 14.266 22.25 -7.699 1 77.31 96 LYS B N 1
ATOM 2828 C CA . LYS B 1 96 ? 13.898 21.672 -6.414 1 77.31 96 LYS B CA 1
ATOM 2829 C C . LYS B 1 96 ? 12.492 21.078 -6.461 1 77.31 96 LYS B C 1
ATOM 2831 O O . LYS B 1 96 ? 12.266 19.969 -5.977 1 77.31 96 LYS B O 1
ATOM 2836 N N . ILE B 1 97 ? 11.656 21.766 -7.113 1 76.12 97 ILE B N 1
ATOM 2837 C CA . ILE B 1 97 ? 10.258 21.328 -7.172 1 76.12 97 ILE B CA 1
ATOM 2838 C C . ILE B 1 97 ? 10.148 20.031 -7.969 1 76.12 97 ILE B C 1
ATOM 2840 O O . ILE B 1 97 ? 9.438 19.109 -7.566 1 76.12 97 ILE B O 1
ATOM 2844 N N . LEU B 1 98 ? 10.891 19.984 -9 1 79.31 98 LEU B N 1
ATOM 2845 C CA . LEU B 1 98 ? 10.859 18.812 -9.859 1 79.31 98 LEU B CA 1
ATOM 2846 C C . LEU B 1 98 ? 11.469 17.609 -9.148 1 79.31 98 LEU B C 1
ATOM 2848 O O . LEU B 1 98 ? 10.898 16.516 -9.164 1 79.31 98 LEU B O 1
ATOM 2852 N N . ILE B 1 99 ? 12.555 17.875 -8.492 1 80.25 99 ILE B N 1
ATOM 2853 C CA . ILE B 1 99 ? 13.258 16.781 -7.828 1 80.25 99 ILE B CA 1
ATOM 2854 C C . ILE B 1 99 ? 12.422 16.266 -6.66 1 80.25 99 ILE B C 1
ATOM 2856 O O . ILE B 1 99 ? 12.281 15.055 -6.48 1 80.25 99 ILE B O 1
ATOM 2860 N N . ASN B 1 100 ? 11.789 17.172 -5.961 1 77.25 100 ASN B N 1
ATOM 2861 C CA . ASN B 1 100 ? 10.938 16.781 -4.844 1 77.25 100 ASN B CA 1
ATOM 2862 C C . ASN B 1 100 ? 9.734 15.961 -5.312 1 77.25 100 ASN B C 1
ATOM 2864 O O . ASN B 1 100 ? 9.414 14.93 -4.719 1 77.25 100 ASN B O 1
ATOM 2868 N N . SER B 1 101 ? 9.219 16.422 -6.391 1 79.31 101 SER B N 1
ATOM 2869 C CA . SER B 1 101 ? 8.055 15.711 -6.926 1 79.31 101 SER B CA 1
ATOM 2870 C C . SER B 1 101 ? 8.43 14.32 -7.422 1 79.31 101 SER B C 1
ATOM 2872 O O . SER B 1 101 ? 7.68 13.359 -7.219 1 79.31 101 SER B O 1
ATOM 2874 N N . LEU B 1 102 ? 9.586 14.227 -7.984 1 83.31 102 LEU B N 1
ATOM 2875 C CA . LEU B 1 102 ? 10.023 12.953 -8.547 1 83.31 102 LEU B CA 1
ATOM 2876 C C . LEU B 1 102 ? 10.367 11.961 -7.441 1 83.31 102 LEU B C 1
ATOM 2878 O O . LEU B 1 102 ? 10.234 10.75 -7.621 1 83.31 102 LEU B O 1
ATOM 2882 N N . LEU B 1 103 ? 10.734 12.516 -6.336 1 81.56 103 LEU B N 1
ATOM 2883 C CA . LEU B 1 103 ? 11.102 11.633 -5.234 1 81.56 103 LEU B CA 1
ATOM 2884 C C . LEU B 1 103 ? 9.859 11.102 -4.523 1 81.56 103 LEU B C 1
ATOM 2886 O O . LEU B 1 103 ? 9.906 10.055 -3.873 1 81.56 103 LEU B O 1
ATOM 2890 N N . TYR B 1 104 ? 8.695 11.742 -4.762 1 77.56 104 TYR B N 1
ATOM 2891 C CA . TYR B 1 104 ? 7.441 11.352 -4.121 1 77.56 104 TYR B CA 1
ATOM 2892 C C . TYR B 1 104 ? 6.617 10.453 -5.035 1 77.56 104 TYR B C 1
ATOM 2894 O O . TYR B 1 104 ? 5.832 9.633 -4.559 1 77.56 104 TYR B O 1
ATOM 2902 N N . LEU B 1 105 ? 6.895 10.453 -6.242 1 78.06 105 LEU B N 1
ATOM 2903 C CA . LEU B 1 105 ? 6.066 9.812 -7.262 1 78.06 105 LEU B CA 1
ATOM 2904 C C . LEU B 1 105 ? 6.129 8.297 -7.148 1 78.06 105 LEU B C 1
ATOM 2906 O O . LEU B 1 105 ? 5.137 7.609 -7.41 1 78.06 105 LEU B O 1
ATOM 2910 N N . PRO B 1 106 ? 7.23 7.746 -6.727 1 78 106 PRO B N 1
ATOM 2911 C CA . PRO B 1 106 ? 7.312 6.285 -6.668 1 78 106 PRO B CA 1
ATOM 2912 C C . PRO B 1 106 ? 6.258 5.668 -5.754 1 78 106 PRO B C 1
ATOM 2914 O O . PRO B 1 106 ? 5.867 4.512 -5.945 1 78 106 PRO B O 1
ATOM 2917 N N . ILE B 1 107 ? 5.848 6.441 -4.789 1 78.62 107 ILE B N 1
ATOM 2918 C CA . ILE B 1 107 ? 4.844 5.918 -3.867 1 78.62 107 ILE B CA 1
ATOM 2919 C C . ILE B 1 107 ? 3.533 5.688 -4.613 1 78.62 107 ILE B C 1
ATOM 2921 O O . ILE B 1 107 ? 2.695 4.891 -4.176 1 78.62 107 ILE B O 1
ATOM 2925 N N . LEU B 1 108 ? 3.434 6.355 -5.77 1 81.31 108 LEU B N 1
ATOM 2926 C CA . LEU B 1 108 ? 2.184 6.324 -6.523 1 81.31 108 LEU B CA 1
ATOM 2927 C C . LEU B 1 108 ? 2.213 5.223 -7.578 1 81.31 108 LEU B C 1
ATOM 2929 O O . LEU B 1 108 ? 1.188 4.918 -8.188 1 81.31 108 LEU B O 1
ATOM 2933 N N . ILE B 1 109 ? 3.352 4.629 -7.703 1 87.44 109 ILE B N 1
ATOM 2934 C CA . ILE B 1 109 ? 3.494 3.578 -8.703 1 87.44 109 ILE B CA 1
ATOM 2935 C C . ILE B 1 109 ? 2.828 2.299 -8.203 1 87.44 109 ILE B C 1
ATOM 2937 O O . ILE B 1 109 ? 3.02 1.896 -7.055 1 87.44 109 ILE B O 1
ATOM 2941 N N . PRO B 1 110 ? 2.039 1.678 -9.094 1 89.44 110 PRO B N 1
ATOM 2942 C CA . PRO B 1 110 ? 1.504 0.372 -8.703 1 89.44 110 PRO B CA 1
ATOM 2943 C C . PRO B 1 110 ? 2.598 -0.627 -8.328 1 89.44 110 PRO B C 1
ATOM 2945 O O . PRO B 1 110 ? 3.605 -0.733 -9.031 1 89.44 110 PRO B O 1
ATOM 2948 N N . GLU B 1 111 ? 2.35 -1.225 -7.266 1 91.06 111 GLU B N 1
ATOM 2949 C CA . GLU B 1 111 ? 3.379 -2.107 -6.727 1 91.06 111 GLU B CA 1
ATOM 2950 C C . GLU B 1 111 ? 3.701 -3.238 -7.699 1 91.06 111 GLU B C 1
ATOM 2952 O O . GLU B 1 111 ? 4.852 -3.668 -7.805 1 91.06 111 GLU B O 1
ATOM 2957 N N . ILE B 1 112 ? 2.709 -3.688 -8.414 1 92.25 112 ILE B N 1
ATOM 2958 C CA . ILE B 1 112 ? 2.914 -4.785 -9.352 1 92.25 112 ILE B CA 1
ATOM 2959 C C . ILE B 1 112 ? 3.834 -4.332 -10.484 1 92.25 112 ILE B C 1
ATOM 2961 O O . ILE B 1 112 ? 4.664 -5.105 -10.961 1 92.25 112 ILE B O 1
ATOM 2965 N N . VAL B 1 113 ? 3.641 -3.141 -10.906 1 92.31 113 VAL B N 1
ATOM 2966 C CA . VAL B 1 113 ? 4.477 -2.592 -11.969 1 92.31 113 VAL B CA 1
ATOM 2967 C C . VAL B 1 113 ? 5.91 -2.432 -11.469 1 92.31 113 VAL B C 1
ATOM 2969 O O . VAL B 1 113 ? 6.863 -2.725 -12.195 1 92.31 113 VAL B O 1
ATOM 2972 N N . MET B 1 114 ? 6.004 -1.995 -10.242 1 92.25 114 MET B N 1
ATOM 2973 C CA . MET B 1 114 ? 7.332 -1.867 -9.641 1 92.25 114 MET B CA 1
ATOM 2974 C C . MET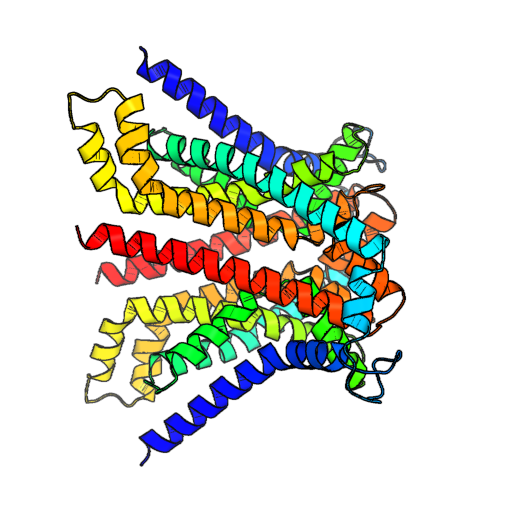 B 1 114 ? 8.023 -3.225 -9.562 1 92.25 114 MET B C 1
ATOM 2976 O O . MET B 1 114 ? 9.188 -3.355 -9.945 1 92.25 114 MET B O 1
ATOM 2980 N N . GLY B 1 115 ? 7.344 -4.203 -9.094 1 93.88 115 GLY B N 1
ATOM 2981 C CA . GLY B 1 115 ? 7.895 -5.547 -9.031 1 93.88 115 GLY B CA 1
ATOM 2982 C C . GLY B 1 115 ? 8.32 -6.082 -10.383 1 93.88 115 GLY B C 1
ATOM 2983 O O . GLY B 1 115 ? 9.43 -6.609 -10.523 1 93.88 115 GLY B O 1
ATOM 2984 N N . LEU B 1 116 ? 7.488 -5.898 -11.305 1 93.44 116 LEU B N 1
ATOM 2985 C CA . LEU B 1 116 ? 7.77 -6.383 -12.656 1 93.44 116 LEU B CA 1
ATOM 2986 C C . LEU B 1 116 ? 8.945 -5.629 -13.266 1 93.44 116 LEU B C 1
ATOM 2988 O O . LEU B 1 116 ? 9.789 -6.227 -13.938 1 93.44 116 LEU B O 1
ATOM 2992 N N . SER B 1 117 ? 8.938 -4.367 -13.078 1 93.56 117 SER B N 1
ATOM 2993 C CA . SER B 1 117 ? 10.023 -3.561 -13.633 1 93.56 117 SER B CA 1
ATOM 2994 C C . SER B 1 117 ? 11.375 -3.998 -13.078 1 93.56 117 SER B C 1
ATOM 2996 O O . SER B 1 117 ? 12.367 -4.047 -13.812 1 93.56 117 SER B O 1
ATOM 2998 N N . LEU B 1 118 ? 11.438 -4.305 -11.844 1 95.31 118 LEU B N 1
ATOM 2999 C CA . LEU B 1 118 ? 12.672 -4.766 -11.227 1 95.31 118 LEU B CA 1
ATOM 3000 C C . LEU B 1 118 ? 13.047 -6.156 -11.734 1 95.31 118 LEU B C 1
ATOM 3002 O O . LEU B 1 118 ? 14.227 -6.445 -11.945 1 95.31 118 LEU B O 1
ATOM 3006 N N . LEU B 1 119 ? 12.016 -7.012 -11.875 1 94.38 119 LEU B N 1
ATOM 3007 C CA . LEU B 1 119 ? 12.266 -8.336 -12.445 1 94.38 119 LEU B CA 1
ATOM 3008 C C . LEU B 1 119 ? 12.891 -8.219 -13.828 1 94.38 119 LEU B C 1
ATOM 3010 O O . LEU B 1 119 ? 13.875 -8.898 -14.125 1 94.38 119 LEU B O 1
ATOM 3014 N N . VAL B 1 120 ? 12.312 -7.363 -14.648 1 90.88 120 VAL B N 1
ATOM 3015 C CA . VAL B 1 120 ? 12.812 -7.152 -16 1 90.88 120 VAL B CA 1
ATOM 3016 C C . VAL B 1 120 ? 14.242 -6.621 -15.945 1 90.88 120 VAL B C 1
ATOM 3018 O O . VAL B 1 120 ? 15.109 -7.078 -16.688 1 90.88 120 VAL B O 1
ATOM 3021 N N . LEU B 1 121 ? 14.477 -5.711 -15.07 1 91.88 121 LEU B N 1
ATOM 3022 C CA . LEU B 1 121 ? 15.812 -5.145 -14.906 1 91.88 121 LEU B CA 1
ATOM 3023 C C . LEU B 1 121 ? 16.812 -6.219 -14.516 1 91.88 121 LEU B C 1
ATOM 3025 O O . LEU B 1 121 ? 17.891 -6.324 -15.117 1 91.88 121 LEU B O 1
ATOM 3029 N N . PHE B 1 122 ? 16.5 -7.035 -13.523 1 94.06 122 PHE B N 1
ATOM 3030 C CA . PHE B 1 122 ? 17.406 -8.07 -13.055 1 94.06 122 PHE B CA 1
ATOM 3031 C C . PHE B 1 122 ? 17.609 -9.141 -14.117 1 94.06 122 PHE B C 1
ATOM 3033 O O . PHE B 1 122 ? 18.719 -9.672 -14.266 1 94.06 122 PHE B O 1
ATOM 3040 N N . SER B 1 123 ? 16.516 -9.453 -14.766 1 89.56 123 SER B N 1
ATOM 3041 C CA . SER B 1 123 ? 16.625 -10.422 -15.852 1 89.56 123 SER B CA 1
ATOM 3042 C C . SER B 1 123 ? 17.531 -9.922 -16.969 1 89.56 123 SER B C 1
ATOM 3044 O O . SER B 1 123 ? 18.391 -10.664 -17.438 1 89.56 123 SER B O 1
ATOM 3046 N N . GLN B 1 124 ? 17.453 -8.672 -17.359 1 86.12 124 GLN B N 1
ATOM 3047 C CA . GLN B 1 124 ? 18.234 -8.094 -18.438 1 86.12 124 GLN B CA 1
ATOM 3048 C C . GLN B 1 124 ? 19.688 -7.93 -18.031 1 86.12 124 GLN B C 1
ATOM 3050 O O . GLN B 1 124 ? 20.594 -8.023 -18.875 1 86.12 124 GLN B O 1
ATOM 3055 N N . THR B 1 125 ? 19.969 -7.727 -16.797 1 91.12 125 THR B N 1
ATOM 3056 C CA . THR B 1 125 ? 21.344 -7.527 -16.328 1 91.12 125 THR B CA 1
ATOM 3057 C C . THR B 1 125 ? 21.953 -8.852 -15.883 1 91.12 125 THR B C 1
ATOM 3059 O O . THR B 1 125 ? 23.125 -8.898 -15.5 1 91.12 125 THR B O 1
ATOM 3062 N N . GLY B 1 126 ? 21.172 -9.938 -15.867 1 92.31 126 GLY B N 1
ATOM 3063 C CA . GLY B 1 126 ? 21.672 -11.266 -15.539 1 92.31 126 GLY B CA 1
ATOM 3064 C C . GLY B 1 126 ? 21.906 -11.469 -14.055 1 92.31 126 GLY B C 1
ATOM 3065 O O . GLY B 1 126 ? 22.75 -12.266 -13.656 1 92.31 126 GLY B O 1
ATOM 3066 N N . VAL B 1 127 ? 21.266 -10.695 -13.266 1 93.94 127 VAL B N 1
ATOM 3067 C CA . VAL B 1 127 ? 21.406 -10.844 -11.82 1 93.94 127 VAL B CA 1
ATOM 3068 C C . VAL B 1 127 ? 20.469 -11.938 -11.32 1 93.94 127 VAL B C 1
ATOM 3070 O O . VAL B 1 127 ? 19.25 -11.844 -11.492 1 93.94 127 VAL B O 1
ATOM 3073 N N . PRO B 1 128 ? 21.031 -12.969 -10.75 1 95.44 128 PRO B N 1
ATOM 3074 C CA . PRO B 1 128 ? 20.156 -14.023 -10.25 1 95.44 128 PRO B CA 1
ATOM 3075 C C . PRO B 1 128 ? 19.266 -13.562 -9.094 1 95.44 128 PRO B C 1
ATOM 3077 O O . PRO B 1 128 ? 19.719 -12.789 -8.242 1 95.44 128 PRO B O 1
ATOM 3080 N N . LEU B 1 129 ? 18.078 -14.055 -9.117 1 95.81 129 LEU B N 1
ATOM 3081 C CA . LEU B 1 129 ? 17.125 -13.688 -8.078 1 95.81 129 LEU B CA 1
ATOM 3082 C C . LEU B 1 129 ? 17.5 -14.336 -6.75 1 95.81 129 LEU B C 1
ATOM 3084 O O . LEU B 1 129 ? 17.953 -15.484 -6.719 1 95.81 129 LEU B O 1
ATOM 3088 N N . GLY B 1 130 ? 17.359 -13.57 -5.676 1 97.06 130 GLY B N 1
ATOM 3089 C CA . GLY B 1 130 ? 17.672 -14.023 -4.328 1 97.06 130 GLY B CA 1
ATOM 3090 C C . GLY B 1 130 ? 17.531 -12.938 -3.281 1 97.06 130 GLY B C 1
ATOM 3091 O O . GLY B 1 130 ? 16.719 -12.023 -3.436 1 97.06 130 GLY B O 1
ATOM 3092 N N . LYS B 1 131 ? 18.25 -13.086 -2.217 1 97.12 131 LYS B N 1
ATOM 3093 C CA . LYS B 1 131 ? 18.172 -12.141 -1.11 1 97.12 131 LYS B CA 1
ATOM 3094 C C . LYS B 1 131 ? 18.656 -10.758 -1.531 1 97.12 131 LYS B C 1
ATOM 3096 O O . LYS B 1 131 ? 18.094 -9.742 -1.127 1 97.12 131 LYS B O 1
ATOM 3101 N N . THR B 1 132 ? 19.625 -10.75 -2.355 1 96.88 132 THR B N 1
ATOM 3102 C CA . THR B 1 132 ? 20.203 -9.484 -2.791 1 96.88 132 THR B CA 1
ATOM 3103 C C . THR B 1 132 ? 19.203 -8.68 -3.611 1 96.88 132 THR B C 1
ATOM 3105 O O . THR B 1 132 ? 19.031 -7.477 -3.396 1 96.88 132 THR B O 1
ATOM 3108 N N . THR B 1 133 ? 18.531 -9.32 -4.57 1 97.38 133 THR B N 1
ATOM 3109 C CA . THR B 1 133 ? 17.547 -8.625 -5.391 1 97.38 133 THR B CA 1
ATOM 3110 C C . THR B 1 133 ? 16.375 -8.156 -4.543 1 97.38 133 THR B C 1
ATOM 3112 O O . THR B 1 133 ? 15.812 -7.09 -4.785 1 97.38 133 THR B O 1
ATOM 3115 N N . LEU B 1 134 ? 16.047 -8.953 -3.529 1 98 134 LEU B N 1
ATOM 3116 C CA . LEU B 1 134 ? 14.984 -8.562 -2.604 1 98 134 LEU B CA 1
ATOM 3117 C C . LEU B 1 134 ? 15.367 -7.305 -1.835 1 98 134 LEU B C 1
ATOM 3119 O O . LEU B 1 134 ? 14.562 -6.383 -1.701 1 98 134 LEU B O 1
ATOM 3123 N N . ILE B 1 135 ? 16.578 -7.277 -1.377 1 97.75 135 ILE B N 1
ATOM 3124 C CA . ILE B 1 135 ? 17.062 -6.141 -0.6 1 97.75 135 ILE B CA 1
ATOM 3125 C C . ILE B 1 135 ? 17.078 -4.887 -1.473 1 97.75 135 ILE B C 1
ATOM 3127 O O . ILE B 1 135 ? 16.578 -3.834 -1.063 1 97.75 135 ILE B O 1
ATOM 3131 N N . ILE B 1 136 ? 17.547 -5.004 -2.641 1 96.44 136 ILE B N 1
ATOM 3132 C CA . ILE B 1 136 ? 17.609 -3.879 -3.568 1 96.44 136 ILE B CA 1
ATOM 3133 C C . ILE B 1 136 ? 16.203 -3.383 -3.875 1 96.44 136 ILE B C 1
ATOM 3135 O O . ILE B 1 136 ? 15.945 -2.176 -3.881 1 96.44 136 ILE B O 1
ATOM 3139 N N . ALA B 1 137 ? 15.336 -4.312 -4.148 1 96.38 137 ALA B N 1
ATOM 3140 C CA . ALA B 1 137 ? 13.953 -3.965 -4.473 1 96.38 137 ALA B CA 1
ATOM 3141 C C . ALA B 1 137 ? 13.289 -3.242 -3.305 1 96.38 137 ALA B C 1
ATOM 3143 O O . ALA B 1 137 ? 12.617 -2.227 -3.498 1 96.38 137 ALA B O 1
ATOM 3144 N N . HIS B 1 138 ? 13.5 -3.752 -2.117 1 96.94 138 HIS B N 1
ATOM 3145 C CA . HIS B 1 138 ? 12.906 -3.139 -0.935 1 96.94 138 HIS B CA 1
ATOM 3146 C C . HIS B 1 138 ? 13.508 -1.764 -0.666 1 96.94 138 HIS B C 1
ATOM 3148 O O . HIS B 1 138 ? 12.797 -0.843 -0.252 1 96.94 138 HIS B O 1
ATOM 3154 N N . ILE B 1 139 ? 14.742 -1.607 -0.918 1 96.12 139 ILE B N 1
ATOM 3155 C CA . ILE B 1 139 ? 15.367 -0.298 -0.771 1 96.12 139 ILE B CA 1
ATOM 3156 C C . ILE B 1 139 ? 14.727 0.692 -1.741 1 96.12 139 ILE B C 1
ATOM 3158 O O . ILE B 1 139 ? 14.391 1.814 -1.358 1 96.12 139 ILE B O 1
ATOM 3162 N N . THR B 1 140 ? 14.547 0.229 -2.938 1 91.81 140 THR B N 1
ATOM 3163 C CA . THR B 1 140 ? 13.977 1.072 -3.982 1 91.81 140 THR B CA 1
ATOM 3164 C C . THR B 1 140 ? 12.586 1.555 -3.586 1 91.81 140 THR B C 1
ATOM 3166 O O . THR B 1 140 ? 12.258 2.732 -3.746 1 91.81 140 THR B O 1
ATOM 3169 N N . PHE B 1 141 ? 11.891 0.711 -3.049 1 89.62 141 PHE B N 1
ATOM 3170 C CA . PHE B 1 141 ? 10.508 1.027 -2.725 1 89.62 141 PHE B CA 1
ATOM 3171 C C . PHE B 1 141 ? 10.422 1.81 -1.419 1 89.62 141 PHE B C 1
ATOM 3173 O O . PHE B 1 141 ? 9.586 2.709 -1.281 1 89.62 141 PHE B O 1
ATOM 3180 N N . CYS B 1 142 ? 11.234 1.593 -0.447 1 93.69 142 CYS B N 1
ATOM 3181 C CA . CYS B 1 142 ? 11.117 2.143 0.899 1 93.69 142 CYS B CA 1
ATOM 3182 C C . CYS B 1 142 ? 11.781 3.512 0.99 1 93.69 142 CYS B C 1
ATOM 3184 O O . CYS B 1 142 ? 11.438 4.312 1.862 1 93.69 142 CYS B O 1
ATOM 3186 N N . ILE B 1 143 ? 12.688 3.793 0.115 1 93.56 143 ILE B N 1
ATOM 3187 C CA . ILE B 1 143 ? 13.5 4.996 0.249 1 93.56 143 ILE B CA 1
ATOM 3188 C C . ILE B 1 143 ? 12.609 6.234 0.172 1 93.56 143 ILE B C 1
ATOM 3190 O O . ILE B 1 143 ? 12.805 7.195 0.919 1 93.56 143 ILE B O 1
ATOM 3194 N N . SER B 1 144 ? 11.68 6.266 -0.714 1 90.31 144 SER B N 1
ATOM 3195 C CA . SER B 1 144 ? 10.789 7.41 -0.866 1 90.31 144 SER B CA 1
ATOM 3196 C C . SER B 1 144 ? 10.008 7.68 0.418 1 90.31 144 SER B C 1
ATOM 3198 O O . SER B 1 144 ? 9.781 8.836 0.782 1 90.31 144 SER B O 1
ATOM 3200 N N . PHE B 1 145 ? 9.688 6.625 1.107 1 90.31 145 PHE B N 1
ATOM 3201 C CA . PHE B 1 145 ? 8.922 6.773 2.344 1 90.31 145 PHE B CA 1
ATOM 3202 C C . PHE B 1 145 ? 9.781 7.422 3.428 1 90.31 145 PHE B C 1
ATOM 3204 O O . PHE B 1 145 ? 9.297 8.266 4.18 1 90.31 145 PHE B O 1
ATOM 3211 N N . VAL B 1 146 ? 10.961 7.047 3.48 1 93.5 146 VAL B N 1
ATOM 3212 C CA . VAL B 1 146 ? 11.867 7.625 4.469 1 93.5 146 VAL B CA 1
ATOM 3213 C C . VAL B 1 146 ? 12.117 9.094 4.145 1 93.5 146 VAL B C 1
ATOM 3215 O O . VAL B 1 146 ? 12.094 9.945 5.035 1 93.5 146 VAL B O 1
ATOM 3218 N N . ILE B 1 147 ? 12.297 9.422 2.906 1 91.75 147 ILE B N 1
ATOM 3219 C CA . ILE B 1 147 ? 12.555 10.789 2.475 1 91.75 147 ILE B CA 1
ATOM 3220 C C . ILE B 1 147 ? 11.375 11.68 2.865 1 91.75 147 ILE B C 1
ATOM 3222 O O . ILE B 1 147 ? 11.562 12.766 3.422 1 91.75 147 ILE B O 1
ATOM 3226 N N . ILE B 1 148 ? 10.242 11.172 2.65 1 86.94 148 ILE B N 1
ATOM 3227 C CA . ILE B 1 148 ? 9.039 11.953 2.916 1 86.94 148 ILE B CA 1
ATOM 3228 C C . ILE B 1 148 ? 8.859 12.117 4.422 1 86.94 148 ILE B C 1
ATOM 3230 O O . ILE B 1 148 ? 8.555 13.219 4.895 1 86.94 148 ILE B O 1
ATOM 3234 N N . THR B 1 149 ? 9.039 11.086 5.141 1 88.25 149 THR B N 1
ATOM 3235 C CA . THR B 1 149 ? 8.82 11.117 6.586 1 88.25 149 THR B CA 1
ATOM 3236 C C . THR B 1 149 ? 9.828 12.039 7.262 1 88.25 149 THR B C 1
ATOM 3238 O O . THR B 1 149 ? 9.461 12.875 8.086 1 88.25 149 THR B O 1
ATOM 3241 N N . VAL B 1 150 ? 11.047 11.922 6.934 1 90.5 150 VAL B N 1
ATOM 3242 C CA . VAL B 1 150 ? 12.086 12.773 7.496 1 90.5 150 VAL B CA 1
ATOM 3243 C C . VAL B 1 150 ? 11.922 14.203 6.988 1 90.5 150 VAL B C 1
ATOM 3245 O O . VAL B 1 150 ? 12.102 15.164 7.738 1 90.5 150 VAL B O 1
ATOM 3248 N N . GLY B 1 151 ? 11.602 14.375 5.711 1 88.62 151 GLY B N 1
ATOM 3249 C CA . GLY B 1 151 ? 11.352 15.688 5.141 1 88.62 151 GLY B CA 1
ATOM 3250 C C . GLY B 1 151 ? 10.242 16.453 5.84 1 88.62 151 GLY B C 1
ATOM 3251 O O . GLY B 1 151 ? 10.344 17.656 6.047 1 88.62 151 GLY B O 1
ATOM 3252 N N . ALA B 1 152 ? 9.211 15.727 6.145 1 82.81 152 ALA B N 1
ATOM 3253 C CA . ALA B 1 152 ? 8.102 16.344 6.859 1 82.81 152 ALA B CA 1
ATOM 3254 C C . ALA B 1 152 ? 8.555 16.891 8.211 1 82.81 152 ALA B C 1
ATOM 3256 O O . ALA B 1 152 ? 8.125 17.969 8.633 1 82.81 152 ALA B O 1
ATOM 3257 N N . ARG B 1 153 ? 9.359 16.141 8.828 1 84.62 153 ARG B N 1
ATOM 3258 C CA . ARG B 1 153 ? 9.891 16.578 10.117 1 84.62 153 ARG B CA 1
ATOM 3259 C C . ARG B 1 153 ? 10.805 17.781 9.945 1 84.62 153 ARG B C 1
ATOM 3261 O O . ARG B 1 153 ? 10.789 18.703 10.766 1 84.62 153 ARG B O 1
ATOM 3268 N N . LEU B 1 154 ? 11.594 17.797 8.984 1 86.38 154 LEU B N 1
ATOM 3269 C CA . LEU B 1 154 ? 12.5 18.906 8.695 1 86.38 154 LEU B CA 1
ATOM 3270 C C . LEU B 1 154 ? 11.719 20.188 8.414 1 86.38 154 LEU B C 1
ATOM 3272 O O . LEU B 1 154 ? 12.125 21.281 8.844 1 86.38 154 LEU B O 1
ATOM 3276 N N . GLU B 1 155 ? 10.664 20.016 7.699 1 83 155 GLU B N 1
ATOM 3277 C CA . GLU B 1 155 ? 9.82 21.172 7.383 1 83 155 GLU B CA 1
ATOM 3278 C C . GLU B 1 155 ? 9.18 21.75 8.641 1 83 155 GLU B C 1
ATOM 3280 O O . GLU B 1 155 ? 9.031 22.969 8.766 1 83 155 GLU B O 1
ATOM 3285 N N . GLY B 1 156 ? 8.859 20.906 9.508 1 79.75 156 GLY B N 1
ATOM 3286 C CA . GLY B 1 156 ? 8.273 21.359 10.758 1 79.75 156 GLY B CA 1
ATOM 3287 C C . GLY B 1 156 ? 9.258 22.062 11.664 1 79.75 156 GLY B C 1
ATOM 3288 O O . GLY B 1 156 ? 8.867 22.859 12.516 1 79.75 156 GLY B O 1
ATOM 3289 N N . CYS B 1 157 ? 10.539 21.781 11.422 1 77.12 157 CYS B N 1
ATOM 3290 C CA . CYS B 1 157 ? 11.578 22.359 12.273 1 77.12 157 CYS B CA 1
ATOM 3291 C C . CYS B 1 157 ? 12.344 23.453 11.539 1 77.12 157 CYS B C 1
ATOM 3293 O O . CYS B 1 157 ? 13.461 23.797 11.922 1 77.12 157 CYS B O 1
ATOM 3295 N N . ARG B 1 158 ? 11.859 23.875 10.492 1 72.44 158 ARG B N 1
ATOM 3296 C CA . ARG B 1 158 ? 12.586 24.781 9.609 1 72.44 158 ARG B CA 1
ATOM 3297 C C . ARG B 1 158 ? 13.109 26 10.383 1 72.44 158 ARG B C 1
ATOM 3299 O O . ARG B 1 158 ? 14.273 26.375 10.234 1 72.44 158 ARG B O 1
ATOM 3306 N N . GLN B 1 159 ? 12.312 26.516 11.117 1 69.06 159 GLN B N 1
ATOM 3307 C CA . GLN B 1 159 ? 12.688 27.719 11.844 1 69.06 159 GLN B CA 1
ATOM 3308 C C . GLN B 1 159 ? 13.805 27.438 12.844 1 69.06 159 GLN B C 1
ATOM 3310 O O . GLN B 1 159 ? 14.766 28.203 12.945 1 69.06 159 GLN B O 1
ATOM 3315 N N . ASP B 1 160 ? 13.711 26.328 13.5 1 68.44 160 ASP B N 1
ATOM 3316 C CA . ASP B 1 160 ? 14.688 25.969 14.523 1 68.44 160 ASP B CA 1
ATOM 3317 C C . ASP B 1 160 ? 16.047 25.656 13.898 1 68.44 160 ASP B C 1
ATOM 3319 O O . ASP B 1 160 ? 17.078 26 14.461 1 68.44 160 ASP B O 1
ATOM 3323 N N . LEU B 1 161 ? 16 25.109 12.82 1 67.62 161 LEU B N 1
ATOM 3324 C CA . LEU B 1 161 ? 17.234 24.734 12.133 1 67.62 161 LEU B CA 1
ATOM 3325 C C . LEU B 1 161 ? 17.938 25.969 11.586 1 67.62 161 LEU B C 1
ATOM 3327 O O . LEU B 1 161 ? 19.172 26.031 11.617 1 67.62 161 LEU B O 1
ATOM 3331 N N . GLU B 1 162 ? 17.203 26.812 11.117 1 65.81 162 GLU B N 1
ATOM 3332 C CA . GLU B 1 162 ? 17.766 28.062 10.625 1 65.81 162 GLU B CA 1
ATOM 3333 C C . GLU B 1 162 ? 18.391 28.875 11.758 1 65.81 162 GLU B C 1
ATOM 3335 O O . GLU B 1 162 ? 19.453 29.469 11.578 1 65.81 162 GLU B O 1
ATOM 3340 N N . GLU B 1 163 ? 17.734 28.859 12.789 1 65.06 163 GLU B N 1
ATOM 3341 C CA . GLU B 1 163 ? 18.25 29.578 13.945 1 65.06 163 GLU B CA 1
ATOM 3342 C C . GLU B 1 163 ? 19.531 28.953 14.461 1 65.06 163 GLU B C 1
ATOM 3344 O O . GLU B 1 163 ? 20.453 29.672 14.859 1 65.06 163 GLU B O 1
ATOM 3349 N N . ALA B 1 164 ? 19.531 27.703 14.453 1 64.31 164 ALA B N 1
ATOM 3350 C CA . ALA B 1 164 ? 20.703 26.984 14.914 1 64.31 164 ALA B CA 1
ATOM 3351 C C . ALA B 1 164 ? 21.891 27.203 13.969 1 64.31 164 ALA B C 1
ATOM 3353 O O . ALA B 1 164 ? 23.031 27.312 14.414 1 64.31 164 ALA B O 1
ATOM 3354 N N . ALA B 1 165 ? 21.594 27.234 12.742 1 62.94 165 ALA B N 1
ATOM 3355 C CA . ALA B 1 165 ? 22.625 27.453 11.734 1 62.94 165 ALA B CA 1
ATOM 3356 C C . ALA B 1 165 ? 23.219 28.859 11.859 1 62.94 165 ALA B C 1
ATOM 3358 O O . ALA B 1 165 ? 24.375 29.078 11.523 1 62.94 165 ALA B O 1
ATOM 3359 N N . SER B 1 166 ? 22.281 29.672 12.242 1 61.47 166 SER B N 1
ATOM 3360 C CA . SER B 1 166 ? 22.734 31.047 12.375 1 61.47 166 SER B CA 1
ATOM 3361 C C . SER B 1 166 ? 23.609 31.234 13.609 1 61.47 166 SER B C 1
ATOM 3363 O O . SER B 1 166 ? 24.266 32.25 13.766 1 61.47 166 SER B O 1
ATOM 3365 N N . ASP B 1 167 ? 23.516 30.172 14.391 1 59.5 167 ASP B N 1
ATOM 3366 C CA . ASP B 1 167 ? 24.375 30.312 15.555 1 59.5 167 ASP B CA 1
ATOM 3367 C C . ASP B 1 167 ? 25.859 30.156 15.164 1 59.5 167 ASP B C 1
ATOM 3369 O O . ASP B 1 167 ? 26.25 29.109 14.633 1 59.5 167 ASP B O 1
ATOM 3373 N N . LEU B 1 168 ? 26.516 31.328 14.789 1 56.66 168 LEU B N 1
ATOM 3374 C CA . LEU B 1 168 ? 27.797 31.734 14.203 1 56.66 168 LEU B CA 1
ATOM 3375 C C . LEU B 1 168 ? 28.922 30.844 14.688 1 56.66 168 LEU B C 1
ATOM 3377 O O . LEU B 1 168 ? 29.906 30.625 13.977 1 56.66 168 LEU B O 1
ATOM 3381 N N . TYR B 1 169 ? 28.984 30.234 15.867 1 66.44 169 TYR B N 1
ATOM 3382 C CA . TYR B 1 169 ? 30.234 29.688 16.359 1 66.44 169 TYR B CA 1
ATOM 3383 C C . TYR B 1 169 ? 30.312 28.188 16.109 1 66.44 169 TYR B C 1
ATOM 3385 O O . TYR B 1 169 ? 31.344 27.562 16.328 1 66.44 169 TYR B O 1
ATOM 3393 N N . ALA B 1 170 ? 29.234 27.594 15.586 1 66.25 170 ALA B N 1
ATOM 3394 C CA . ALA B 1 170 ? 29.281 26.125 15.477 1 66.25 170 ALA B CA 1
ATOM 3395 C C . ALA B 1 170 ? 29.625 25.703 14.055 1 66.25 170 ALA B C 1
ATOM 3397 O O . ALA B 1 170 ? 29.266 26.375 13.086 1 66.25 170 ALA B O 1
ATOM 3398 N N . THR B 1 171 ? 30.625 24.703 13.938 1 76.81 171 THR B N 1
ATOM 3399 C CA . THR B 1 171 ? 30.906 24.109 12.641 1 76.81 171 THR B CA 1
ATOM 3400 C C . THR B 1 171 ? 29.688 23.391 12.086 1 76.81 171 THR B C 1
ATOM 3402 O O . THR B 1 171 ? 28.781 23.016 12.844 1 76.81 171 THR B O 1
ATOM 3405 N N . PRO B 1 172 ? 29.625 23.297 10.836 1 73.94 172 PRO B N 1
ATOM 3406 C CA . PRO B 1 172 ? 28.469 22.625 10.227 1 73.94 172 PRO B CA 1
ATOM 3407 C C . PRO B 1 172 ? 28.25 21.219 10.773 1 73.94 172 PRO B C 1
ATOM 3409 O O . PRO B 1 172 ? 27.094 20.812 10.969 1 73.94 172 PRO B O 1
ATOM 3412 N N . TRP B 1 173 ? 29.297 20.547 11.016 1 79.88 173 TRP B N 1
ATOM 3413 C CA . TRP B 1 173 ? 29.172 19.203 11.555 1 79.88 173 TRP B CA 1
ATOM 3414 C C . TRP B 1 173 ? 28.656 19.234 12.984 1 79.88 173 TRP B C 1
ATOM 3416 O O . TRP B 1 173 ? 27.844 18.391 13.375 1 79.88 173 TRP B O 1
ATOM 3426 N N . GLN B 1 174 ? 29.094 20.203 13.719 1 78.56 174 GLN B N 1
ATOM 3427 C CA . GLN B 1 174 ? 28.641 20.344 15.094 1 78.56 174 GLN B CA 1
ATOM 3428 C C . GLN B 1 174 ? 27.156 20.734 15.141 1 78.56 174 GLN B C 1
ATOM 3430 O O . GLN B 1 174 ? 26.391 20.203 15.945 1 78.56 174 GLN B O 1
ATOM 3435 N N . ALA B 1 175 ? 26.828 21.609 14.234 1 76.19 175 ALA B N 1
ATOM 3436 C CA . ALA B 1 175 ? 25.438 22.031 14.156 1 76.19 175 ALA B CA 1
ATOM 3437 C C . ALA B 1 175 ? 24.531 20.859 13.758 1 76.19 175 ALA B C 1
ATOM 3439 O O . ALA B 1 175 ? 23.438 20.703 14.305 1 76.19 175 ALA B O 1
ATOM 3440 N N . PHE B 1 176 ? 25.078 20.031 12.914 1 79.31 176 PHE B N 1
ATOM 3441 C CA . PHE B 1 176 ? 24.312 18.859 12.477 1 79.31 176 PHE B CA 1
ATOM 3442 C C . PHE B 1 176 ? 24.156 17.859 13.617 1 79.31 176 PHE B C 1
ATOM 3444 O O . PHE B 1 176 ? 23.047 17.422 13.914 1 79.31 176 PHE B O 1
ATOM 3451 N N . ARG B 1 177 ? 25.156 17.578 14.234 1 82.81 177 ARG B N 1
ATOM 3452 C CA . ARG B 1 177 ? 25.188 16.5 15.227 1 82.81 177 ARG B CA 1
ATOM 3453 C C . ARG B 1 177 ? 24.438 16.906 16.484 1 82.81 177 ARG B C 1
ATOM 3455 O O . ARG B 1 177 ? 23.766 16.078 17.109 1 82.81 177 ARG B O 1
ATOM 3462 N N . TYR B 1 178 ? 24.484 18.25 16.828 1 81.5 178 TYR B N 1
ATOM 3463 C CA . TYR B 1 178 ? 23.969 18.641 18.141 1 81.5 178 TYR B CA 1
ATOM 3464 C C . TYR B 1 178 ? 22.609 19.328 18 1 81.5 178 TYR B C 1
ATOM 3466 O O . TYR B 1 178 ? 21.859 19.422 18.984 1 81.5 178 TYR B O 1
ATOM 3474 N N . VAL B 1 179 ? 22.297 19.734 16.859 1 80.25 179 VAL B N 1
ATOM 3475 C CA . VAL B 1 179 ? 21.047 20.484 16.75 1 80.25 179 VAL B CA 1
ATOM 3476 C C . VAL B 1 179 ? 20.125 19.797 15.742 1 80.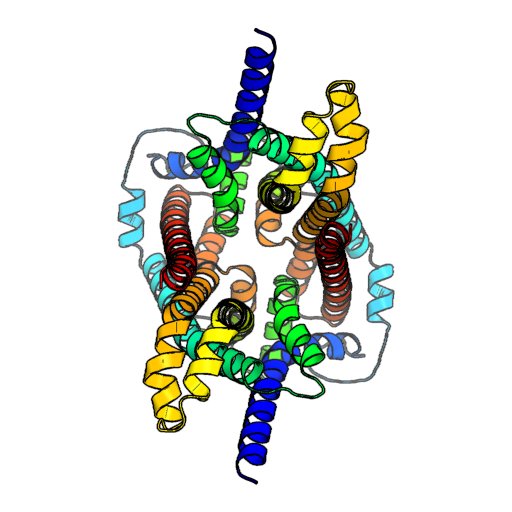25 179 VAL B C 1
ATOM 3478 O O . VAL B 1 179 ? 19.078 19.266 16.109 1 80.25 179 VAL B O 1
ATOM 3481 N N . THR B 1 180 ? 20.641 19.672 14.531 1 81.12 180 THR B N 1
ATOM 3482 C CA . THR B 1 180 ? 19.781 19.203 13.445 1 81.12 180 THR B CA 1
ATOM 3483 C C . THR B 1 180 ? 19.406 17.734 13.656 1 81.12 180 THR B C 1
ATOM 3485 O O . THR B 1 180 ? 18.234 17.375 13.617 1 81.12 180 THR B O 1
ATOM 3488 N N . PHE B 1 181 ? 20.391 16.953 14 1 86.12 181 PHE B N 1
ATOM 3489 C CA . PHE B 1 181 ? 20.188 15.523 14.078 1 86.12 181 PHE B CA 1
ATOM 3490 C C . PHE B 1 181 ? 19.234 15.172 15.219 1 86.12 181 PHE B C 1
ATOM 3492 O O . PHE B 1 181 ? 18.266 14.438 15.031 1 86.12 181 PHE B O 1
ATOM 3499 N N . PRO B 1 182 ? 19.484 15.742 16.375 1 86.5 182 PRO B N 1
ATOM 3500 C CA . PRO B 1 182 ? 18.562 15.461 17.469 1 86.5 182 PRO B CA 1
ATOM 3501 C C . PRO B 1 182 ? 17.141 15.938 17.172 1 86.5 182 PRO B C 1
ATOM 3503 O O . PRO B 1 182 ? 16.172 15.305 17.609 1 86.5 182 PRO B O 1
ATOM 3506 N N . MET B 1 183 ? 17.031 16.938 16.469 1 83.75 183 MET B N 1
ATOM 3507 C CA . MET B 1 183 ? 15.719 17.516 16.141 1 83.75 183 MET B CA 1
ATOM 3508 C C . MET B 1 183 ? 14.977 16.625 15.148 1 83.75 183 MET B C 1
ATOM 3510 O O . MET B 1 183 ? 13.75 16.516 15.203 1 83.75 183 MET B O 1
ATOM 3514 N N . ILE B 1 184 ? 15.703 15.961 14.312 1 88.38 184 ILE B N 1
ATOM 3515 C CA . ILE B 1 184 ? 15.023 15.195 13.273 1 88.38 184 ILE B CA 1
ATOM 3516 C C . ILE B 1 184 ? 14.992 13.719 13.656 1 88.38 184 ILE B C 1
ATOM 3518 O O . ILE B 1 184 ? 14.359 12.906 12.977 1 88.38 184 ILE B O 1
ATOM 3522 N N . LEU B 1 185 ? 15.617 13.352 14.773 1 91.12 185 LEU B N 1
ATOM 3523 C CA . LEU B 1 185 ? 15.773 11.961 15.195 1 91.12 185 LEU B CA 1
ATOM 3524 C C . LEU B 1 185 ? 14.414 11.273 15.297 1 91.12 185 LEU B C 1
ATOM 3526 O O . LEU B 1 185 ? 14.25 10.141 14.836 1 91.12 185 LEU B O 1
ATOM 3530 N N . PRO B 1 186 ? 13.391 11.875 15.883 1 88.94 186 PRO B N 1
ATOM 3531 C CA . PRO B 1 186 ? 12.094 11.211 15.914 1 88.94 186 PRO B CA 1
ATOM 3532 C C . PRO B 1 186 ? 11.562 10.883 14.523 1 88.94 186 PRO B C 1
ATOM 3534 O O . PRO B 1 186 ? 10.961 9.82 14.32 1 88.94 186 PRO B O 1
ATOM 3537 N N . GLY B 1 187 ? 11.797 11.852 13.625 1 90.25 187 GLY B N 1
ATOM 3538 C CA . GLY B 1 187 ? 11.414 11.594 12.25 1 90.25 187 GLY B CA 1
ATOM 3539 C C . GLY B 1 187 ? 12.211 10.477 11.609 1 90.25 187 GLY B C 1
ATOM 3540 O O . GLY B 1 187 ? 11.656 9.664 10.859 1 90.25 187 GLY B O 1
ATOM 3541 N N . VAL B 1 188 ? 13.477 10.391 11.945 1 94.44 188 VAL B N 1
ATOM 3542 C CA . VAL B 1 188 ? 14.352 9.359 11.406 1 94.44 188 VAL B CA 1
ATOM 3543 C C . VAL B 1 188 ? 13.93 7.988 11.938 1 94.44 188 VAL B C 1
ATOM 3545 O O . VAL B 1 188 ? 13.828 7.023 11.18 1 94.44 188 VAL B O 1
ATOM 3548 N N . VAL B 1 189 ? 13.648 7.941 13.219 1 94.44 189 VAL B N 1
ATOM 3549 C CA . VAL B 1 189 ? 13.219 6.691 13.836 1 94.44 189 VAL B CA 1
ATOM 3550 C C . VAL B 1 189 ? 11.875 6.258 13.266 1 94.44 189 VAL B C 1
ATOM 3552 O O . VAL B 1 189 ? 11.672 5.082 12.953 1 94.44 189 VAL B O 1
ATOM 3555 N N . ALA B 1 190 ? 11 7.203 13.094 1 91.19 190 ALA B N 1
ATOM 3556 C CA . ALA B 1 190 ? 9.703 6.902 12.5 1 91.19 190 ALA B CA 1
ATOM 3557 C C . ALA B 1 190 ? 9.852 6.387 11.07 1 91.19 190 ALA B C 1
ATOM 3559 O O . ALA B 1 190 ? 9.195 5.422 10.672 1 91.19 190 ALA B O 1
ATOM 3560 N N . GLY B 1 191 ? 10.711 7.105 10.328 1 92.81 191 GLY B N 1
ATOM 3561 C CA . GLY B 1 191 ? 10.984 6.66 8.969 1 92.81 191 GLY B CA 1
ATOM 3562 C C . GLY B 1 191 ? 11.594 5.273 8.906 1 92.81 191 GLY B C 1
ATOM 3563 O O . GLY B 1 191 ? 11.234 4.469 8.047 1 92.81 191 GLY B O 1
ATOM 3564 N N . ALA B 1 192 ? 12.453 4.969 9.852 1 96.25 192 ALA B N 1
ATOM 3565 C CA . ALA B 1 192 ? 13.086 3.658 9.93 1 96.25 192 ALA B CA 1
ATOM 3566 C C . ALA B 1 192 ? 12.062 2.568 10.242 1 96.25 192 ALA B C 1
ATOM 3568 O O . ALA B 1 192 ? 12.078 1.5 9.625 1 96.25 192 ALA B O 1
ATOM 3569 N N . LEU B 1 193 ? 11.242 2.828 11.164 1 93.62 193 LEU B N 1
ATOM 3570 C CA . LEU B 1 193 ? 10.219 1.859 11.547 1 93.62 193 LEU B CA 1
ATOM 3571 C C . LEU B 1 193 ? 9.242 1.613 10.391 1 93.62 193 LEU B C 1
ATOM 3573 O O . LEU B 1 193 ? 8.805 0.482 10.18 1 93.62 193 LEU B O 1
ATOM 3577 N N . MET B 1 194 ? 8.938 2.682 9.695 1 90.06 194 MET B N 1
ATOM 3578 C CA . MET B 1 194 ? 8.047 2.543 8.547 1 90.06 194 MET B CA 1
ATOM 3579 C C . MET B 1 194 ? 8.695 1.68 7.465 1 90.06 194 MET B C 1
ATOM 3581 O O . MET B 1 194 ? 8.039 0.812 6.887 1 90.06 194 MET B O 1
ATOM 3585 N N . ALA B 1 195 ? 9.953 1.946 7.215 1 95.31 195 ALA B N 1
ATOM 3586 C CA . ALA B 1 195 ? 10.672 1.148 6.227 1 95.31 195 ALA B CA 1
ATOM 3587 C C . ALA B 1 195 ? 10.711 -0.322 6.633 1 95.31 195 ALA B C 1
ATOM 3589 O O . ALA B 1 195 ? 10.523 -1.208 5.797 1 95.31 195 ALA B O 1
ATOM 3590 N N . PHE B 1 196 ? 10.93 -0.561 7.887 1 96.12 196 PHE B N 1
ATOM 3591 C CA . PHE B 1 196 ? 10.969 -1.922 8.406 1 96.12 196 PHE B CA 1
ATOM 3592 C 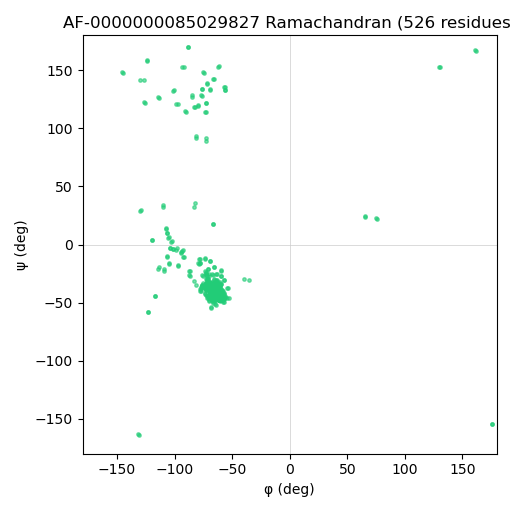C . PHE B 1 196 ? 9.617 -2.613 8.211 1 96.12 196 PHE B C 1
ATOM 3594 O O . PHE B 1 196 ? 9.562 -3.75 7.738 1 96.12 196 PHE B O 1
ATOM 3601 N N . THR B 1 197 ? 8.586 -1.948 8.523 1 92.38 197 THR B N 1
ATOM 3602 C CA . THR B 1 197 ? 7.242 -2.508 8.43 1 92.38 197 THR B CA 1
ATOM 3603 C C . THR B 1 197 ? 6.867 -2.781 6.977 1 92.38 197 THR B C 1
ATOM 3605 O O . THR B 1 197 ? 6.293 -3.826 6.66 1 92.38 197 THR B O 1
ATOM 3608 N N . LEU B 1 198 ? 7.223 -1.858 6.113 1 91.88 198 LEU B N 1
ATOM 3609 C CA . LEU B 1 198 ? 6.906 -2.012 4.699 1 91.88 198 LEU B CA 1
ATOM 3610 C C . LEU B 1 198 ? 7.656 -3.195 4.098 1 91.88 198 LEU B C 1
ATOM 3612 O O . LEU B 1 198 ? 7.113 -3.916 3.254 1 91.88 198 LEU B O 1
ATOM 3616 N N . SER B 1 199 ? 8.828 -3.346 4.539 1 96 199 SER B N 1
ATOM 3617 C CA . SER B 1 199 ? 9.641 -4.445 4.031 1 96 199 SER B CA 1
ATOM 3618 C C . SER B 1 199 ? 9.148 -5.789 4.562 1 96 199 SER B C 1
ATOM 3620 O O . SER B 1 199 ? 9.023 -6.75 3.803 1 96 199 SER B O 1
ATOM 3622 N N . ILE B 1 200 ? 8.859 -5.848 5.809 1 93.81 200 ILE B N 1
ATOM 3623 C CA . ILE B 1 200 ? 8.477 -7.109 6.426 1 93.81 200 ILE B CA 1
ATOM 3624 C C . ILE B 1 200 ? 7.152 -7.594 5.836 1 93.81 200 ILE B C 1
ATOM 3626 O O . ILE B 1 200 ? 6.934 -8.797 5.688 1 93.81 200 ILE B O 1
ATOM 3630 N N . ASP B 1 201 ? 6.312 -6.738 5.488 1 92.12 201 ASP B N 1
ATOM 3631 C CA . ASP B 1 201 ? 4.969 -7.16 5.102 1 92.12 201 ASP B CA 1
ATOM 3632 C C . ASP B 1 201 ? 4.805 -7.137 3.582 1 92.12 201 ASP B C 1
ATOM 3634 O O . ASP B 1 201 ? 3.725 -7.434 3.066 1 92.12 201 ASP B O 1
ATOM 3638 N N . ASP B 1 202 ? 5.828 -6.809 2.883 1 95 202 ASP B N 1
ATOM 3639 C CA . ASP B 1 202 ? 5.703 -6.715 1.431 1 95 202 ASP B CA 1
ATOM 3640 C C . ASP B 1 202 ? 5.5 -8.094 0.809 1 95 202 ASP B C 1
ATOM 3642 O O . ASP B 1 202 ? 6.234 -9.039 1.121 1 95 202 ASP B O 1
ATOM 3646 N N . PHE B 1 203 ? 4.582 -8.188 -0.049 1 95.44 203 PHE B N 1
ATOM 3647 C CA . PHE B 1 203 ? 4.285 -9.422 -0.774 1 95.44 203 PHE B CA 1
ATOM 3648 C C . PHE B 1 203 ? 4.504 -9.234 -2.271 1 95.44 203 PHE B C 1
ATOM 3650 O O . PHE B 1 203 ? 5.188 -10.031 -2.91 1 95.44 203 PHE B O 1
ATOM 3657 N N . VAL B 1 204 ? 4.055 -8.148 -2.824 1 94.5 204 VAL B N 1
ATOM 3658 C CA . VAL B 1 204 ? 3.947 -7.977 -4.27 1 94.5 204 VAL B CA 1
ATOM 3659 C C . VAL B 1 204 ? 5.34 -7.898 -4.887 1 94.5 204 VAL B C 1
ATOM 3661 O O . VAL B 1 204 ? 5.688 -8.711 -5.75 1 94.5 204 VAL B O 1
ATOM 3664 N N . ILE B 1 205 ? 6.125 -7.012 -4.367 1 94.94 205 ILE B N 1
ATOM 3665 C CA . ILE B 1 205 ? 7.457 -6.836 -4.938 1 94.94 205 ILE B CA 1
ATOM 3666 C C . ILE B 1 205 ? 8.305 -8.078 -4.672 1 94.94 205 ILE B C 1
ATOM 3668 O O . ILE B 1 205 ? 8.992 -8.57 -5.57 1 94.94 205 ILE B O 1
ATOM 3672 N N . SER B 1 206 ? 8.172 -8.602 -3.486 1 96.38 206 SER B N 1
ATOM 3673 C CA . SER B 1 206 ? 8.914 -9.805 -3.113 1 96.38 206 SER B CA 1
ATOM 3674 C C . SER B 1 206 ? 8.555 -10.977 -4.02 1 96.38 206 SER B C 1
ATOM 3676 O O . SER B 1 206 ? 9.422 -11.789 -4.363 1 96.38 206 SER B O 1
ATOM 3678 N N . PHE B 1 207 ? 7.391 -11.016 -4.395 1 94.25 207 PHE B N 1
ATOM 3679 C CA . PHE B 1 207 ? 6.906 -12.125 -5.215 1 94.25 207 PHE B CA 1
ATOM 3680 C C . PHE B 1 207 ? 7.625 -12.156 -6.559 1 94.25 207 PHE B C 1
ATOM 3682 O O . PHE B 1 207 ? 7.879 -13.227 -7.109 1 94.25 207 PHE B O 1
ATOM 3689 N N . PHE B 1 208 ? 7.957 -11.055 -7.059 1 93.75 208 PHE B N 1
ATOM 3690 C CA . PHE B 1 208 ? 8.539 -10.977 -8.391 1 93.75 208 PHE B CA 1
ATOM 3691 C C . PHE B 1 208 ? 10.055 -11.148 -8.336 1 93.75 208 PHE B C 1
ATOM 3693 O O . PHE B 1 208 ? 10.664 -11.633 -9.289 1 93.75 208 PHE B O 1
ATOM 3700 N N . VAL B 1 209 ? 10.625 -10.812 -7.238 1 95.81 209 VAL B N 1
ATOM 3701 C CA . VAL B 1 209 ? 12.078 -10.695 -7.289 1 95.81 209 VAL B CA 1
ATOM 3702 C C . VAL B 1 209 ? 12.711 -11.672 -6.305 1 95.81 209 VAL B C 1
ATOM 3704 O O . VAL B 1 209 ? 13.938 -11.695 -6.133 1 95.81 209 VAL B O 1
ATOM 3707 N N . ALA B 1 210 ? 11.852 -12.469 -5.676 1 95.94 210 ALA B N 1
ATOM 3708 C CA . ALA B 1 210 ? 12.383 -13.492 -4.777 1 95.94 210 ALA B CA 1
ATOM 3709 C C . ALA B 1 210 ? 12.984 -14.648 -5.566 1 95.94 210 ALA B C 1
ATOM 3711 O O . ALA B 1 210 ? 12.586 -14.914 -6.699 1 95.94 210 ALA B O 1
ATOM 3712 N N . GLY B 1 211 ? 14 -15.297 -5.074 1 94.06 211 GLY B N 1
ATOM 3713 C CA . GLY B 1 211 ? 14.648 -16.469 -5.645 1 94.06 211 GLY B CA 1
ATOM 3714 C C . GLY B 1 211 ? 14.852 -17.594 -4.641 1 94.06 211 GLY B C 1
ATOM 3715 O O . GLY B 1 211 ? 14.148 -17.656 -3.627 1 94.06 211 GLY B O 1
ATOM 3716 N N . PRO B 1 212 ? 15.695 -18.484 -5.023 1 92.25 212 PRO B N 1
ATOM 3717 C CA . PRO B 1 212 ? 15.961 -19.609 -4.121 1 92.25 212 PRO B CA 1
ATOM 3718 C C . PRO B 1 212 ? 16.438 -19.156 -2.744 1 92.25 212 PRO B C 1
ATOM 3720 O O . PRO B 1 212 ? 17.219 -18.203 -2.635 1 92.25 212 PRO B O 1
ATOM 3723 N N . ASN B 1 213 ? 15.961 -19.688 -1.705 1 91 213 ASN B N 1
ATOM 3724 C CA . ASN B 1 213 ? 16.359 -19.484 -0.316 1 91 213 ASN B CA 1
ATOM 3725 C C . ASN B 1 213 ? 16.078 -18.062 0.149 1 91 213 ASN B C 1
ATOM 3727 O O . ASN B 1 213 ? 16.812 -17.516 0.978 1 91 213 ASN B O 1
ATOM 3731 N N . SER B 1 214 ? 15.172 -17.422 -0.483 1 95.69 214 SER B N 1
ATOM 3732 C CA . SER B 1 214 ? 14.875 -16.047 -0.102 1 95.69 214 SER B CA 1
ATOM 3733 C C . SER B 1 214 ? 13.375 -15.836 0.117 1 95.69 214 SER B C 1
ATOM 3735 O O . SER B 1 214 ? 12.859 -14.734 -0.088 1 95.69 214 SER B O 1
ATOM 3737 N N . THR B 1 215 ? 12.734 -16.906 0.536 1 96.5 215 THR B N 1
ATOM 3738 C CA . THR B 1 215 ? 11.297 -16.844 0.775 1 96.5 215 THR B CA 1
ATOM 3739 C C . THR B 1 215 ? 11 -16.047 2.045 1 96.5 215 THR B C 1
ATOM 3741 O O . THR B 1 215 ? 11.477 -16.391 3.127 1 96.5 215 THR B O 1
ATOM 3744 N N . THR B 1 216 ? 10.195 -14.945 1.896 1 96.94 216 THR B N 1
ATOM 3745 C CA . THR B 1 216 ? 9.789 -14.141 3.041 1 96.94 216 THR B CA 1
ATOM 3746 C C . THR B 1 216 ? 8.508 -14.688 3.654 1 96.94 216 THR B C 1
ATOM 3748 O O . THR B 1 216 ? 7.863 -15.578 3.084 1 96.94 216 THR B O 1
ATOM 3751 N N . LEU B 1 217 ? 8.164 -14.195 4.785 1 95.44 217 LEU B N 1
ATOM 3752 C CA . LEU B 1 217 ? 6.996 -14.68 5.512 1 95.44 217 LEU B CA 1
ATOM 3753 C C . LEU B 1 217 ? 5.734 -14.523 4.664 1 95.44 217 LEU B C 1
ATOM 3755 O O . LEU B 1 217 ? 4.953 -15.469 4.531 1 95.44 217 LEU B O 1
ATOM 3759 N N . PRO B 1 218 ? 5.52 -13.336 4.008 1 95.88 218 PRO B N 1
ATOM 3760 C CA . PRO B 1 218 ? 4.324 -13.203 3.172 1 95.88 218 PRO B CA 1
ATOM 3761 C C . PRO B 1 218 ? 4.305 -14.195 2.01 1 95.88 218 PRO B C 1
ATOM 3763 O O . PRO B 1 218 ? 3.254 -14.75 1.686 1 95.88 218 PRO B O 1
ATOM 3766 N N . LEU B 1 219 ? 5.453 -14.445 1.425 1 95.56 219 LEU B N 1
ATOM 3767 C CA . LEU B 1 219 ? 5.539 -15.414 0.337 1 95.56 219 LEU B CA 1
ATOM 3768 C C . LEU B 1 219 ? 5.262 -16.828 0.843 1 95.56 219 LEU B C 1
ATOM 3770 O O . LEU B 1 219 ? 4.66 -17.641 0.136 1 95.56 219 LEU B O 1
ATOM 3774 N N . TYR B 1 220 ? 5.758 -17.094 2.033 1 95.06 220 TYR B N 1
ATOM 3775 C CA . TYR B 1 220 ? 5.512 -18.391 2.633 1 95.06 220 TYR B CA 1
ATOM 3776 C C . TYR B 1 220 ? 4.023 -18.609 2.895 1 95.06 220 TYR B C 1
ATOM 3778 O O . TYR B 1 220 ? 3.482 -19.672 2.611 1 95.06 220 TYR B O 1
ATOM 3786 N N . ILE B 1 221 ? 3.369 -17.625 3.426 1 92.56 221 ILE B N 1
ATOM 3787 C CA . ILE B 1 221 ? 1.93 -17.672 3.656 1 92.56 221 ILE B CA 1
ATOM 3788 C C . ILE B 1 221 ? 1.206 -17.938 2.336 1 92.56 221 ILE B C 1
ATOM 3790 O O . ILE B 1 221 ? 0.315 -18.781 2.268 1 92.56 221 ILE B O 1
ATOM 3794 N N . TYR B 1 222 ? 1.662 -17.266 1.333 1 91.31 222 TYR B N 1
ATOM 3795 C CA . TYR B 1 222 ? 1.09 -17.438 0.002 1 91.31 222 TYR B CA 1
ATOM 3796 C C . TYR B 1 222 ? 1.258 -18.875 -0.481 1 91.31 222 TYR B C 1
ATOM 3798 O O . TYR B 1 222 ? 0.31 -19.484 -0.985 1 91.31 222 TYR B O 1
ATOM 3806 N N . ALA B 1 223 ? 2.414 -19.406 -0.361 1 91.31 223 ALA B N 1
ATOM 3807 C CA . ALA B 1 223 ? 2.709 -20.75 -0.811 1 91.31 223 ALA B CA 1
ATOM 3808 C C . ALA B 1 223 ? 1.863 -21.781 -0.057 1 91.31 223 ALA B C 1
ATOM 3810 O O . ALA B 1 223 ? 1.409 -22.766 -0.639 1 91.31 223 ALA B O 1
ATOM 3811 N N . MET B 1 224 ? 1.601 -21.547 1.186 1 89.5 224 MET B N 1
ATOM 3812 C CA . MET B 1 224 ? 0.816 -22.469 2.008 1 89.5 224 MET B CA 1
ATOM 3813 C C . MET B 1 224 ? -0.658 -22.422 1.621 1 89.5 224 MET B C 1
ATOM 3815 O O . MET B 1 224 ? -1.333 -23.453 1.602 1 89.5 224 MET B O 1
ATOM 3819 N N . VAL B 1 225 ? -1.113 -21.266 1.325 1 87.44 225 VAL B N 1
ATOM 3820 C CA . VAL B 1 225 ? -2.52 -21.109 0.966 1 87.44 225 VAL B CA 1
ATOM 3821 C C . VAL B 1 225 ? -2.805 -21.844 -0.344 1 87.44 225 VAL B C 1
ATOM 3823 O O . VAL B 1 225 ? -3.891 -22.391 -0.53 1 87.44 225 VAL B O 1
ATOM 3826 N N . LYS B 1 226 ? -1.893 -21.797 -1.262 1 86.12 226 LYS B N 1
ATOM 3827 C CA . LYS B 1 226 ? -2.045 -22.484 -2.539 1 86.12 226 LYS B CA 1
ATOM 3828 C C . LYS B 1 226 ? -2.215 -23.984 -2.332 1 86.12 226 LYS B C 1
ATOM 3830 O O . LYS B 1 226 ? -2.805 -24.672 -3.172 1 86.12 226 LYS B O 1
ATOM 3835 N N . ARG B 1 227 ? -1.741 -24.453 -1.181 1 86.5 227 ARG B N 1
ATOM 3836 C CA . ARG B 1 227 ? -1.868 -25.859 -0.853 1 86.5 227 ARG B CA 1
ATOM 3837 C C . ARG B 1 227 ? -3.145 -26.125 -0.062 1 86.5 227 ARG B C 1
ATOM 3839 O O . ARG B 1 227 ? -3.494 -27.281 0.192 1 86.5 227 ARG B O 1
ATOM 3846 N N . GLY B 1 228 ? -3.758 -25.141 0.365 1 84.75 228 GLY B N 1
ATOM 3847 C CA . GLY B 1 228 ? -4.988 -25.234 1.134 1 84.75 228 GLY B CA 1
ATOM 3848 C C . GLY B 1 228 ? -4.965 -24.422 2.41 1 84.75 228 GLY B C 1
ATOM 3849 O O . GLY B 1 228 ? -3.898 -24.188 2.988 1 84.75 228 GLY B O 1
ATOM 3850 N N . ILE B 1 229 ? -6.105 -24.062 2.771 1 81.19 229 ILE B N 1
ATOM 3851 C CA . ILE B 1 229 ? -6.23 -23.25 3.977 1 81.19 229 ILE B CA 1
ATOM 3852 C C . ILE B 1 229 ? -6.148 -24.141 5.211 1 81.19 229 ILE B C 1
ATOM 3854 O O . ILE B 1 229 ? -6.879 -25.125 5.32 1 81.19 229 ILE B O 1
ATOM 3858 N N . SER B 1 230 ? -5.137 -23.891 6.074 1 85.38 230 SER B N 1
ATOM 3859 C CA . SER B 1 230 ? -4.953 -24.641 7.312 1 85.38 230 SER B CA 1
ATOM 3860 C C . SER B 1 230 ? -4.926 -23.719 8.523 1 85.38 230 SER B C 1
ATOM 3862 O O . SER B 1 230 ? -4.664 -22.516 8.383 1 85.38 230 SER B O 1
ATOM 3864 N N . PRO B 1 231 ? -5.195 -24.219 9.68 1 86.5 231 PRO B N 1
ATOM 3865 C CA . PRO B 1 231 ? -5.133 -23.391 10.891 1 86.5 231 PRO B CA 1
ATOM 3866 C C . PRO B 1 231 ? -3.73 -22.859 11.172 1 86.5 231 PRO B C 1
ATOM 3868 O O . PRO B 1 231 ? -3.58 -21.812 11.789 1 86.5 231 PRO B O 1
ATOM 3871 N N . GLN B 1 232 ? -2.775 -23.562 10.68 1 87.38 232 GLN B N 1
ATOM 3872 C CA . GLN B 1 232 ? -1.403 -23.094 10.836 1 87.38 232 GLN B CA 1
ATOM 3873 C C . GLN B 1 232 ? -1.184 -21.781 10.102 1 87.38 232 GLN B C 1
ATOM 3875 O O . GLN B 1 232 ? -0.506 -20.875 10.602 1 87.38 232 GLN B O 1
ATOM 3880 N N . ILE B 1 233 ? -1.786 -21.688 8.977 1 88.75 233 ILE B N 1
ATOM 3881 C CA . ILE B 1 233 ? -1.7 -20.469 8.188 1 88.75 233 ILE B CA 1
ATOM 3882 C C . ILE B 1 233 ? -2.416 -19.328 8.914 1 88.75 233 ILE B C 1
ATOM 3884 O O . ILE B 1 233 ? -1.931 -18.203 8.945 1 88.75 233 ILE B O 1
ATOM 3888 N N . ASN B 1 234 ? -3.547 -19.734 9.539 1 89.81 234 ASN B N 1
ATOM 3889 C CA . ASN B 1 234 ? -4.297 -18.75 10.305 1 89.81 234 ASN B CA 1
ATOM 3890 C C . ASN B 1 234 ? -3.5 -18.234 11.5 1 89.81 234 ASN B C 1
ATOM 3892 O O . ASN B 1 234 ? -3.496 -17.047 11.789 1 89.81 234 ASN B O 1
ATOM 3896 N N . ALA B 1 235 ? -2.85 -19.125 12.102 1 91.12 235 ALA B N 1
ATOM 3897 C CA . ALA B 1 235 ? -2.023 -18.766 13.258 1 91.12 235 ALA B CA 1
ATOM 3898 C C . ALA B 1 235 ? -0.865 -17.875 12.836 1 91.12 235 ALA B C 1
ATOM 3900 O O . ALA B 1 235 ? -0.599 -16.844 13.477 1 91.12 235 ALA B O 1
ATOM 3901 N N . LEU B 1 236 ? -0.205 -18.25 11.789 1 92 236 LEU B N 1
ATOM 3902 C CA . LEU B 1 236 ? 0.918 -17.469 11.281 1 92 236 LEU B CA 1
ATOM 3903 C C . LEU B 1 236 ? 0.469 -16.078 10.867 1 92 236 LEU B C 1
ATOM 3905 O O . LEU B 1 236 ? 1.138 -15.086 11.172 1 92 236 LEU B O 1
ATOM 3909 N N . SER B 1 237 ? -0.623 -15.961 10.18 1 92.69 237 SER B N 1
ATOM 3910 C CA . SER B 1 237 ? -1.169 -14.688 9.734 1 92.69 237 SER B CA 1
ATOM 3911 C C . SER B 1 237 ? -1.553 -13.805 10.922 1 92.69 237 SER B C 1
ATOM 3913 O O . SER B 1 237 ? -1.327 -12.594 10.898 1 92.69 237 SER B O 1
ATOM 3915 N N . THR B 1 238 ? -2.119 -14.43 11.914 1 92.31 238 THR B N 1
ATOM 3916 C CA . THR B 1 238 ? -2.492 -13.688 13.117 1 92.31 238 THR B CA 1
ATOM 3917 C C . THR B 1 238 ? -1.258 -13.117 13.805 1 92.31 238 THR B C 1
ATOM 3919 O O . THR B 1 238 ? -1.248 -11.945 14.195 1 92.31 238 THR B O 1
ATOM 3922 N N . CYS B 1 239 ? -0.258 -13.914 13.867 1 92.12 239 CYS B N 1
ATOM 3923 C CA . CYS B 1 239 ? 0.994 -13.453 14.461 1 92.12 239 CYS B CA 1
ATOM 3924 C C . CYS B 1 239 ? 1.582 -12.297 13.656 1 92.12 239 CYS B C 1
ATOM 3926 O O . CYS B 1 239 ? 1.996 -11.289 14.227 1 92.12 239 CYS B O 1
ATOM 3928 N N . MET B 1 240 ? 1.596 -12.477 12.367 1 90.38 240 MET B N 1
ATOM 3929 C CA . MET B 1 240 ? 2.133 -11.445 11.484 1 90.38 240 MET B CA 1
ATOM 3930 C C . MET B 1 240 ? 1.341 -10.148 11.617 1 90.38 240 MET B C 1
ATOM 3932 O O . MET B 1 240 ? 1.921 -9.062 11.648 1 90.38 240 MET B O 1
ATOM 3936 N N . MET B 1 241 ? 0.071 -10.234 11.648 1 91.06 241 MET B N 1
ATOM 3937 C CA . MET B 1 241 ? -0.802 -9.078 11.797 1 91.06 241 MET B CA 1
ATOM 3938 C C . MET B 1 241 ? -0.513 -8.344 13.102 1 91.06 241 MET B C 1
ATOM 3940 O O . MET B 1 241 ? -0.343 -7.121 13.109 1 91.06 241 MET B O 1
ATOM 3944 N N . LEU B 1 242 ? -0.419 -9.047 14.211 1 90.81 242 LEU B N 1
ATOM 3945 C CA . LEU B 1 242 ? -0.199 -8.438 15.516 1 90.81 242 LEU B CA 1
ATOM 3946 C C . LEU B 1 242 ? 1.155 -7.742 15.57 1 90.81 242 LEU B C 1
ATOM 3948 O O . LEU B 1 242 ? 1.262 -6.625 16.094 1 90.81 242 LEU B O 1
ATOM 3952 N N . VAL B 1 243 ? 2.109 -8.383 14.992 1 88.81 243 VAL B N 1
ATOM 3953 C CA . VAL B 1 243 ? 3.453 -7.812 15 1 88.81 243 VAL B CA 1
ATOM 3954 C C . VAL B 1 243 ? 3.486 -6.551 14.133 1 88.81 243 VAL B C 1
ATOM 3956 O O . VAL B 1 243 ? 3.992 -5.512 14.562 1 88.81 243 VAL B O 1
ATOM 3959 N N . THR B 1 244 ? 2.939 -6.625 12.992 1 88.44 244 THR B N 1
ATOM 3960 C CA . THR B 1 244 ? 2.986 -5.5 12.07 1 88.44 244 THR B CA 1
ATOM 3961 C C . THR B 1 244 ? 2.176 -4.324 12.602 1 88.44 244 THR B C 1
ATOM 3963 O O . THR B 1 244 ? 2.643 -3.184 12.586 1 88.44 244 THR B O 1
ATOM 3966 N N . VAL B 1 245 ? 0.987 -4.609 13.094 1 87.69 245 VAL B N 1
ATOM 3967 C CA . VAL B 1 245 ? 0.134 -3.555 13.633 1 87.69 245 VAL B CA 1
ATOM 3968 C C . VAL B 1 245 ? 0.829 -2.883 14.812 1 87.69 245 VAL B C 1
ATOM 3970 O O . VAL B 1 245 ? 0.82 -1.655 14.93 1 87.69 245 VAL B O 1
ATOM 3973 N N . SER B 1 246 ? 1.439 -3.619 15.688 1 89.62 246 SER B N 1
ATOM 3974 C CA . SER B 1 246 ? 2.152 -3.074 16.828 1 89.62 246 SER B CA 1
ATOM 3975 C C . SER B 1 246 ? 3.301 -2.17 16.391 1 89.62 246 SER B C 1
ATOM 3977 O O . SER B 1 246 ? 3.479 -1.078 16.938 1 89.62 246 SER B O 1
ATOM 3979 N N . LEU B 1 247 ? 4.02 -2.582 15.406 1 85.31 247 LEU B N 1
ATOM 3980 C CA . LEU B 1 247 ? 5.156 -1.811 14.914 1 85.31 247 LEU B CA 1
ATOM 3981 C C . LEU B 1 247 ? 4.691 -0.489 14.312 1 85.31 247 LEU B C 1
ATOM 3983 O O . LEU B 1 247 ? 5.309 0.554 14.539 1 85.31 247 LEU B O 1
ATOM 3987 N N . VAL B 1 248 ? 3.652 -0.523 13.586 1 82.81 248 VAL B N 1
ATOM 3988 C CA . VAL B 1 248 ? 3.158 0.683 12.93 1 82.81 248 VAL B CA 1
ATOM 3989 C C . VAL B 1 248 ? 2.607 1.651 13.969 1 82.81 248 VAL B C 1
ATOM 3991 O O . VAL B 1 248 ? 2.842 2.859 13.891 1 82.81 248 VAL B O 1
ATOM 3994 N N . VAL B 1 249 ? 1.903 1.145 14.984 1 84.19 249 VAL B N 1
ATOM 3995 C CA . VAL B 1 249 ? 1.347 1.979 16.047 1 84.19 249 VAL B CA 1
ATOM 3996 C C . VAL B 1 249 ? 2.477 2.658 16.812 1 84.19 249 VAL B C 1
ATOM 3998 O O . VAL B 1 249 ? 2.404 3.854 17.109 1 84.19 249 VAL B O 1
ATOM 4001 N N . ILE B 1 250 ? 3.473 1.918 17.078 1 85.12 250 ILE B N 1
ATOM 4002 C CA . ILE B 1 250 ? 4.625 2.475 17.766 1 85.12 250 ILE B CA 1
ATOM 4003 C C . ILE B 1 250 ? 5.27 3.562 16.922 1 85.12 250 ILE B C 1
ATOM 4005 O O . ILE B 1 250 ? 5.613 4.637 17.422 1 85.12 250 ILE B O 1
ATOM 4009 N N . SER B 1 251 ? 5.402 3.324 15.641 1 80.62 251 SER B N 1
ATOM 4010 C CA . SER B 1 251 ? 5.98 4.293 14.711 1 80.62 251 SER B CA 1
ATOM 4011 C C . SER B 1 251 ? 5.16 5.574 14.672 1 80.62 251 SER B C 1
ATOM 4013 O O . SER B 1 251 ? 5.715 6.676 14.695 1 80.62 251 SER B O 1
ATOM 4015 N N . GLN B 1 252 ? 3.887 5.488 14.672 1 76.69 252 GLN B N 1
ATOM 4016 C CA . GLN B 1 252 ? 3 6.648 14.609 1 76.69 252 GLN B CA 1
ATOM 4017 C C . GLN B 1 252 ? 3.047 7.445 15.906 1 76.69 252 GLN B C 1
ATOM 4019 O O . GLN B 1 252 ? 2.977 8.68 15.891 1 76.69 252 GLN B O 1
ATOM 4024 N N . LEU B 1 253 ? 3.129 6.762 17.031 1 80.38 253 LEU B N 1
ATOM 4025 C CA . LEU B 1 253 ? 3.199 7.434 18.328 1 80.38 253 LEU B CA 1
ATOM 4026 C C . LEU B 1 253 ? 4.496 8.219 18.469 1 80.38 253 LEU B C 1
ATOM 4028 O O . LEU B 1 253 ? 4.508 9.312 19.031 1 80.38 253 LEU B O 1
ATOM 4032 N N . LEU B 1 254 ? 5.469 7.684 17.891 1 77.62 254 LEU B N 1
ATOM 4033 C CA . LEU B 1 254 ? 6.762 8.359 17.953 1 77.62 254 LEU B CA 1
ATOM 4034 C C . LEU B 1 254 ? 6.77 9.594 17.047 1 77.62 254 LEU B C 1
ATOM 4036 O O . LEU B 1 254 ? 7.402 10.602 17.391 1 77.62 254 LEU B O 1
ATOM 4040 N N . GLN B 1 255 ? 6.102 9.477 15.969 1 73.56 255 GLN B N 1
ATOM 4041 C CA . GLN B 1 255 ? 6.012 10.617 15.062 1 73.56 255 GLN B CA 1
ATOM 4042 C C . GLN B 1 255 ? 5.215 11.758 15.688 1 73.56 255 GLN B C 1
ATOM 4044 O O . GLN B 1 255 ? 5.555 12.93 15.508 1 73.56 255 GLN B O 1
ATOM 4049 N N . LYS B 1 256 ? 4.152 11.461 16.375 1 70.06 256 LYS B N 1
ATOM 4050 C CA . LYS B 1 256 ? 3.303 12.461 17.016 1 70.06 256 LYS B CA 1
ATOM 4051 C C . LYS B 1 256 ? 4.023 13.141 18.172 1 70.06 256 LYS B C 1
ATOM 4053 O O . LYS B 1 256 ? 3.867 14.344 18.391 1 70.06 256 LYS B O 1
ATOM 4058 N N . LYS B 1 257 ? 4.691 12.352 18.938 1 62.75 257 LYS B N 1
ATOM 4059 C CA . LYS B 1 257 ? 5.398 12.914 20.078 1 62.75 257 LYS B CA 1
ATOM 4060 C C . LYS B 1 257 ? 6.469 13.906 19.641 1 62.75 257 LYS B C 1
ATOM 4062 O O . LYS B 1 257 ? 6.723 14.906 20.312 1 62.75 257 LYS B O 1
ATOM 4067 N N . GLY B 1 258 ? 7.039 13.625 18.562 1 57.81 258 GLY B N 1
ATOM 4068 C CA . GLY B 1 258 ? 8.039 14.555 18.078 1 57.81 258 GLY B CA 1
ATOM 4069 C C . GLY B 1 258 ? 7.469 15.906 17.688 1 57.81 258 GLY B C 1
ATOM 4070 O O . GLY B 1 258 ? 8.125 16.938 17.844 1 57.81 258 GLY B O 1
ATOM 4071 N N . TYR B 1 259 ? 6.23 15.867 17.266 1 54.72 259 TYR B N 1
ATOM 4072 C CA . TYR B 1 259 ? 5.602 17.141 16.906 1 54.72 259 TYR B CA 1
ATOM 4073 C C . TYR B 1 259 ? 5.289 17.953 18.141 1 54.72 259 TYR B C 1
ATOM 4075 O O . TYR B 1 259 ? 5.406 19.188 18.125 1 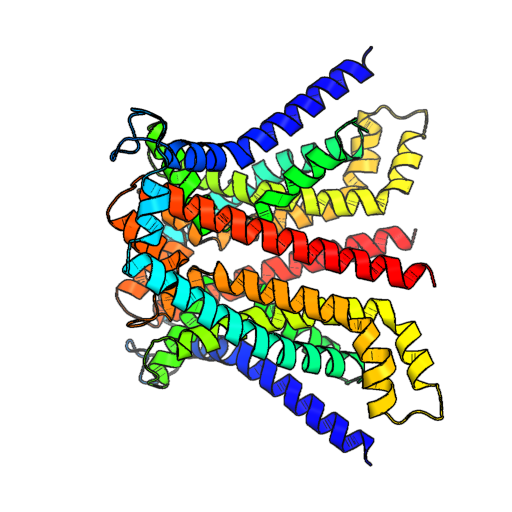54.72 259 TYR B O 1
ATOM 4083 N N . HIS B 1 260 ? 4.879 17.312 19.219 1 51.44 260 HIS B N 1
ATOM 4084 C CA . HIS B 1 260 ? 4.496 18.031 20.422 1 51.44 260 HIS B CA 1
ATOM 4085 C C . HIS B 1 260 ? 5.723 18.531 21.172 1 51.44 260 HIS B C 1
ATOM 4087 O O . HIS B 1 260 ? 5.668 19.578 21.844 1 51.44 260 HIS B O 1
ATOM 4093 N N . SER B 1 261 ? 6.68 17.781 21.125 1 49.16 261 SER B N 1
ATOM 4094 C CA . SER B 1 261 ? 7.832 18.234 21.891 1 49.16 261 SER B CA 1
ATOM 4095 C C . SER B 1 261 ? 8.438 19.5 21.281 1 49.16 261 SER B C 1
ATOM 4097 O O . SER B 1 261 ? 9.117 20.25 21.969 1 49.16 261 SER B O 1
ATOM 4099 N N . SER B 1 262 ? 8.258 19.688 20.016 1 47.5 262 SER B N 1
ATOM 4100 C CA . SER B 1 262 ? 8.828 20.891 19.422 1 47.5 262 SER B CA 1
ATOM 4101 C C . SER B 1 262 ? 8.008 22.125 19.781 1 47.5 262 SER B C 1
ATOM 4103 O O . SER B 1 262 ? 8.453 23.25 19.578 1 47.5 262 SER B O 1
ATOM 4105 N N . ARG B 1 263 ? 6.668 22.078 20.078 1 45.47 263 ARG B N 1
ATOM 4106 C CA . ARG B 1 263 ? 5.867 23.25 20.438 1 45.47 263 ARG B CA 1
ATOM 4107 C C . ARG B 1 263 ? 6.137 23.672 21.875 1 45.47 263 ARG B C 1
ATOM 4109 O O . ARG B 1 263 ? 5.809 24.797 22.266 1 45.47 263 ARG B O 1
ATOM 4116 N N . LYS B 1 264 ? 6.363 22.875 22.844 1 44.62 264 LYS B N 1
ATOM 4117 C CA . LYS B 1 264 ? 6.465 23.344 24.219 1 44.62 264 LYS B CA 1
ATOM 4118 C C . LYS B 1 264 ? 7.77 24.109 24.453 1 44.62 264 LYS B C 1
ATOM 4120 O O . LYS B 1 264 ? 7.926 24.781 25.453 1 44.62 264 LYS B O 1
ATOM 4125 N N . ASP B 1 265 ? 8.711 23.875 23.703 1 36.81 265 ASP B N 1
ATOM 4126 C CA . ASP B 1 265 ? 9.789 24.781 24.109 1 36.81 265 ASP B CA 1
ATOM 4127 C C . ASP B 1 265 ? 9.75 26.078 23.281 1 36.81 265 ASP B C 1
ATOM 4129 O O . ASP B 1 265 ? 9.5 26.047 22.078 1 36.81 265 ASP B O 1
#

Solvent-accessible surface area (backbone atoms only — not comparable to full-atom values): 26258 Å² total; per-residue (Å²): 118,70,67,54,54,53,48,50,52,42,48,51,48,50,50,50,51,48,46,61,56,42,45,28,52,48,52,33,45,56,43,20,25,31,56,29,70,51,80,78,49,86,68,42,85,40,64,60,35,58,55,47,48,77,69,30,65,67,53,49,49,13,44,50,39,26,50,50,41,16,50,52,26,18,56,52,22,38,54,53,12,45,53,47,26,49,46,58,68,73,48,89,51,97,54,41,68,58,52,53,49,60,49,54,45,64,79,51,44,40,53,61,47,52,15,48,14,44,34,52,45,31,59,68,71,66,50,74,53,15,59,65,44,36,30,52,51,43,28,49,65,33,23,43,54,17,23,50,40,29,34,54,40,47,62,74,38,44,67,60,48,50,53,52,65,59,42,78,87,55,51,70,66,52,38,36,64,70,45,48,44,63,70,35,40,40,25,46,52,25,20,28,44,48,29,28,49,52,44,44,53,43,41,60,43,44,65,52,27,41,30,74,95,28,49,28,46,46,50,47,52,51,58,44,48,78,76,43,73,36,20,49,54,25,27,52,40,42,52,51,40,55,52,44,38,51,50,51,52,53,27,51,53,42,42,53,49,48,57,54,59,62,66,74,104,118,71,67,53,52,55,48,49,52,43,49,51,49,50,49,48,50,48,46,62,58,43,45,30,53,48,52,32,45,56,42,20,26,32,57,28,69,51,78,78,50,87,68,40,85,40,64,61,36,57,54,47,49,76,68,30,66,68,54,48,48,13,46,51,40,24,51,49,41,16,50,53,24,18,56,52,23,38,54,54,13,44,55,46,25,50,46,58,69,74,46,89,49,97,55,42,67,58,53,53,50,61,49,53,44,63,79,51,45,40,50,60,47,53,16,48,13,46,33,52,44,31,59,68,71,67,50,74,53,13,57,66,44,36,30,52,51,42,27,50,65,33,23,42,54,17,23,50,41,29,34,53,40,47,62,73,38,44,68,60,49,51,53,51,65,59,42,79,86,56,52,72,66,53,37,36,64,69,45,47,43,64,68,35,38,41,24,45,51,24,19,26,43,48,29,28,48,54,44,45,53,42,42,61,42,45,66,52,27,42,30,76,95,28,50,27,45,45,50,48,53,51,58,45,47,79,74,43,72,36,20,50,54,27,26,53,40,42,51,50,38,54,52,44,37,50,49,51,52,52,25,52,52,41,44,52,50,46,57,52,60,61,67,74,104

Radius of gyration: 24.49 Å; Cα contacts (8 Å, |Δi|>4): 696; chains: 2; bounding box: 68×63×58 Å

pLDDT: mean 84.82, std 11.98, range [36.38, 98.38]

Nearest PDB structures (foldseek):
  8y5f-assembly1_C  TM=8.872E-01  e=1.911E-16  Escherichia coli
  7cad-assembly1_B  TM=7.920E-01  e=1.013E-09  Mycolicibacterium smegmatis MC2 155
  8ja7-assembly1_B  TM=8.183E-01  e=4.988E-09  Mycobacterium tuberculosis H37Rv
  8hpn-assembly1_B  TM=7.696E-01  e=6.860E-09  Mycolicibacterium smegmatis MC2 155
  8zx1-assembly1_B  TM=7.461E-01  e=5.574E-08  Escherichia coli